Protein AF-A0A928DBF6-F1 (afdb_monomer_lite)

Foldseek 3Di:
DDDDDDDDDDDDDDPDDDDPPDDPVCVPDVLQPDDDFDQDPVQWTKDWPLSFAKFQAFDPQPPDPQFNFHPPQDLLQWPLLVVQSQANFQMKGKWFKQFQKKKKWFAWPDQPQADPLADSQQAAWKWKWWADPLGATDTDDTFGDDGRVRGTMDMDGDHHGIMMMMGGHLNTHTPTIMMIGGNPMDIGHDDAFLLNARFAAEEQAEVLLSPVHERHRCLRLQNVLCRLSVHGYHRNYGYLRRQQQQSVLVRVLSGPHLEYEYYYLVSQQFQDPPRSNRPVLPPFDGDRCSSLVVGVVSSVVSNCVSPPPRAYEDEAHAFLQLDDGDPSRVVVVVVQVVVVVVVDDLYFYQYNNQQYPNPSQQASPRHHGYSNSSVSNSLRVSVRVCVSNVRELELVSLPFDLAQPDASASSQQSSQVSQVVSVAHEHEDEAGEHAAWEHEHAARYADEYEPNYEDEYHLDPVRFDQQVPDLLFDADQLDDQRAGSTERYEYEAHEQYEADYQYEYHQPLCSFQADPVRHGDPDSSPGPYFHEAHHDYELYENYHYDNYEYEARLAEDHAHYNYEQYEAEAYEFEHPQDPSSRRFETEEYWLYAQYEAEDYEFATAEERYEYEQACPRPPDHSEAEHAEHYLYEAAYQYEPYEYDWHQEEHEHYEYEQYEYANEAEDYEYEQDDDAQDQGYEYEQYYYENYEDDHQEYYEYEHVRHPHYAAEAYEYYNYEYEHADAHHDYADPVHHHYNYYYYNHYYHYPDPDDRDDDD

pLDDT: mean 90.3, std 15.33, range [27.25, 98.94]

Radius of gyration: 34.29 Å; chains: 1; bounding box: 78×113×95 Å

Secondary structure (DSSP, 8-state):
-------------------PPP-TTTTT-GGGS---EEEPTTSEEEEEGGGS-EES---SS-SSTT-SS-TT--TTS-HHHHHHTTS-TT-EEEEEE--SEEEEEEEESSS---BTTB-HHHHT-EEEEEE-TTS-EEEEEEE--S-TTT-EEEEEE--TT--EEEEPPSSS-EEEEEEEEETT--EEEPPPPTTS--SPEEEEESHHHHTTT-SSGGGSHHHHHHHHTT--EEEEE-TTT----HHHHHHHHHS--SEEEEE-GGG-SS--TT-GGGGGGTTSPPSTTHHHHHHHHHHHHHHHHHSTT--EEEE----TT-PPP-HHHHHHHHHHHHHHHTT--SEEEE-GGGT--S-S-SBSSSSSB-HHHHHHHHHHHHHHHHHHTT--EEGGGGT---EEEEE-HHHHHHHHHHHHHTT-EEEEE-SEEEEES-EE--TTEEEEE-TTEEEEE-S-GGGSPPTTSSTT----TTSTT---S--SEEEES-EEEEEESSSEEE--GGGTSS-TTSPPPSSGGG-S---S-SEEEES-EEEEEES-EEE--SS-SEEEES-EEEEEES-EEE----TT-TT--SEEEES-EEEEEES-EEEESS-SEEEEE-GGGSSS---EEEEEEES-EEEESSEEEEEEEESSEEEEEEEEEEEEEEEEEEEEEEEEEEEEE---EEEEEEEEEEEEEEEEEEEEEEEEESS--EEEEEEEEEEEEEEE--EEE-BTTB--BS-EEEEEEEEESSSS------

Sequence (758 aa):
MKTKMYSTVFAVLSVGLVYAQENSVAKYDPRMAVQAAIVDTNGIKWIDGKYLPIEGRCFDNTSAYYDRLPSNVTAKVNAGVRSMKSHSAGLQFRFSTDSRKLHFKWKPKNARLAMDHMPSTGVSGIDIYRQSANGKWKFYAQGRITDGVKGGSLTLGWNPGTPCLVNLPLYNGIKEFTLGIDKNAKIEALPPRRSGVDKPVVFYGTSITHGGCASRPGLAFPSIVGRNLDVPIVNLGFSGSGRMEFEMSEHLAAIDASCYVLDCLWNMGSIRKNDKSDLDLKDVKRGPDAVVRARYEPFIRNLRAKRPGVPIVMAEQCDVYCREPNAKDKFIRGLYEKLIAEGWKNLVYLPKTEMYTGDLEGTVDGCHPNDHGMISMSKAFGKAVREALDIKYNVRNFGAKGDGVAKDTVAVQRAIDAASSAGGGEVLLPAGTYLCGSVFLKSGVDFHLAEGAVLKGSPDPADYNAADVAPQNYGRLGVGDNTSGGHLILCIEQENVTLRGPGKIDGNVGAFLKMPDGTHPEHKLKIPWRPSQMVWFVESKGISIRDIEMADAPYWSCFIYGCEDVTVKNAYIHTVRDPHTYNGDGLDIDSSRHVRVSDCRIFTADDSITLRASGARLKRDGDCADVVVSNCTFSSDCNAIRLGVGNGHIRDCSFHNIKIVDTRYAVNAVGAWSRPERGVDISRILFENFDIEAKGFCKFYYRKATGSVFDGLHFKHVRGKVKAESIFDDTPERPFRNLRFEDVKIEGETSRRVLQGN

Structure (mmCIF, N/CA/C/O backbone):
data_AF-A0A928DBF6-F1
#
_entry.id   AF-A0A928DBF6-F1
#
loop_
_atom_site.group_PDB
_atom_site.id
_atom_site.type_symbol
_atom_site.label_atom_id
_atom_site.label_alt_id
_atom_site.label_comp_id
_atom_site.label_asym_id
_atom_site.label_entity_id
_atom_site.label_seq_id
_atom_site.pdbx_PDB_ins_code
_atom_site.Cartn_x
_atom_site.Cartn_y
_atom_site.Cartn_z
_atom_site.occupancy
_atom_site.B_iso_or_equiv
_atom_site.auth_seq_id
_atom_site.auth_comp_id
_atom_site.auth_asym_id
_atom_site.auth_atom_id
_atom_site.pdbx_PDB_model_num
ATOM 1 N N . MET A 1 1 ? 7.786 -84.154 -37.218 1.00 35.53 1 MET A N 1
ATOM 2 C CA . MET A 1 1 ? 8.707 -85.275 -36.939 1.00 35.53 1 MET A CA 1
ATOM 3 C C . MET A 1 1 ? 10.050 -84.686 -36.518 1.00 35.53 1 MET A C 1
ATOM 5 O O . MET A 1 1 ? 10.626 -83.942 -37.289 1.00 35.53 1 MET A O 1
ATOM 9 N N . LYS A 1 2 ? 10.440 -84.949 -35.265 1.00 31.05 2 LYS A N 1
ATOM 10 C CA . LYS A 1 2 ? 11.779 -84.887 -34.640 1.00 31.05 2 LYS A CA 1
ATOM 11 C C . LYS A 1 2 ? 12.734 -83.710 -34.929 1.00 31.05 2 LYS A C 1
ATOM 13 O O . LYS A 1 2 ? 13.474 -83.674 -35.900 1.00 31.05 2 LYS A O 1
ATOM 18 N N . THR A 1 3 ? 12.776 -82.858 -33.911 1.00 31.58 3 THR A N 1
ATOM 19 C CA . THR A 1 3 ? 13.850 -82.012 -33.373 1.00 31.58 3 THR A CA 1
ATOM 20 C C . THR A 1 3 ? 15.111 -82.789 -32.949 1.00 31.58 3 THR A C 1
ATOM 22 O O . THR A 1 3 ? 14.972 -83.908 -32.451 1.00 31.58 3 THR A O 1
ATOM 25 N N . LYS A 1 4 ? 16.282 -82.119 -33.046 1.00 31.53 4 LYS A N 1
ATOM 26 C CA . LYS A 1 4 ? 17.605 -82.254 -32.352 1.00 31.53 4 LYS A CA 1
ATOM 27 C C . LYS A 1 4 ? 18.728 -82.001 -33.396 1.00 31.53 4 LYS A C 1
ATOM 29 O O . LYS A 1 4 ? 18.618 -82.528 -34.488 1.00 31.53 4 LYS A O 1
ATOM 34 N N . MET A 1 5 ? 19.808 -81.236 -33.185 1.00 28.73 5 MET A N 1
ATOM 35 C CA . MET A 1 5 ? 20.496 -80.821 -31.956 1.00 28.73 5 MET A CA 1
ATOM 36 C C . MET A 1 5 ? 21.644 -79.809 -32.259 1.00 28.73 5 MET A C 1
ATOM 38 O O . MET A 1 5 ? 22.270 -79.963 -33.298 1.00 28.73 5 MET A O 1
ATOM 42 N N . TYR A 1 6 ? 21.878 -78.852 -31.334 1.00 30.31 6 TYR A N 1
ATOM 43 C CA . TYR A 1 6 ? 23.118 -78.170 -30.837 1.00 30.31 6 TYR A CA 1
ATOM 44 C C . TYR A 1 6 ? 24.375 -78.003 -31.729 1.00 30.31 6 TYR A C 1
ATOM 46 O O . TYR A 1 6 ? 24.708 -78.876 -32.509 1.00 30.31 6 TYR A O 1
ATOM 54 N N . SER A 1 7 ? 25.242 -76.989 -31.604 1.00 28.06 7 SER A N 1
ATOM 55 C CA . SER A 1 7 ? 25.437 -75.808 -30.732 1.00 28.06 7 SER A CA 1
ATOM 56 C C . SER A 1 7 ? 26.636 -75.029 -31.298 1.00 28.06 7 SER A C 1
ATOM 58 O O . SER A 1 7 ? 27.512 -75.676 -31.862 1.00 28.06 7 SER A O 1
ATOM 60 N N . THR A 1 8 ? 26.760 -73.719 -31.056 1.00 27.30 8 THR A N 1
ATOM 61 C CA . THR A 1 8 ? 27.978 -73.075 -30.499 1.00 27.30 8 THR A CA 1
ATOM 62 C C . THR A 1 8 ? 27.639 -71.629 -30.116 1.00 27.30 8 THR A C 1
ATOM 64 O O . THR A 1 8 ? 26.927 -70.927 -30.828 1.00 27.30 8 THR A O 1
ATOM 67 N N . VAL A 1 9 ? 28.112 -71.238 -28.937 1.00 30.70 9 VAL A N 1
ATOM 68 C CA . VAL A 1 9 ? 27.911 -69.969 -28.228 1.00 30.70 9 VAL A CA 1
ATOM 69 C C . VAL A 1 9 ? 28.597 -68.800 -28.947 1.00 30.70 9 VAL A C 1
ATOM 71 O O . VAL A 1 9 ? 29.769 -68.905 -29.289 1.00 30.70 9 VAL A O 1
ATOM 74 N N . PHE A 1 10 ? 27.908 -67.661 -29.079 1.00 28.91 10 PHE A N 1
ATOM 75 C CA . PHE A 1 10 ? 28.528 -66.344 -29.262 1.00 28.91 10 PHE A CA 1
ATOM 76 C C . PHE A 1 10 ? 27.823 -65.316 -28.372 1.00 28.91 10 PHE A C 1
ATOM 78 O O . PHE A 1 10 ? 26.598 -65.200 -28.377 1.00 28.91 10 PHE A O 1
ATOM 85 N N . ALA A 1 11 ? 28.618 -64.594 -27.584 1.00 27.92 11 ALA A N 1
ATOM 86 C CA . ALA A 1 11 ? 28.181 -63.474 -26.767 1.00 27.92 11 ALA A CA 1
ATOM 87 C C . ALA A 1 11 ? 27.795 -62.286 -27.663 1.00 27.92 11 ALA A C 1
ATOM 89 O O . ALA A 1 11 ? 28.582 -61.866 -28.509 1.00 27.92 11 ALA A O 1
ATOM 90 N N . VAL A 1 12 ? 26.598 -61.733 -27.456 1.00 29.42 12 VAL A N 1
ATOM 91 C CA . VAL A 1 12 ? 26.130 -60.506 -28.113 1.00 29.42 12 VAL A CA 1
ATOM 92 C C . VAL A 1 12 ? 26.093 -59.388 -27.075 1.00 29.42 12 VAL A C 1
ATOM 94 O O . VAL A 1 12 ? 25.325 -59.446 -26.117 1.00 29.42 12 VAL A O 1
ATOM 97 N N . LEU A 1 13 ? 26.924 -58.363 -27.284 1.00 28.36 13 LEU A N 1
ATOM 98 C CA . LEU A 1 13 ? 26.756 -57.045 -26.677 1.00 28.36 13 LEU A CA 1
ATOM 99 C C . LEU A 1 13 ? 25.480 -56.406 -27.245 1.00 28.36 13 LEU A C 1
ATOM 101 O O . LEU A 1 13 ? 25.405 -56.083 -28.429 1.00 28.36 13 LEU A O 1
ATOM 105 N N . SER A 1 14 ? 24.481 -56.202 -26.394 1.00 27.42 14 SER A N 1
ATOM 106 C CA . SER A 1 14 ? 23.290 -55.415 -26.699 1.00 27.42 14 SER A CA 1
ATOM 107 C C . SER A 1 14 ? 23.609 -53.918 -26.619 1.00 27.42 14 SER A C 1
ATOM 109 O O . SER A 1 14 ? 23.711 -53.360 -25.526 1.00 27.42 14 SER A O 1
ATOM 111 N N . VAL A 1 15 ? 23.739 -53.253 -27.770 1.00 30.56 15 VAL A N 1
ATOM 112 C CA . VAL A 1 15 ? 23.633 -51.790 -27.863 1.00 30.56 15 VAL A CA 1
ATOM 113 C C . VAL A 1 15 ? 22.147 -51.451 -27.921 1.00 30.56 15 VAL A C 1
ATOM 115 O O . VAL A 1 15 ? 21.489 -51.647 -28.940 1.00 30.56 15 VAL A O 1
ATOM 118 N N . GLY A 1 16 ? 21.599 -50.990 -26.798 1.00 27.25 16 GLY A N 1
ATOM 119 C CA . GLY A 1 16 ? 20.247 -50.450 -26.744 1.00 27.25 16 GLY A CA 1
ATOM 120 C C . GLY A 1 16 ? 20.179 -49.117 -27.488 1.00 27.25 16 GLY A C 1
ATOM 121 O O . GLY A 1 16 ? 20.745 -48.124 -27.037 1.00 27.25 16 GLY A O 1
ATOM 122 N N . LEU A 1 17 ? 19.462 -49.091 -28.612 1.00 29.91 17 LEU A N 1
ATOM 123 C CA . LEU A 1 17 ? 18.908 -47.863 -29.176 1.00 29.91 17 LEU A CA 1
ATOM 124 C C . LEU A 1 17 ? 17.862 -47.320 -28.196 1.00 29.91 17 LEU A C 1
ATOM 126 O O . LEU A 1 17 ? 16.740 -47.819 -28.125 1.00 29.91 17 LEU A O 1
ATOM 130 N N . VAL A 1 18 ? 18.232 -46.295 -27.433 1.00 27.53 18 VAL A N 1
ATOM 131 C CA . VAL A 1 18 ? 17.265 -45.475 -26.704 1.00 27.53 18 VAL A CA 1
ATOM 132 C C . VAL A 1 18 ? 16.681 -44.484 -27.706 1.00 27.53 18 VAL A C 1
ATOM 134 O O . VAL A 1 18 ? 17.364 -43.558 -28.143 1.00 27.53 18 VAL A O 1
ATOM 137 N N . TYR A 1 19 ? 15.417 -44.681 -28.082 1.00 28.41 19 TYR A N 1
ATOM 138 C CA . TYR A 1 19 ? 14.613 -43.618 -28.679 1.00 28.41 19 TYR A CA 1
ATOM 139 C C . TYR A 1 19 ? 14.543 -42.467 -27.670 1.00 28.41 19 TYR A C 1
ATOM 141 O O . TYR A 1 19 ? 13.996 -42.621 -26.577 1.00 28.41 19 TYR A O 1
ATOM 149 N N . ALA A 1 20 ? 15.137 -41.326 -28.016 1.00 31.48 20 ALA A N 1
ATOM 150 C CA . ALA A 1 20 ? 14.975 -40.103 -27.249 1.00 31.48 20 ALA A CA 1
ATOM 151 C C . ALA A 1 20 ? 13.487 -39.721 -27.248 1.00 31.48 20 ALA A C 1
ATOM 153 O O . ALA A 1 20 ? 12.887 -39.567 -28.311 1.00 31.48 20 ALA A O 1
ATOM 154 N N . GLN A 1 21 ? 12.893 -39.590 -26.059 1.00 30.73 21 GLN A N 1
ATOM 155 C CA . GLN A 1 21 ? 11.569 -38.995 -25.896 1.00 30.73 21 GLN A CA 1
ATOM 156 C C . GLN A 1 21 ? 11.555 -37.603 -26.539 1.00 30.73 21 GLN A C 1
ATOM 158 O O . GLN A 1 21 ? 12.378 -36.749 -26.202 1.00 30.73 21 GLN A O 1
ATOM 163 N N . GLU A 1 22 ? 10.611 -37.375 -27.452 1.00 33.09 22 GLU A N 1
ATOM 164 C CA . GLU A 1 22 ? 10.318 -36.046 -27.981 1.00 33.09 22 GLU A CA 1
ATOM 165 C C . GLU A 1 22 ? 9.976 -35.095 -26.829 1.00 33.09 22 GLU A C 1
ATOM 167 O O . GLU A 1 22 ? 9.054 -35.316 -26.043 1.00 33.09 22 GLU A O 1
ATOM 172 N N . ASN A 1 23 ? 10.756 -34.023 -26.721 1.00 39.53 23 ASN A N 1
ATOM 173 C CA . ASN A 1 23 ? 10.631 -33.037 -25.663 1.00 39.53 23 ASN A CA 1
ATOM 174 C C . ASN A 1 23 ? 9.473 -32.079 -26.009 1.00 39.53 23 ASN A C 1
ATOM 176 O O . ASN A 1 23 ? 9.573 -31.285 -26.947 1.00 39.53 23 ASN A O 1
ATOM 180 N N . SER A 1 24 ? 8.373 -32.132 -25.253 1.00 36.81 24 SER A N 1
ATOM 181 C CA . SER A 1 24 ? 7.097 -31.436 -25.518 1.00 36.81 24 SER A CA 1
ATOM 182 C C . SER A 1 24 ? 7.147 -29.897 -25.454 1.00 36.81 24 SER A C 1
ATOM 184 O O . SER A 1 24 ? 6.114 -29.238 -25.566 1.00 36.81 24 SER A O 1
ATOM 186 N N . VAL A 1 25 ? 8.335 -29.309 -25.286 1.00 43.22 25 VAL A N 1
ATOM 187 C CA . VAL A 1 25 ? 8.582 -27.857 -25.266 1.00 43.22 25 VAL A CA 1
ATOM 188 C C . VAL A 1 25 ? 8.848 -27.301 -26.674 1.00 43.22 25 VAL A C 1
ATOM 190 O O . VAL A 1 25 ? 8.541 -26.143 -26.947 1.00 43.22 25 VAL A O 1
ATOM 193 N N . ALA A 1 26 ? 9.317 -28.132 -27.614 1.00 33.69 26 ALA A N 1
ATOM 194 C CA . ALA A 1 26 ? 9.576 -27.732 -29.005 1.00 33.69 26 ALA A CA 1
ATOM 195 C C . ALA A 1 26 ? 8.308 -27.298 -29.774 1.00 33.69 26 ALA A C 1
ATOM 197 O O . ALA A 1 26 ? 8.399 -26.627 -30.798 1.00 33.69 26 ALA A O 1
ATOM 198 N N . LYS A 1 27 ? 7.120 -27.636 -29.256 1.00 37.16 27 LYS A N 1
ATOM 199 C CA . LYS A 1 27 ? 5.821 -27.247 -29.821 1.00 37.16 27 LYS A CA 1
ATOM 200 C C . LYS A 1 27 ? 5.527 -25.742 -29.688 1.00 37.16 27 LYS A C 1
ATOM 202 O O . LYS A 1 27 ? 4.650 -25.248 -30.389 1.00 37.16 27 LYS A O 1
ATOM 207 N N . TYR A 1 28 ? 6.234 -25.028 -28.805 1.00 39.44 28 TYR A N 1
ATOM 208 C CA . TYR A 1 28 ? 5.911 -23.642 -28.446 1.00 39.44 28 TYR A CA 1
ATOM 209 C C . TYR A 1 28 ? 6.863 -22.581 -29.034 1.00 39.44 28 TYR A C 1
ATOM 211 O O . TYR A 1 28 ? 6.428 -21.445 -29.195 1.00 39.44 28 TYR A O 1
ATOM 219 N N . ASP A 1 29 ? 8.109 -22.915 -29.410 1.00 44.38 29 ASP A N 1
ATOM 220 C CA . ASP A 1 29 ? 9.008 -22.001 -30.148 1.00 44.38 29 ASP A CA 1
ATOM 221 C C . ASP A 1 29 ? 10.189 -22.745 -30.835 1.00 44.38 29 ASP A C 1
ATOM 223 O O . ASP A 1 29 ? 11.056 -23.293 -30.144 1.00 44.38 29 ASP A O 1
ATOM 227 N N . PRO A 1 30 ? 10.303 -22.720 -32.180 1.00 36.28 30 PRO A N 1
ATOM 228 C CA . PRO A 1 30 ? 11.430 -23.301 -32.925 1.00 36.28 30 PRO A CA 1
ATOM 229 C C . PRO A 1 30 ? 12.818 -22.709 -32.594 1.00 36.28 30 PRO A C 1
ATOM 231 O O . PRO A 1 30 ? 13.835 -23.308 -32.940 1.00 36.28 30 PRO A O 1
ATOM 234 N N . ARG A 1 31 ? 12.898 -21.550 -31.923 1.00 47.19 31 ARG A N 1
ATOM 235 C CA . ARG A 1 31 ? 14.151 -20.872 -31.524 1.00 47.19 31 ARG A CA 1
ATOM 236 C C . ARG A 1 31 ? 14.786 -21.439 -30.248 1.00 47.19 31 ARG A C 1
ATOM 238 O O . ARG A 1 31 ? 15.898 -21.046 -29.907 1.00 47.19 31 ARG A O 1
ATOM 245 N N . MET A 1 32 ? 14.107 -22.349 -29.542 1.00 44.75 32 MET A N 1
ATOM 246 C CA . MET A 1 32 ? 14.610 -22.968 -28.304 1.00 44.75 32 MET A CA 1
ATOM 247 C C . MET A 1 32 ? 15.501 -24.202 -28.526 1.00 44.75 32 MET A C 1
ATOM 249 O O . MET A 1 32 ? 16.038 -24.754 -27.563 1.00 44.75 32 MET A O 1
ATOM 253 N N . ALA A 1 33 ? 15.733 -24.612 -29.776 1.00 42.22 33 ALA A N 1
ATOM 254 C CA . ALA A 1 33 ? 16.840 -25.506 -30.092 1.00 42.22 33 ALA A CA 1
ATOM 255 C C . ALA A 1 33 ? 18.156 -24.729 -29.910 1.00 42.22 33 ALA A C 1
ATOM 257 O O . ALA A 1 33 ? 18.485 -23.846 -30.698 1.00 42.22 33 ALA A O 1
ATOM 258 N N . VAL A 1 34 ? 18.898 -25.023 -28.838 1.00 51.44 34 VAL A N 1
ATOM 259 C CA . VAL A 1 34 ? 20.194 -24.400 -28.531 1.00 51.44 34 VAL A CA 1
ATOM 260 C C . VAL A 1 34 ? 21.179 -24.671 -29.675 1.00 51.44 34 VAL A C 1
ATOM 262 O O . VAL A 1 34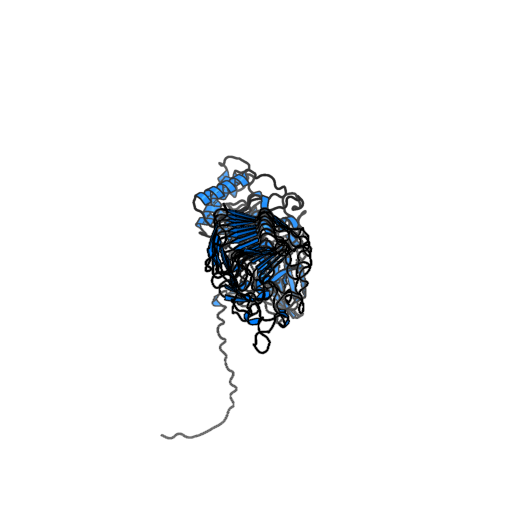 ? 21.872 -25.685 -29.681 1.00 51.44 34 VAL A O 1
ATOM 265 N N . GLN A 1 35 ? 21.274 -23.755 -30.637 1.00 47.22 35 GLN A N 1
ATOM 266 C CA . GLN A 1 35 ? 22.322 -23.749 -31.654 1.00 47.22 35 GLN A CA 1
ATOM 267 C C . GLN A 1 35 ? 22.956 -22.358 -31.761 1.00 47.22 35 GLN A C 1
ATOM 269 O O . GLN A 1 35 ? 22.406 -21.430 -32.356 1.00 47.22 35 GLN A O 1
ATOM 274 N N . ALA A 1 36 ? 24.140 -22.289 -31.135 1.00 48.84 36 ALA A N 1
ATOM 275 C CA . ALA A 1 36 ? 25.250 -21.332 -31.254 1.00 48.84 36 ALA A CA 1
ATOM 276 C C . ALA A 1 36 ? 25.727 -20.820 -29.881 1.00 48.84 36 ALA A C 1
ATOM 278 O O . ALA A 1 36 ? 25.840 -19.618 -29.661 1.00 48.84 36 ALA A O 1
ATOM 279 N N . ALA A 1 37 ? 26.004 -21.727 -28.940 1.00 60.75 37 ALA A N 1
ATOM 280 C CA . ALA A 1 37 ? 26.826 -21.385 -27.784 1.00 60.75 37 ALA A CA 1
ATOM 281 C C . ALA A 1 37 ? 28.269 -21.810 -28.082 1.00 60.75 37 ALA A C 1
ATOM 283 O O . ALA A 1 37 ? 28.532 -23.001 -28.243 1.00 60.75 37 ALA A O 1
ATOM 284 N N . ILE A 1 38 ? 29.189 -20.852 -28.192 1.00 73.25 38 ILE A N 1
ATOM 285 C CA . ILE A 1 38 ? 30.616 -21.144 -28.390 1.00 73.25 38 ILE A CA 1
ATOM 286 C C . ILE A 1 38 ? 31.268 -21.154 -27.013 1.00 73.25 38 ILE A C 1
ATOM 288 O O . ILE A 1 38 ? 31.216 -20.154 -26.296 1.00 73.25 38 ILE A O 1
ATOM 292 N N . VAL A 1 39 ? 31.864 -22.284 -26.637 1.00 79.19 39 VAL A N 1
ATOM 293 C CA . VAL A 1 39 ? 32.722 -22.357 -25.450 1.00 79.19 39 VAL A CA 1
ATOM 294 C C . VAL A 1 39 ? 34.129 -21.962 -25.877 1.00 79.19 39 VAL A C 1
ATOM 296 O O . VAL A 1 39 ? 34.709 -22.618 -26.740 1.00 79.19 39 VAL A O 1
ATOM 299 N N . ASP A 1 40 ? 34.660 -20.883 -25.309 1.00 84.25 40 ASP A N 1
ATOM 300 C CA . ASP A 1 40 ? 36.029 -20.459 -25.590 1.00 84.25 40 ASP A CA 1
ATOM 301 C C . ASP A 1 40 ? 37.067 -21.281 -24.805 1.00 84.25 40 ASP A C 1
ATOM 303 O O . ASP A 1 40 ? 36.744 -22.093 -23.933 1.00 84.25 40 ASP A O 1
ATOM 307 N N . THR A 1 41 ? 38.346 -21.068 -25.115 1.00 76.50 41 THR A N 1
ATOM 308 C CA . THR A 1 41 ? 39.473 -21.771 -24.481 1.00 76.50 41 THR A CA 1
ATOM 309 C C . THR A 1 41 ? 39.600 -21.500 -22.980 1.00 76.50 41 THR A C 1
ATOM 311 O O . THR A 1 41 ? 40.297 -22.240 -22.294 1.00 76.50 41 THR A O 1
ATOM 314 N N . ASN A 1 42 ? 38.917 -20.478 -22.455 1.00 82.69 42 ASN A N 1
ATOM 315 C CA . ASN A 1 42 ? 38.882 -20.142 -21.032 1.00 82.69 42 ASN A CA 1
ATOM 316 C C . ASN A 1 42 ? 37.681 -20.779 -20.311 1.00 82.69 42 ASN A C 1
ATOM 318 O O . ASN A 1 42 ? 37.446 -20.494 -19.137 1.00 82.69 42 ASN A O 1
ATOM 322 N N . GLY A 1 43 ? 36.906 -21.628 -20.996 1.00 88.12 43 GLY A N 1
ATOM 323 C CA . GLY A 1 43 ? 35.732 -22.283 -20.428 1.00 88.12 43 GLY A CA 1
ATOM 324 C C . GLY A 1 43 ? 34.515 -21.365 -20.294 1.00 88.12 43 GLY A C 1
ATOM 325 O O . GLY A 1 43 ? 33.613 -21.686 -19.520 1.00 88.12 43 GLY A O 1
ATOM 326 N N . ILE A 1 44 ? 34.462 -20.250 -21.031 1.00 93.62 44 ILE A N 1
ATOM 327 C CA . ILE A 1 44 ? 33.300 -19.354 -21.057 1.00 93.62 44 ILE A CA 1
ATOM 328 C C . ILE A 1 44 ? 32.380 -19.769 -22.203 1.00 93.62 44 ILE A C 1
ATOM 330 O O . ILE A 1 44 ? 32.785 -19.793 -23.364 1.00 93.62 44 ILE A O 1
ATOM 334 N N . LYS A 1 45 ? 31.120 -20.059 -21.881 1.00 93.94 45 LYS A N 1
ATOM 335 C CA . LYS A 1 45 ? 30.047 -20.315 -22.841 1.00 93.94 45 LYS A CA 1
ATOM 336 C C . LYS A 1 45 ? 29.408 -18.990 -23.253 1.00 93.94 45 LYS A C 1
ATOM 338 O O . LYS A 1 45 ? 28.656 -18.403 -22.478 1.00 93.94 45 LYS A O 1
ATOM 343 N N . TRP A 1 46 ? 29.696 -18.530 -24.468 1.00 94.75 46 TRP A N 1
ATOM 344 C CA . TRP A 1 46 ? 29.136 -17.304 -25.042 1.00 94.75 46 TRP A CA 1
ATOM 345 C C . TRP A 1 46 ? 27.801 -17.571 -25.732 1.00 94.75 46 TRP A C 1
ATOM 347 O O . TRP A 1 46 ? 27.715 -18.427 -26.609 1.00 94.75 46 TRP A O 1
ATOM 357 N N . ILE A 1 47 ? 26.774 -16.816 -25.347 1.00 93.62 47 ILE A N 1
ATOM 358 C CA . ILE A 1 47 ? 25.397 -16.923 -25.833 1.00 93.62 47 ILE A CA 1
ATOM 359 C C . ILE A 1 47 ? 25.017 -15.608 -26.514 1.00 93.62 47 ILE A C 1
ATOM 361 O O . ILE A 1 47 ? 25.164 -14.536 -25.925 1.00 93.62 47 ILE A O 1
ATOM 365 N N . ASP A 1 48 ? 24.528 -15.688 -27.751 1.00 94.38 48 ASP A N 1
ATOM 366 C CA . ASP A 1 48 ? 23.936 -14.550 -28.462 1.00 94.38 48 ASP A CA 1
ATOM 367 C C . ASP A 1 48 ? 22.658 -14.087 -27.746 1.00 94.38 48 ASP A C 1
ATOM 369 O O . ASP A 1 48 ? 21.797 -14.897 -27.392 1.00 94.38 48 ASP A O 1
ATOM 373 N N . GLY A 1 49 ? 22.529 -12.775 -27.542 1.00 93.62 49 GLY A N 1
ATOM 374 C CA . GLY A 1 49 ? 21.392 -12.154 -26.875 1.00 93.62 49 GLY A CA 1
ATOM 375 C C . GLY A 1 49 ? 20.035 -12.499 -27.492 1.00 93.62 49 GLY A C 1
ATOM 376 O O . GLY A 1 49 ? 19.030 -12.435 -26.792 1.00 93.62 49 GLY A O 1
ATOM 377 N N . LYS A 1 50 ? 19.971 -12.906 -28.765 1.00 92.12 50 LYS A N 1
ATOM 378 C CA . LYS A 1 50 ? 18.720 -13.357 -29.398 1.00 92.12 50 LYS A CA 1
ATOM 379 C C . LYS A 1 50 ? 18.143 -14.650 -28.812 1.00 92.12 50 LYS A C 1
ATOM 381 O O . LYS A 1 50 ? 16.976 -14.942 -29.038 1.00 92.12 50 LYS A O 1
ATOM 386 N N . TYR A 1 51 ? 18.946 -15.404 -28.063 1.00 89.56 51 TYR A N 1
ATOM 387 C CA . TYR A 1 51 ? 18.525 -16.625 -27.373 1.00 89.56 51 TYR A CA 1
ATOM 388 C C . TYR A 1 51 ? 18.317 -16.423 -25.866 1.00 89.56 51 TYR A C 1
ATOM 390 O O . TYR A 1 51 ? 18.062 -17.385 -25.145 1.00 89.56 51 TYR A O 1
ATOM 398 N N . LEU A 1 52 ? 18.454 -15.190 -25.367 1.00 93.19 52 LEU A N 1
ATOM 399 C CA . LEU A 1 52 ? 18.182 -14.863 -23.970 1.00 93.19 52 LEU A CA 1
ATOM 400 C C . LEU A 1 52 ? 16.699 -14.507 -23.774 1.00 93.19 52 LEU A C 1
ATOM 402 O O . LEU A 1 52 ? 16.094 -13.941 -24.688 1.00 93.19 52 LEU A O 1
ATOM 406 N N . PRO A 1 53 ? 16.122 -14.753 -22.579 1.00 93.75 53 PRO A N 1
ATOM 407 C CA . PRO A 1 53 ? 14.775 -14.292 -22.250 1.00 93.75 53 PRO A CA 1
ATOM 408 C C . PRO A 1 53 ? 14.693 -12.757 -22.310 1.00 93.75 53 PRO A C 1
ATOM 410 O O . PRO A 1 53 ? 15.195 -12.064 -21.419 1.00 93.75 53 PRO A O 1
ATOM 413 N N . ILE A 1 54 ? 14.103 -12.235 -23.390 1.00 94.25 54 ILE A N 1
ATOM 414 C CA . ILE A 1 54 ? 13.961 -10.802 -23.668 1.00 94.25 54 ILE A CA 1
ATOM 415 C C . ILE A 1 54 ? 12.524 -10.339 -23.422 1.00 94.25 54 ILE A C 1
ATOM 417 O O . ILE A 1 54 ? 11.566 -10.966 -23.862 1.00 94.25 54 ILE A O 1
ATOM 421 N N . GLU A 1 55 ? 12.386 -9.201 -22.756 1.00 93.75 55 GLU A N 1
ATOM 422 C CA . GLU A 1 55 ? 11.135 -8.484 -22.538 1.00 93.75 55 GLU A CA 1
ATOM 423 C C . GLU A 1 55 ? 11.160 -7.126 -23.261 1.00 93.75 55 GLU A C 1
ATOM 425 O O . GLU A 1 55 ? 12.221 -6.590 -23.598 1.00 93.75 55 GLU A O 1
ATOM 430 N N . GLY A 1 56 ? 9.973 -6.577 -23.530 1.00 93.62 56 GLY A N 1
ATOM 431 C CA . GLY A 1 56 ? 9.788 -5.291 -24.216 1.00 93.62 56 GLY A CA 1
ATOM 432 C C . GLY A 1 56 ? 9.829 -5.354 -25.749 1.00 93.62 56 GLY A C 1
ATOM 433 O O . GLY A 1 56 ? 9.526 -4.360 -26.409 1.00 93.62 56 GLY A O 1
ATOM 434 N N . ARG A 1 57 ? 10.160 -6.513 -26.336 1.00 94.62 57 ARG A N 1
ATOM 435 C CA . ARG A 1 57 ? 10.095 -6.760 -27.785 1.00 94.62 57 ARG A CA 1
ATOM 436 C C . ARG A 1 57 ? 8.718 -7.315 -28.160 1.00 94.62 57 ARG A C 1
ATOM 438 O O . ARG A 1 57 ? 8.371 -8.407 -27.730 1.00 94.62 57 ARG A O 1
ATOM 445 N N . CYS A 1 58 ? 7.965 -6.597 -28.995 1.00 93.56 58 CYS A N 1
ATOM 446 C CA . CYS A 1 58 ? 6.572 -6.953 -29.325 1.00 93.56 58 CYS A CA 1
ATOM 447 C C . CYS A 1 58 ? 6.311 -7.322 -30.787 1.00 93.56 58 CYS A C 1
ATOM 449 O O . CYS A 1 58 ? 5.179 -7.647 -31.132 1.00 93.56 58 CYS A O 1
ATOM 451 N N . PHE A 1 59 ? 7.322 -7.251 -31.651 1.00 93.94 59 PHE A N 1
ATOM 452 C CA . PHE A 1 59 ? 7.155 -7.480 -33.084 1.00 93.94 59 PHE A CA 1
ATOM 453 C C . PHE A 1 59 ? 8.199 -8.467 -33.583 1.00 93.94 59 PHE A C 1
ATOM 455 O O . PHE A 1 59 ? 9.386 -8.313 -33.299 1.00 93.94 59 PHE A O 1
ATOM 462 N N . ASP A 1 60 ? 7.761 -9.455 -34.361 1.00 89.75 60 ASP A N 1
ATOM 463 C CA . ASP A 1 60 ? 8.668 -10.406 -35.004 1.00 89.75 60 ASP A CA 1
ATOM 464 C C . ASP A 1 60 ? 9.157 -9.926 -36.372 1.00 89.75 60 ASP A C 1
ATOM 466 O O . ASP A 1 60 ? 10.295 -10.191 -36.750 1.00 89.75 60 ASP A O 1
ATOM 470 N N . ASN A 1 61 ? 8.341 -9.152 -37.087 1.00 93.81 61 ASN A N 1
ATOM 471 C CA . ASN A 1 61 ? 8.630 -8.617 -38.418 1.00 93.81 61 ASN A CA 1
ATOM 472 C C . ASN A 1 61 ? 9.430 -7.299 -38.372 1.00 93.81 61 ASN A C 1
ATOM 474 O O . ASN A 1 61 ? 9.061 -6.311 -39.015 1.00 93.81 61 ASN A O 1
ATOM 478 N N . THR A 1 62 ? 10.517 -7.255 -37.607 1.00 95.12 62 THR A N 1
ATOM 479 C CA . THR A 1 62 ? 11.379 -6.071 -37.453 1.00 95.12 62 THR A CA 1
ATOM 480 C C . THR A 1 62 ? 12.509 -6.021 -38.488 1.00 95.12 62 THR A C 1
ATOM 482 O O . THR A 1 62 ? 12.863 -7.033 -39.086 1.00 95.12 62 THR A O 1
ATOM 485 N N . SER A 1 63 ? 13.088 -4.834 -38.731 1.00 94.12 63 SER A N 1
ATOM 486 C CA . SER A 1 63 ? 14.232 -4.697 -39.655 1.00 94.12 63 SER A CA 1
ATOM 487 C C . SER A 1 63 ? 15.532 -5.247 -39.051 1.00 94.12 63 SER A C 1
ATOM 489 O O . SER A 1 63 ? 16.360 -5.801 -39.767 1.00 94.12 63 SER A O 1
ATOM 491 N N . ALA A 1 64 ? 15.704 -5.113 -37.736 1.00 94.00 64 ALA A N 1
ATOM 492 C CA . ALA A 1 64 ? 16.715 -5.807 -36.947 1.00 94.00 64 ALA A CA 1
ATOM 493 C C . ALA A 1 64 ? 16.093 -6.389 -35.668 1.00 94.00 64 ALA A C 1
ATOM 495 O O . ALA A 1 64 ? 15.041 -5.935 -35.215 1.00 94.00 64 ALA A O 1
ATOM 496 N N . TYR A 1 65 ? 16.749 -7.385 -35.064 1.00 94.94 65 TYR A N 1
ATOM 497 C CA . TYR A 1 65 ? 16.202 -8.137 -33.926 1.00 94.94 65 TYR A CA 1
ATOM 498 C C . TYR A 1 65 ? 15.787 -7.251 -32.736 1.00 94.94 65 TYR A C 1
ATOM 500 O O . TYR A 1 65 ? 14.739 -7.488 -32.138 1.00 94.94 65 TYR A O 1
ATOM 508 N N . TYR A 1 66 ? 16.575 -6.210 -32.442 1.00 96.25 66 TYR A N 1
ATOM 509 C CA . TYR A 1 66 ? 16.372 -5.285 -31.319 1.00 96.25 66 TYR A CA 1
ATOM 510 C C . TYR A 1 66 ? 15.580 -4.013 -31.673 1.00 96.25 66 TYR A C 1
ATOM 512 O O . TYR A 1 66 ? 15.545 -3.080 -30.871 1.00 96.25 66 TYR A O 1
ATOM 520 N N . ASP A 1 67 ? 14.973 -3.925 -32.859 1.00 96.38 67 ASP A N 1
ATOM 521 C CA . ASP A 1 67 ? 14.114 -2.782 -33.182 1.00 96.38 67 ASP A CA 1
ATOM 522 C C . ASP A 1 67 ? 12.771 -2.879 -32.422 1.00 96.38 67 ASP A C 1
ATOM 524 O O . ASP A 1 67 ? 12.221 -3.962 -32.224 1.00 96.38 67 ASP A O 1
ATOM 528 N N . ARG A 1 68 ? 12.219 -1.728 -32.020 1.00 96.69 68 ARG A N 1
ATOM 529 C CA . ARG A 1 68 ? 10.996 -1.609 -31.200 1.00 96.69 68 ARG A CA 1
ATOM 530 C C . ARG A 1 68 ? 9.692 -1.545 -31.995 1.00 96.69 68 ARG A C 1
ATOM 532 O O . ARG A 1 68 ? 8.625 -1.695 -31.411 1.00 96.69 68 ARG A O 1
ATOM 539 N N . LEU A 1 69 ? 9.758 -1.295 -33.303 1.00 96.69 69 LEU A N 1
ATOM 540 C CA . LEU A 1 69 ? 8.597 -1.244 -34.201 1.00 96.69 69 LEU A CA 1
ATOM 541 C C . LEU A 1 69 ? 8.828 -2.131 -35.427 1.00 96.69 69 LEU A C 1
ATOM 543 O O . LEU A 1 69 ? 9.983 -2.357 -35.808 1.00 96.69 69 LEU A O 1
ATOM 547 N N . PRO A 1 70 ? 7.751 -2.587 -36.089 1.00 95.50 70 PRO A N 1
ATOM 548 C CA . PRO A 1 70 ? 7.876 -3.451 -37.248 1.00 95.50 70 PRO A CA 1
ATOM 549 C C . PRO A 1 70 ? 8.554 -2.751 -38.441 1.00 95.50 70 PRO A C 1
ATOM 551 O O . PRO A 1 70 ? 8.752 -1.531 -38.513 1.00 95.50 70 PRO A O 1
ATOM 554 N N . SER A 1 71 ? 8.953 -3.550 -39.420 1.00 93.81 71 SER A N 1
ATOM 555 C CA . SER A 1 71 ? 9.583 -3.079 -40.656 1.00 93.81 71 SER A CA 1
ATOM 556 C C . SER A 1 71 ? 8.634 -2.230 -41.513 1.00 93.81 71 SER A C 1
ATOM 558 O O . SER A 1 71 ? 9.096 -1.294 -42.162 1.00 93.81 71 SER A O 1
ATOM 560 N N . ASN A 1 72 ? 7.324 -2.478 -41.438 1.00 91.81 72 ASN A N 1
ATOM 561 C CA . ASN A 1 72 ? 6.280 -1.876 -42.275 1.00 91.81 72 ASN A CA 1
ATOM 562 C C . ASN A 1 72 ? 5.707 -0.532 -41.769 1.00 91.81 72 ASN A C 1
ATOM 564 O O . ASN A 1 72 ? 4.635 -0.127 -42.218 1.00 91.81 72 ASN A O 1
ATOM 568 N N . VAL A 1 73 ? 6.388 0.174 -40.858 1.00 92.94 73 VAL A N 1
ATOM 569 C CA . VAL A 1 73 ? 5.968 1.521 -40.421 1.00 92.94 73 VAL A CA 1
ATOM 570 C C . VAL A 1 73 ? 5.949 2.475 -41.622 1.00 92.94 73 VAL A C 1
ATOM 572 O O . VAL A 1 73 ? 6.988 2.750 -42.228 1.00 92.94 73 VAL A O 1
ATOM 575 N N . THR A 1 74 ? 4.763 2.979 -41.970 1.00 90.00 74 THR A N 1
ATOM 576 C CA . THR A 1 74 ? 4.538 3.743 -43.208 1.00 90.00 74 THR A CA 1
ATOM 577 C C . THR A 1 74 ? 5.030 5.191 -43.117 1.00 90.00 74 THR A C 1
ATOM 579 O O . THR A 1 74 ? 5.345 5.710 -42.045 1.00 90.00 74 THR A O 1
ATOM 582 N N . ALA A 1 75 ? 5.050 5.893 -44.255 1.00 88.31 75 ALA A N 1
ATOM 583 C CA . ALA A 1 75 ? 5.439 7.303 -44.320 1.00 88.31 75 ALA A CA 1
ATOM 584 C C . ALA A 1 75 ? 4.488 8.267 -43.576 1.00 88.31 75 ALA A C 1
ATOM 586 O O . ALA A 1 75 ? 4.869 9.421 -43.363 1.00 88.31 75 ALA A O 1
ATOM 587 N N . LYS A 1 76 ? 3.291 7.805 -43.182 1.00 88.00 76 LYS A N 1
ATOM 588 C CA . LYS A 1 76 ? 2.301 8.587 -42.425 1.00 88.00 76 LYS A CA 1
ATOM 589 C C . LYS A 1 76 ? 2.652 8.735 -40.940 1.00 88.00 76 LYS A C 1
ATOM 591 O O . LYS A 1 76 ? 2.254 9.703 -40.306 1.00 88.00 76 LYS A O 1
ATOM 596 N N . VAL A 1 77 ? 3.478 7.837 -40.407 1.00 92.56 77 VAL A N 1
ATOM 597 C CA . VAL A 1 77 ? 4.133 8.000 -39.101 1.00 92.56 77 VAL A CA 1
ATOM 598 C C . VAL A 1 77 ? 5.386 8.844 -39.295 1.00 92.56 77 VAL A C 1
ATOM 600 O O . VAL A 1 77 ? 6.191 8.474 -40.137 1.00 92.56 77 VAL A O 1
ATOM 603 N N . ASN A 1 78 ? 5.601 9.932 -38.548 1.00 91.56 78 ASN A N 1
ATOM 604 C CA . ASN A 1 78 ? 6.683 10.893 -38.824 1.00 91.56 78 ASN A CA 1
ATOM 605 C C . ASN A 1 78 ? 8.109 10.285 -38.877 1.00 91.56 78 ASN A C 1
ATOM 607 O O . ASN A 1 78 ? 8.409 9.228 -38.314 1.00 91.56 78 ASN A O 1
ATOM 611 N N . ALA A 1 79 ? 9.025 10.985 -39.557 1.00 93.25 79 ALA A N 1
ATOM 612 C CA . ALA A 1 79 ? 10.385 10.500 -39.820 1.00 93.25 79 ALA A CA 1
ATOM 613 C C . ALA A 1 79 ? 11.216 10.226 -38.556 1.00 93.25 79 ALA A C 1
ATOM 615 O O . ALA A 1 79 ? 12.051 9.322 -38.573 1.00 93.25 79 ALA A O 1
ATOM 616 N N . GLY A 1 80 ? 10.978 10.970 -37.471 1.00 94.62 80 GLY A N 1
ATOM 617 C CA . GLY A 1 80 ? 11.691 10.787 -36.210 1.00 94.62 80 GLY A CA 1
ATOM 618 C C . GLY A 1 80 ? 11.336 9.468 -35.526 1.00 94.62 80 GLY A C 1
ATOM 619 O O . GLY A 1 80 ? 12.225 8.747 -35.081 1.00 94.62 80 GLY A O 1
ATOM 620 N N . VAL A 1 81 ? 10.057 9.078 -35.518 1.00 96.44 81 VAL A N 1
ATOM 621 C CA . VAL A 1 81 ? 9.652 7.739 -35.050 1.00 96.44 81 VAL A CA 1
ATOM 622 C C . VAL A 1 81 ? 10.308 6.653 -35.908 1.00 96.44 81 VAL A C 1
ATOM 624 O O . VAL A 1 81 ? 10.895 5.710 -35.375 1.00 96.44 81 VAL A O 1
ATOM 627 N N . ARG A 1 82 ? 10.276 6.802 -37.240 1.00 95.19 82 ARG A N 1
ATOM 628 C CA . ARG A 1 82 ? 10.856 5.811 -38.165 1.00 95.19 82 ARG A CA 1
ATOM 629 C C . ARG A 1 82 ? 12.368 5.644 -38.007 1.00 95.19 82 ARG A C 1
ATOM 631 O O . ARG A 1 82 ? 12.852 4.535 -38.212 1.00 95.19 82 ARG A O 1
ATOM 638 N N . SER A 1 83 ? 13.105 6.697 -37.650 1.00 94.75 83 SER A N 1
ATOM 639 C CA . SER A 1 83 ? 14.551 6.609 -37.402 1.00 94.75 83 SER A CA 1
ATOM 640 C C . SER A 1 83 ? 14.869 6.019 -36.024 1.00 94.75 83 SER A C 1
ATOM 642 O O . SER A 1 83 ? 15.726 5.146 -35.908 1.00 94.75 83 SER A O 1
ATOM 644 N N . MET A 1 84 ? 14.139 6.424 -34.981 1.00 96.75 84 MET A N 1
ATOM 645 C CA . MET A 1 84 ? 14.365 5.968 -33.602 1.00 96.75 84 MET A CA 1
ATOM 646 C C . MET A 1 84 ? 13.762 4.596 -33.287 1.00 96.75 84 MET A C 1
ATOM 648 O O . MET A 1 84 ? 13.997 4.062 -32.196 1.00 96.75 84 MET A O 1
ATOM 652 N N . LYS A 1 85 ? 13.019 3.985 -34.220 1.00 95.12 85 LYS A N 1
ATOM 653 C CA . LYS A 1 85 ? 12.504 2.619 -34.050 1.00 95.12 85 LYS A CA 1
ATOM 654 C C . LYS A 1 85 ? 13.600 1.597 -33.763 1.00 95.12 85 LYS A C 1
ATOM 656 O O . LYS A 1 85 ? 13.316 0.587 -33.137 1.00 95.12 85 LYS A O 1
ATOM 661 N N . SER A 1 86 ? 14.836 1.866 -34.192 1.00 95.06 86 SER A N 1
ATOM 662 C CA . SER A 1 86 ? 15.974 0.984 -33.942 1.00 95.06 86 SER A CA 1
ATOM 663 C C . SER A 1 86 ? 16.730 1.239 -32.641 1.00 95.06 86 SER A C 1
ATOM 665 O O . SER A 1 86 ? 17.750 0.599 -32.412 1.00 95.06 86 SER A O 1
ATOM 667 N N . HIS A 1 87 ? 16.302 2.192 -31.810 1.00 98.12 87 HIS A N 1
ATOM 668 C CA . HIS A 1 87 ? 16.823 2.288 -30.444 1.00 98.12 87 HIS A CA 1
ATOM 669 C C . HIS A 1 87 ? 16.231 1.176 -29.579 1.00 98.12 87 HIS A C 1
ATOM 671 O O . HIS A 1 87 ? 15.118 0.734 -29.850 1.00 98.12 87 HIS A O 1
ATOM 677 N N . SER A 1 88 ? 16.934 0.777 -28.522 1.00 98.31 88 SER A N 1
ATOM 678 C CA . SER A 1 88 ? 16.555 -0.340 -27.647 1.00 98.31 88 SER A CA 1
ATOM 679 C C . SER A 1 88 ? 15.903 0.073 -26.320 1.00 98.31 88 SER A C 1
ATOM 681 O O . SER A 1 88 ? 15.842 -0.738 -25.397 1.00 98.31 88 SER A O 1
ATOM 683 N N . ALA A 1 89 ? 15.418 1.313 -26.196 1.00 98.56 89 ALA A N 1
ATOM 684 C CA . ALA A 1 89 ? 14.803 1.798 -24.962 1.00 98.56 89 ALA A CA 1
ATOM 685 C C . ALA A 1 89 ? 13.688 0.870 -24.455 1.00 98.56 89 ALA A C 1
ATOM 687 O O . ALA A 1 89 ? 12.757 0.533 -25.184 1.00 98.56 89 ALA A O 1
ATOM 688 N N . GLY A 1 90 ? 13.780 0.485 -23.181 1.00 97.88 90 GLY A N 1
ATOM 689 C CA . GLY A 1 90 ? 12.824 -0.406 -22.520 1.00 97.88 90 GLY A CA 1
ATOM 690 C C . GLY A 1 90 ? 12.951 -1.888 -22.875 1.00 97.88 90 GLY A C 1
ATOM 691 O O . GLY A 1 90 ? 12.229 -2.684 -22.285 1.00 97.88 90 GLY A O 1
ATOM 692 N N . LEU A 1 91 ? 13.863 -2.284 -23.771 1.00 98.50 91 LEU A N 1
ATOM 693 C CA . LEU A 1 91 ? 14.202 -3.696 -23.944 1.00 98.50 91 LEU A CA 1
ATOM 694 C C . LEU A 1 91 ? 15.028 -4.185 -22.752 1.00 98.50 91 LEU A C 1
ATOM 696 O O . LEU A 1 91 ? 15.944 -3.497 -22.285 1.00 98.50 91 LEU A O 1
ATOM 700 N N . GLN A 1 92 ? 14.703 -5.380 -22.265 1.00 97.56 92 GLN A N 1
ATOM 701 C CA . GLN A 1 92 ? 15.292 -5.939 -21.052 1.00 97.56 92 GLN A CA 1
ATOM 702 C C . GLN A 1 92 ? 15.579 -7.432 -21.215 1.00 97.56 92 GLN A C 1
ATOM 704 O O . GLN A 1 92 ? 14.757 -8.154 -21.764 1.00 97.56 92 GLN A O 1
ATOM 709 N N . PHE A 1 93 ? 16.704 -7.920 -20.691 1.00 97.88 93 PHE A N 1
ATOM 710 C CA . PHE A 1 93 ? 16.888 -9.357 -20.457 1.00 97.88 93 PHE A CA 1
ATOM 711 C C . PHE A 1 93 ? 16.566 -9.686 -19.004 1.00 97.88 93 PHE A C 1
ATOM 713 O O . PHE A 1 93 ? 17.105 -9.034 -18.109 1.00 97.88 93 PHE A O 1
ATOM 720 N N . ARG A 1 94 ? 15.728 -10.698 -18.760 1.00 94.25 94 ARG A N 1
ATOM 721 C CA . ARG A 1 94 ? 15.272 -11.085 -17.414 1.00 94.25 94 ARG A CA 1
ATOM 722 C C . ARG A 1 94 ? 15.396 -12.597 -17.214 1.00 94.25 94 ARG A C 1
ATOM 724 O O . ARG A 1 94 ? 14.600 -13.361 -17.748 1.00 94.25 94 ARG A O 1
ATOM 731 N N . PHE A 1 95 ? 16.386 -13.034 -16.437 1.00 96.44 95 PHE A N 1
ATOM 732 C CA . PHE A 1 95 ? 16.736 -14.456 -16.313 1.00 96.44 95 PHE A CA 1
ATOM 733 C C . PHE A 1 95 ? 17.402 -14.799 -14.973 1.00 96.44 95 PHE A C 1
ATOM 735 O O . PHE A 1 95 ? 17.845 -13.916 -14.239 1.00 96.44 95 PHE A O 1
ATOM 742 N N . SER A 1 96 ? 17.517 -16.087 -14.664 1.00 96.88 96 SER A N 1
ATOM 743 C CA . SER A 1 96 ? 18.422 -16.637 -13.647 1.00 96.88 96 SER A CA 1
ATOM 744 C C . SER A 1 96 ? 19.474 -17.531 -14.307 1.00 96.88 96 SER A C 1
ATOM 746 O O . SER A 1 96 ? 19.312 -18.000 -15.433 1.00 96.88 96 SER A O 1
ATOM 748 N N . THR A 1 97 ? 20.594 -17.738 -13.619 1.00 96.75 97 THR A N 1
ATOM 749 C CA . THR A 1 97 ? 21.643 -18.671 -14.044 1.00 96.75 97 THR A CA 1
ATOM 750 C C . THR A 1 97 ? 22.366 -19.230 -12.831 1.00 96.75 97 THR A C 1
ATOM 752 O O . THR A 1 97 ? 22.501 -18.542 -11.820 1.00 96.75 97 THR A O 1
ATOM 755 N N . ASP A 1 98 ? 22.846 -20.463 -12.924 1.00 96.81 98 ASP A N 1
ATOM 756 C CA . ASP A 1 98 ? 23.728 -21.110 -11.949 1.00 96.81 98 ASP A CA 1
ATOM 757 C C . ASP A 1 98 ? 25.218 -20.744 -12.137 1.00 96.81 98 ASP A C 1
ATOM 759 O O . ASP A 1 98 ? 26.071 -21.211 -11.382 1.00 96.81 98 ASP A O 1
ATOM 763 N N . SER A 1 99 ? 25.537 -19.865 -13.094 1.00 97.56 99 SER A N 1
ATOM 764 C CA . SER A 1 99 ? 26.884 -19.323 -13.300 1.00 97.56 99 SER A CA 1
ATOM 765 C C . SER A 1 99 ? 27.364 -18.476 -12.118 1.00 97.56 99 SER A C 1
ATOM 767 O O . SER A 1 99 ? 26.608 -17.690 -11.539 1.00 97.56 99 SER A O 1
ATOM 769 N N . ARG A 1 100 ? 28.660 -18.568 -11.803 1.00 97.25 100 ARG A N 1
ATOM 770 C CA . ARG A 1 100 ? 29.338 -17.732 -10.796 1.00 97.25 100 ARG A CA 1
ATOM 771 C C . ARG A 1 100 ? 29.919 -16.451 -11.378 1.00 97.25 100 ARG A C 1
ATOM 773 O O . ARG A 1 100 ? 30.310 -15.557 -10.627 1.00 97.25 100 ARG A O 1
ATOM 780 N N . LYS A 1 101 ? 30.015 -16.355 -12.704 1.00 97.06 101 LYS A N 1
ATOM 781 C CA . LYS A 1 101 ? 30.457 -15.153 -13.415 1.00 97.06 101 LYS A CA 1
ATOM 782 C C . LYS A 1 101 ? 29.520 -14.829 -14.568 1.00 97.06 101 LYS A C 1
ATOM 784 O O . LYS A 1 101 ? 28.982 -15.723 -15.216 1.00 97.06 101 LYS A O 1
ATOM 789 N N . LEU A 1 102 ? 29.342 -13.540 -14.827 1.00 98.31 102 LEU A N 1
ATOM 790 C CA . LEU A 1 102 ? 28.617 -13.042 -15.990 1.00 98.31 102 LEU A CA 1
ATOM 791 C C . LEU A 1 102 ? 29.529 -12.122 -16.792 1.00 98.31 102 LEU A C 1
ATOM 793 O O . LEU A 1 102 ? 30.097 -11.181 -16.237 1.00 98.31 102 LEU A O 1
ATOM 797 N N . HIS A 1 103 ? 29.645 -12.382 -18.091 1.00 98.06 103 HIS A N 1
ATOM 798 C CA . HIS A 1 103 ? 30.426 -11.575 -19.022 1.00 98.06 103 HIS A CA 1
ATOM 799 C C . HIS A 1 103 ? 29.507 -10.969 -20.079 1.00 98.06 103 HIS A C 1
ATOM 801 O O . HIS A 1 103 ? 29.018 -11.666 -20.957 1.00 98.06 103 HIS A O 1
ATOM 807 N N . PHE A 1 104 ? 29.279 -9.667 -20.033 1.00 98.06 104 PHE A N 1
ATOM 808 C CA . PHE A 1 104 ? 28.475 -8.962 -21.023 1.00 98.06 104 PHE A CA 1
ATOM 809 C C . PHE A 1 104 ? 29.378 -8.333 -22.071 1.00 98.06 104 PHE A C 1
ATOM 811 O O . PHE A 1 104 ? 30.362 -7.683 -21.716 1.00 98.06 104 PHE A O 1
ATOM 818 N N . LYS A 1 105 ? 29.017 -8.469 -23.346 1.00 97.31 105 LYS A N 1
ATOM 819 C CA . LYS A 1 105 ? 29.590 -7.696 -24.453 1.00 97.31 105 LYS A CA 1
ATOM 820 C C . LYS A 1 105 ? 28.464 -7.161 -25.322 1.00 97.31 105 LYS A C 1
ATOM 822 O O . LYS A 1 105 ? 27.526 -7.892 -25.626 1.00 97.31 105 LYS A O 1
ATOM 827 N N . TRP A 1 106 ? 28.548 -5.902 -25.738 1.00 97.75 106 TRP A N 1
ATOM 828 C CA . TRP A 1 106 ? 27.560 -5.320 -26.645 1.00 97.75 106 TRP A CA 1
ATOM 829 C C . TRP A 1 106 ? 28.178 -4.276 -27.566 1.00 97.75 106 TRP A C 1
ATOM 831 O O . TRP A 1 106 ? 29.111 -3.575 -27.181 1.00 97.75 106 TRP A O 1
ATOM 841 N N . LYS A 1 107 ? 27.636 -4.138 -28.776 1.00 97.31 107 LYS A N 1
ATOM 842 C CA . LYS A 1 107 ? 28.010 -3.080 -29.719 1.00 97.31 107 LYS A CA 1
ATOM 843 C C . LYS A 1 107 ? 26.806 -2.209 -30.060 1.00 97.31 107 LYS A C 1
ATOM 845 O O . LYS A 1 107 ? 25.752 -2.753 -30.407 1.00 97.31 107 LYS A O 1
ATOM 850 N N . PRO A 1 108 ? 26.949 -0.877 -30.000 1.00 96.62 108 PRO A N 1
ATOM 851 C CA . PRO A 1 108 ? 25.894 0.034 -30.401 1.00 96.62 108 PRO A CA 1
ATOM 852 C C . PRO A 1 108 ? 25.721 0.039 -31.925 1.00 96.62 108 PRO A C 1
ATOM 854 O O . PRO A 1 108 ? 26.642 -0.276 -32.679 1.00 96.62 108 PRO A O 1
ATOM 857 N N . LYS A 1 109 ? 24.534 0.431 -32.388 1.00 94.75 109 LYS A N 1
ATOM 858 C CA . LYS A 1 109 ? 24.238 0.613 -33.815 1.00 94.75 109 LYS A CA 1
ATOM 859 C C . LYS A 1 109 ? 24.809 1.930 -34.348 1.00 94.75 109 LYS A C 1
ATOM 861 O O . LYS A 1 109 ? 25.306 1.963 -35.469 1.00 94.75 109 LYS A O 1
ATOM 866 N N . ASN A 1 110 ? 24.752 2.994 -33.546 1.00 92.12 110 ASN A N 1
ATOM 867 C CA . ASN A 1 110 ? 25.233 4.327 -33.906 1.00 92.12 110 ASN A CA 1
ATOM 868 C C . ASN A 1 110 ? 26.548 4.667 -33.193 1.00 92.12 110 ASN A C 1
ATOM 870 O O . ASN A 1 110 ? 26.722 4.348 -32.017 1.00 92.12 110 ASN A O 1
ATOM 874 N N . ALA A 1 111 ? 27.428 5.399 -33.883 1.00 91.38 111 ALA A N 1
ATOM 875 C CA . ALA A 1 111 ? 28.711 5.854 -33.341 1.00 91.38 111 ALA A CA 1
ATOM 876 C C . ALA A 1 111 ? 28.578 6.961 -32.278 1.00 91.38 111 ALA A C 1
ATOM 878 O O . ALA A 1 111 ? 29.474 7.132 -31.455 1.00 91.38 111 ALA A O 1
ATOM 879 N N . ARG A 1 112 ? 27.465 7.712 -32.267 1.00 94.06 112 ARG A N 1
ATOM 880 C CA . ARG A 1 112 ? 27.200 8.727 -31.239 1.00 94.06 112 ARG A CA 1
ATOM 881 C C . ARG A 1 112 ? 26.858 8.038 -29.919 1.00 94.06 112 ARG A C 1
ATOM 883 O O . ARG A 1 112 ? 25.757 7.520 -29.756 1.00 94.06 112 ARG A O 1
ATOM 890 N N . LEU A 1 113 ? 27.806 8.050 -28.984 1.00 96.81 113 LEU A N 1
ATOM 891 C CA . LEU A 1 113 ? 27.670 7.321 -27.725 1.00 96.81 113 LEU A CA 1
ATOM 892 C C . LEU A 1 113 ? 26.967 8.093 -26.611 1.00 96.81 113 LEU A C 1
ATOM 894 O O . LEU A 1 113 ? 26.461 7.442 -25.705 1.00 96.81 113 LEU A O 1
ATOM 898 N N . ALA A 1 114 ? 26.942 9.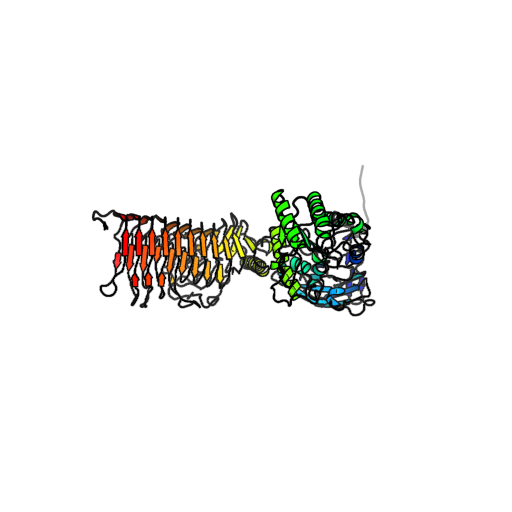427 -26.670 1.00 96.88 114 ALA A N 1
ATOM 899 C CA . ALA A 1 114 ? 26.385 10.327 -25.657 1.00 96.88 114 ALA A CA 1
ATOM 900 C C . ALA A 1 114 ? 25.677 11.540 -26.297 1.00 96.88 114 ALA A C 1
ATOM 902 O O . ALA A 1 114 ? 25.791 11.790 -27.505 1.00 96.88 114 ALA A O 1
ATOM 903 N N . MET A 1 115 ? 24.967 12.312 -25.476 1.00 95.56 115 MET A N 1
ATOM 904 C CA . MET A 1 115 ? 24.428 13.634 -25.807 1.00 95.56 115 MET A CA 1
ATOM 905 C C . MET A 1 115 ? 24.961 14.658 -24.801 1.00 95.56 115 MET A C 1
ATOM 907 O O . MET A 1 115 ? 25.339 14.286 -23.696 1.00 95.56 115 MET A O 1
ATOM 911 N N . ASP A 1 116 ? 24.948 15.942 -25.152 1.00 92.94 116 ASP A N 1
ATOM 912 C CA . ASP A 1 116 ? 25.565 17.002 -24.334 1.00 92.94 116 ASP A CA 1
ATOM 913 C C . ASP A 1 116 ? 24.997 17.071 -22.904 1.00 92.94 116 ASP A C 1
ATOM 915 O O . ASP A 1 116 ? 25.693 17.435 -21.965 1.00 92.94 116 ASP A O 1
ATOM 919 N N . HIS A 1 117 ? 23.741 16.654 -22.740 1.00 92.56 117 HIS A N 1
ATOM 920 C CA . HIS A 1 117 ? 22.985 16.631 -21.487 1.00 92.56 117 HIS A CA 1
ATOM 921 C C . HIS A 1 117 ? 22.582 15.200 -21.061 1.00 92.56 117 HIS A C 1
ATOM 923 O O . HIS A 1 117 ? 21.773 15.030 -20.154 1.00 92.56 117 HIS A O 1
ATOM 929 N N . MET A 1 118 ? 23.122 14.148 -21.704 1.00 97.19 118 MET A N 1
ATOM 930 C CA . MET A 1 118 ? 22.838 12.747 -21.350 1.00 97.19 118 MET A CA 1
ATOM 931 C C . MET A 1 118 ? 24.089 11.858 -21.490 1.00 97.19 118 MET A C 1
ATOM 933 O O . MET A 1 118 ? 24.628 11.715 -22.595 1.00 97.19 118 MET A O 1
ATOM 937 N N . PRO A 1 119 ? 24.544 11.203 -20.406 1.00 96.75 119 PRO A N 1
ATOM 938 C CA . PRO A 1 119 ? 25.811 10.477 -20.403 1.00 96.75 119 PRO A CA 1
ATOM 939 C C . PRO A 1 119 ? 25.772 9.220 -21.282 1.00 96.75 119 PRO A C 1
ATOM 941 O O . PRO A 1 119 ? 24.713 8.628 -21.522 1.00 96.75 119 PRO A O 1
ATOM 944 N N . SER A 1 120 ? 26.952 8.747 -21.709 1.00 97.56 120 SER A N 1
ATOM 945 C CA . SER A 1 120 ? 27.054 7.549 -22.559 1.00 97.56 120 SER A CA 1
ATOM 946 C C . SER A 1 120 ? 26.493 6.288 -21.905 1.00 97.56 120 SER A C 1
ATOM 948 O O . SER A 1 120 ? 26.036 5.381 -22.598 1.00 97.56 120 SER A O 1
ATOM 950 N N . THR A 1 121 ? 26.467 6.246 -20.573 1.00 97.50 121 THR A N 1
ATOM 951 C CA . THR A 1 121 ? 25.863 5.175 -19.778 1.00 97.50 121 THR A CA 1
ATOM 952 C C . THR A 1 121 ? 24.361 5.040 -20.003 1.00 97.50 121 THR A C 1
ATOM 954 O O . THR A 1 121 ? 23.880 3.913 -20.045 1.00 97.50 121 THR A O 1
ATOM 957 N N . GLY A 1 122 ? 23.630 6.141 -20.199 1.00 97.69 122 GLY A N 1
ATOM 958 C CA . GLY A 1 122 ? 22.198 6.123 -20.510 1.00 97.69 122 GLY A CA 1
ATOM 959 C C . GLY A 1 1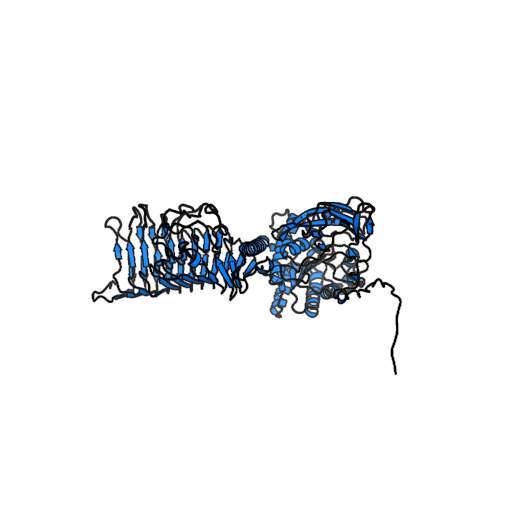22 ? 21.914 5.996 -22.005 1.00 97.69 122 GLY A C 1
ATOM 960 O O . GLY A 1 122 ? 21.026 5.245 -22.409 1.00 97.69 122 GLY A O 1
ATOM 961 N N . VAL A 1 123 ? 22.701 6.682 -22.840 1.00 98.38 123 VAL A N 1
ATOM 962 C CA . VAL A 1 123 ? 22.504 6.679 -24.297 1.00 98.38 123 VAL A CA 1
ATOM 963 C C . VAL A 1 123 ? 22.859 5.325 -24.914 1.00 98.38 123 VAL A C 1
ATOM 965 O O . VAL A 1 123 ? 22.067 4.801 -25.694 1.00 98.38 123 VAL A O 1
ATOM 968 N N . SER A 1 124 ? 24.020 4.758 -24.565 1.00 98.44 124 SER A N 1
ATOM 969 C CA . SER A 1 124 ? 24.615 3.579 -25.226 1.00 98.44 124 SER A CA 1
ATOM 970 C C . SER A 1 124 ? 25.064 2.464 -24.267 1.00 98.44 124 SER A C 1
ATOM 972 O O . SER A 1 124 ? 25.517 1.409 -24.720 1.00 98.44 124 SER A O 1
ATOM 974 N N . GLY A 1 125 ? 24.991 2.687 -22.954 1.00 98.12 125 GLY A N 1
ATOM 975 C CA . GLY A 1 125 ? 25.346 1.705 -21.931 1.00 98.12 125 GLY A CA 1
ATOM 976 C C . GLY A 1 125 ? 24.208 0.743 -21.592 1.00 98.12 125 GLY A C 1
ATOM 977 O O . GLY A 1 125 ? 23.072 0.914 -22.027 1.00 98.12 125 GLY A O 1
ATOM 978 N N . ILE A 1 126 ? 24.531 -0.261 -20.780 1.00 98.62 126 ILE A N 1
ATOM 979 C CA . ILE A 1 126 ? 23.568 -1.180 -20.153 1.00 98.62 126 ILE A CA 1
ATOM 980 C C . ILE A 1 126 ? 23.654 -1.028 -18.639 1.00 98.62 126 ILE A C 1
ATOM 982 O O . ILE A 1 126 ? 24.702 -0.641 -18.123 1.00 98.62 126 ILE A O 1
ATOM 986 N N . ASP A 1 127 ? 22.615 -1.382 -17.898 1.00 98.56 127 ASP A N 1
ATOM 987 C CA . ASP A 1 127 ? 22.728 -1.531 -16.446 1.00 98.56 127 ASP A CA 1
ATOM 988 C C . ASP A 1 127 ? 22.124 -2.846 -15.955 1.00 98.56 127 ASP A C 1
ATOM 990 O O . ASP A 1 127 ? 21.240 -3.436 -16.577 1.00 98.56 127 ASP A O 1
ATOM 994 N N . ILE A 1 128 ? 22.695 -3.343 -14.861 1.00 98.69 128 ILE A N 1
ATOM 995 C CA . ILE A 1 128 ? 22.433 -4.668 -14.322 1.00 98.69 128 ILE A CA 1
ATOM 996 C C . ILE A 1 128 ? 21.811 -4.491 -12.948 1.00 98.69 128 ILE A C 1
ATOM 998 O O . ILE A 1 128 ? 22.349 -3.802 -12.076 1.00 98.69 128 ILE A O 1
ATOM 1002 N N . TYR A 1 129 ? 20.686 -5.160 -12.758 1.00 98.50 129 TYR A N 1
ATOM 1003 C CA . TYR A 1 129 ? 19.982 -5.276 -11.502 1.00 98.50 129 TYR A CA 1
ATOM 1004 C C . TYR A 1 129 ? 20.018 -6.720 -11.019 1.00 98.50 129 TYR A C 1
ATOM 1006 O O . TYR A 1 129 ? 19.930 -7.672 -11.796 1.00 98.50 129 TYR A O 1
ATOM 1014 N N . ARG A 1 130 ? 20.104 -6.865 -9.702 1.00 96.12 130 ARG A N 1
ATOM 1015 C CA . ARG A 1 130 ? 20.070 -8.141 -8.998 1.00 96.12 130 ARG A CA 1
ATOM 1016 C C . ARG A 1 130 ? 18.921 -8.127 -8.007 1.00 96.12 130 ARG A C 1
ATOM 1018 O O . ARG A 1 130 ? 18.760 -7.153 -7.266 1.00 96.12 130 ARG A O 1
ATOM 1025 N N . GLN A 1 131 ? 18.123 -9.185 -7.978 1.00 92.38 131 GLN A N 1
ATOM 1026 C CA . GLN A 1 131 ? 17.029 -9.273 -7.016 1.00 92.38 131 GLN A CA 1
ATOM 1027 C C . GLN A 1 131 ? 17.568 -9.660 -5.628 1.00 92.38 131 GLN A C 1
ATOM 1029 O O . GLN A 1 131 ? 18.354 -10.596 -5.500 1.00 92.38 131 GLN A O 1
ATOM 1034 N N . SER A 1 132 ? 17.185 -8.928 -4.579 1.00 84.94 132 SER A N 1
ATOM 1035 C CA . SER A 1 132 ? 17.489 -9.309 -3.194 1.00 84.94 132 SER A CA 1
ATOM 1036 C C . SER A 1 132 ? 16.569 -10.425 -2.695 1.00 84.94 132 SER A C 1
ATOM 1038 O O . SER A 1 132 ? 15.534 -10.698 -3.294 1.00 84.94 132 SER A O 1
ATOM 1040 N N . ALA A 1 133 ? 16.907 -11.035 -1.554 1.00 75.56 133 ALA A N 1
ATOM 1041 C CA . ALA A 1 133 ? 16.130 -12.127 -0.954 1.00 75.56 133 ALA A CA 1
ATOM 1042 C C . ALA A 1 133 ? 14.654 -11.771 -0.673 1.00 75.56 133 ALA A C 1
ATOM 1044 O O . ALA A 1 133 ? 13.783 -12.633 -0.720 1.00 75.56 133 ALA A O 1
ATOM 1045 N N . ASN A 1 134 ? 14.351 -10.493 -0.423 1.00 67.62 134 ASN A N 1
ATOM 1046 C CA . ASN A 1 134 ? 12.979 -9.991 -0.274 1.00 67.62 134 ASN A CA 1
ATOM 1047 C C . ASN A 1 134 ? 12.269 -9.704 -1.614 1.00 67.62 134 ASN A C 1
ATOM 1049 O O . ASN A 1 134 ? 11.151 -9.200 -1.624 1.00 67.62 134 ASN A O 1
ATOM 1053 N N . GLY A 1 135 ? 12.904 -9.994 -2.750 1.00 76.75 135 GLY A N 1
ATOM 1054 C CA . GLY A 1 135 ? 12.339 -9.799 -4.079 1.00 76.75 135 GLY A CA 1
ATOM 1055 C C . GLY A 1 135 ? 12.498 -8.412 -4.693 1.00 76.75 135 GLY A C 1
ATOM 1056 O O . GLY A 1 135 ? 12.055 -8.209 -5.820 1.00 76.75 135 GLY A O 1
ATOM 1057 N N . LYS A 1 136 ? 13.132 -7.456 -4.008 1.00 82.06 136 LYS A N 1
ATOM 1058 C CA . LYS A 1 136 ? 13.364 -6.121 -4.576 1.00 82.06 136 LYS A CA 1
ATOM 1059 C C . LYS A 1 136 ? 14.512 -6.145 -5.584 1.00 82.06 136 LYS A C 1
ATOM 1061 O O . LYS A 1 136 ? 15.571 -6.708 -5.320 1.00 82.06 136 LYS A O 1
ATOM 1066 N N . TRP A 1 137 ? 14.326 -5.496 -6.728 1.00 92.12 137 TRP A N 1
ATOM 1067 C CA . TRP A 1 137 ? 15.404 -5.275 -7.689 1.00 92.12 137 TRP A CA 1
ATOM 1068 C C . TRP A 1 137 ? 16.344 -4.184 -7.183 1.00 92.12 137 TRP A C 1
ATOM 1070 O O . TRP A 1 137 ? 15.925 -3.047 -6.970 1.00 92.12 137 TRP A O 1
ATOM 1080 N N . LYS A 1 138 ? 17.626 -4.509 -7.019 1.00 94.31 138 LYS A N 1
ATOM 1081 C CA . LYS A 1 138 ? 18.665 -3.556 -6.621 1.00 94.31 138 LYS A CA 1
ATOM 1082 C C . LYS A 1 138 ? 19.637 -3.343 -7.767 1.00 94.31 138 LYS A C 1
ATOM 1084 O O . LYS A 1 138 ? 20.032 -4.307 -8.421 1.00 94.31 138 LYS A O 1
ATOM 1089 N N . PHE A 1 139 ? 20.021 -2.091 -7.998 1.00 97.69 139 PHE A N 1
ATOM 1090 C CA . PHE A 1 139 ? 21.115 -1.787 -8.914 1.00 97.69 139 PHE A CA 1
ATOM 1091 C C . PHE A 1 139 ? 22.366 -2.546 -8.463 1.00 97.69 139 PHE A C 1
ATOM 1093 O O . PHE A 1 139 ? 22.660 -2.607 -7.268 1.00 97.69 139 PHE A O 1
ATOM 1100 N N . TYR A 1 140 ? 23.066 -3.153 -9.415 1.00 97.94 140 TYR A N 1
ATOM 1101 C CA . TYR A 1 140 ? 24.245 -3.960 -9.141 1.00 97.94 140 TYR A CA 1
ATOM 1102 C C . TYR A 1 140 ? 25.472 -3.447 -9.886 1.00 97.94 140 TYR A C 1
ATOM 1104 O O . TYR A 1 140 ? 26.520 -3.268 -9.272 1.00 97.94 140 TYR A O 1
ATOM 1112 N N . ALA A 1 141 ? 25.351 -3.181 -11.187 1.00 98.00 141 ALA A N 1
ATOM 1113 C CA . ALA A 1 141 ? 26.474 -2.697 -11.975 1.00 98.00 141 ALA A CA 1
ATOM 1114 C C . ALA A 1 141 ? 26.035 -1.857 -13.176 1.00 98.00 141 ALA A C 1
ATOM 1116 O O . ALA A 1 141 ? 24.950 -2.037 -13.726 1.00 98.00 141 ALA A O 1
ATOM 1117 N N . GLN A 1 142 ? 26.933 -0.973 -13.608 1.00 97.44 142 GLN A N 1
ATOM 1118 C CA . GLN A 1 142 ? 26.799 -0.193 -14.832 1.00 97.44 142 GLN A CA 1
ATOM 1119 C C . GLN A 1 142 ? 27.750 -0.742 -15.898 1.00 97.44 142 GLN A C 1
ATOM 1121 O O . GLN A 1 142 ? 28.965 -0.762 -15.698 1.00 97.44 142 GLN A O 1
ATOM 1126 N N . GLY A 1 143 ? 27.215 -1.104 -17.060 1.00 96.62 143 GLY A N 1
ATOM 1127 C CA . GLY A 1 143 ? 27.994 -1.332 -18.271 1.00 96.62 143 GLY A CA 1
ATOM 1128 C C . GLY A 1 143 ? 28.322 -0.001 -18.943 1.00 96.62 143 GLY A C 1
ATOM 1129 O O . GLY A 1 143 ? 27.428 0.720 -19.392 1.00 96.62 143 GLY A O 1
ATOM 1130 N N . ARG A 1 144 ? 29.610 0.347 -18.991 1.00 94.38 144 ARG A N 1
ATOM 1131 C CA . ARG A 1 144 ? 30.107 1.581 -19.616 1.00 94.38 144 ARG A CA 1
ATOM 1132 C C . ARG A 1 144 ? 30.552 1.323 -21.051 1.00 94.38 144 ARG A C 1
ATOM 1134 O O . ARG A 1 144 ? 30.990 0.224 -21.381 1.00 94.38 144 ARG A O 1
ATOM 1141 N N . ILE A 1 145 ? 30.478 2.362 -21.876 1.00 92.69 145 ILE A N 1
ATOM 1142 C CA . ILE A 1 145 ? 30.978 2.349 -23.248 1.00 92.69 145 ILE A CA 1
ATOM 1143 C C . ILE A 1 145 ? 31.695 3.665 -23.555 1.00 92.69 145 ILE A C 1
ATOM 1145 O O . ILE A 1 145 ? 31.175 4.748 -23.277 1.00 92.69 145 ILE A O 1
ATOM 1149 N N . THR A 1 146 ? 32.903 3.552 -24.101 1.00 87.25 146 THR A N 1
ATOM 1150 C CA . THR A 1 146 ? 33.768 4.682 -24.483 1.00 87.25 146 THR A CA 1
ATOM 1151 C C . THR A 1 146 ? 34.197 4.627 -25.949 1.00 87.25 146 THR A C 1
ATOM 1153 O O . THR A 1 146 ? 34.640 5.635 -26.485 1.00 87.25 146 THR A O 1
ATOM 1156 N N . ASP A 1 147 ? 34.030 3.478 -26.609 1.00 88.69 147 ASP A N 1
ATOM 1157 C CA . ASP A 1 147 ? 34.411 3.242 -28.001 1.00 88.69 147 ASP A CA 1
ATOM 1158 C C . ASP A 1 147 ? 33.284 2.472 -28.708 1.00 88.69 147 ASP A C 1
ATOM 1160 O O . ASP A 1 147 ? 32.938 1.351 -28.328 1.00 88.69 147 ASP A O 1
ATOM 1164 N N . GLY A 1 148 ? 32.680 3.088 -29.727 1.00 85.06 148 GLY A N 1
ATOM 1165 C CA . GLY A 1 148 ? 31.541 2.516 -30.448 1.00 85.06 148 GLY A CA 1
ATOM 1166 C C . GLY A 1 148 ? 31.918 1.366 -31.381 1.00 85.06 148 GLY A C 1
ATOM 1167 O O . GLY A 1 148 ? 31.051 0.567 -31.730 1.00 85.06 148 GLY A O 1
ATOM 1168 N N . VAL A 1 149 ? 33.194 1.252 -31.760 1.00 88.19 149 VAL A N 1
ATOM 1169 C CA . VAL A 1 149 ? 33.715 0.175 -32.613 1.00 88.19 149 VAL A CA 1
ATOM 1170 C C . VAL A 1 149 ? 34.017 -1.059 -31.768 1.00 88.19 149 VAL A C 1
ATOM 1172 O O . VAL A 1 149 ? 33.590 -2.164 -32.111 1.00 88.19 149 VAL A O 1
ATOM 1175 N N . LYS A 1 150 ? 34.714 -0.877 -30.639 1.00 88.88 150 LYS A N 1
ATOM 1176 C CA . LYS A 1 150 ? 35.004 -1.975 -29.698 1.00 88.88 150 LYS A CA 1
ATOM 1177 C C . LYS A 1 150 ? 33.760 -2.433 -28.940 1.00 88.88 150 LYS A C 1
ATOM 1179 O O . LYS A 1 150 ? 33.663 -3.610 -28.596 1.00 88.88 150 LYS A O 1
ATOM 1184 N N . GLY A 1 151 ? 32.804 -1.531 -28.730 1.00 93.44 151 GLY A N 1
ATOM 1185 C CA . GLY A 1 151 ? 31.622 -1.791 -27.923 1.00 93.44 151 GLY A CA 1
ATOM 1186 C C . GLY A 1 151 ? 31.912 -1.731 -26.424 1.00 93.44 151 GLY A C 1
ATOM 1187 O O . GLY A 1 151 ? 33.000 -1.359 -25.981 1.00 93.44 151 GLY A O 1
ATOM 1188 N N . GLY A 1 152 ? 30.908 -2.082 -25.629 1.00 96.00 152 GLY A N 1
ATOM 1189 C CA . GLY A 1 152 ? 31.031 -2.225 -24.186 1.00 96.00 152 GLY A CA 1
ATOM 1190 C C . GLY A 1 152 ? 31.331 -3.664 -23.774 1.00 96.00 152 GLY A C 1
ATOM 1191 O O . GLY A 1 152 ? 30.924 -4.620 -24.439 1.00 96.00 152 GLY A O 1
ATOM 1192 N N . SER A 1 153 ? 32.032 -3.816 -22.651 1.00 96.44 153 SER A N 1
ATOM 1193 C CA . SER A 1 153 ? 32.292 -5.105 -22.009 1.00 96.44 153 SER A CA 1
ATOM 1194 C C . SER A 1 153 ? 32.223 -4.955 -20.491 1.00 96.44 153 SER A C 1
ATOM 1196 O O . SER A 1 153 ? 32.712 -3.969 -19.941 1.00 96.44 153 SER A O 1
ATOM 1198 N N . LEU A 1 154 ? 31.642 -5.935 -19.799 1.00 97.12 154 LEU A N 1
ATOM 1199 C CA . LEU A 1 154 ? 31.524 -5.948 -18.340 1.00 97.12 154 LEU A CA 1
ATOM 1200 C C . LEU A 1 154 ? 31.608 -7.381 -17.811 1.00 97.12 154 LEU A C 1
ATOM 1202 O O . LEU A 1 154 ? 30.856 -8.240 -18.255 1.00 97.12 154 LEU A O 1
ATOM 1206 N N . THR A 1 155 ? 32.478 -7.626 -16.832 1.00 97.62 155 THR A N 1
ATOM 1207 C CA . THR A 1 155 ? 32.575 -8.917 -16.134 1.00 97.62 155 THR A CA 1
ATOM 1208 C C . THR A 1 155 ? 32.175 -8.738 -14.680 1.00 97.62 155 THR A C 1
ATOM 1210 O O . THR A 1 155 ? 32.686 -7.841 -14.013 1.00 97.62 155 THR A O 1
ATOM 1213 N N . LEU A 1 156 ? 31.292 -9.600 -14.186 1.00 97.94 156 LEU A N 1
ATOM 1214 C CA . LEU A 1 156 ? 30.758 -9.552 -12.830 1.00 97.94 156 LEU A CA 1
ATOM 1215 C C . LEU A 1 156 ? 30.900 -10.909 -12.143 1.00 97.94 156 LEU A C 1
ATOM 1217 O O . LEU A 1 156 ? 30.682 -11.946 -12.768 1.00 97.94 156 LEU A O 1
ATOM 1221 N N . GLY A 1 157 ? 31.198 -10.894 -10.843 1.00 97.81 157 GLY A N 1
ATOM 1222 C CA . GLY A 1 157 ? 30.896 -12.037 -9.982 1.00 97.81 157 GLY A CA 1
ATOM 1223 C C . GLY A 1 157 ? 29.384 -12.145 -9.790 1.00 97.81 157 GLY A C 1
ATOM 1224 O O . GLY A 1 157 ? 28.694 -11.131 -9.693 1.00 97.81 157 GLY A O 1
ATOM 1225 N N . TRP A 1 158 ? 28.855 -13.361 -9.754 1.00 97.38 158 TRP A N 1
ATOM 1226 C CA . TRP A 1 158 ? 27.426 -13.603 -9.626 1.00 97.38 158 TRP A CA 1
ATOM 1227 C C . TRP A 1 158 ? 27.136 -14.710 -8.624 1.00 97.38 158 TRP A C 1
ATOM 1229 O O . TRP A 1 158 ? 27.903 -15.660 -8.483 1.00 97.38 158 TRP A O 1
ATOM 1239 N N . ASN A 1 159 ? 26.012 -14.570 -7.928 1.00 95.94 159 ASN A N 1
ATOM 1240 C CA . ASN A 1 159 ? 25.530 -15.589 -7.011 1.00 95.94 159 ASN A CA 1
ATOM 1241 C C . ASN A 1 159 ? 24.611 -16.529 -7.803 1.00 95.94 159 ASN A C 1
ATOM 1243 O O . ASN A 1 159 ? 23.558 -16.061 -8.257 1.00 95.94 159 ASN A O 1
ATOM 1247 N N . PRO A 1 160 ? 24.968 -17.819 -7.957 1.00 96.69 160 PRO A N 1
ATOM 1248 C CA . PRO A 1 160 ? 24.143 -18.795 -8.662 1.00 96.69 160 PRO A CA 1
ATOM 1249 C C . PRO A 1 160 ? 22.676 -18.761 -8.216 1.00 96.69 160 PRO A C 1
ATOM 1251 O O . PRO A 1 160 ? 22.376 -18.585 -7.035 1.00 96.69 160 PRO A O 1
ATOM 1254 N N . GLY A 1 161 ? 21.760 -18.877 -9.174 1.00 94.38 161 GLY A N 1
ATOM 1255 C CA . GLY A 1 161 ? 20.310 -18.840 -8.976 1.00 94.38 161 GLY A CA 1
ATOM 1256 C C . GLY A 1 161 ? 19.720 -17.446 -8.739 1.00 94.38 161 GLY A C 1
ATOM 1257 O O . GLY A 1 161 ? 18.503 -17.291 -8.794 1.00 94.38 161 GLY A O 1
ATOM 1258 N N . THR A 1 162 ? 20.537 -16.409 -8.516 1.00 96.00 162 THR A N 1
ATOM 1259 C CA . THR A 1 162 ? 20.004 -15.066 -8.245 1.00 96.00 162 THR A CA 1
ATOM 1260 C C . THR A 1 162 ? 19.462 -14.427 -9.528 1.00 96.00 162 THR A C 1
ATOM 1262 O O . THR A 1 162 ? 20.208 -14.334 -10.510 1.00 96.00 162 THR A O 1
ATOM 1265 N N . PRO A 1 163 ? 18.211 -13.928 -9.529 1.00 96.81 163 PRO A N 1
ATOM 1266 C CA . PRO A 1 163 ? 17.632 -13.244 -10.678 1.00 96.81 163 PRO A CA 1
ATOM 1267 C C . PRO A 1 163 ? 18.435 -12.022 -11.136 1.00 96.81 163 PRO A C 1
ATOM 1269 O O . PRO A 1 163 ? 18.820 -11.167 -10.328 1.00 96.81 163 PRO A O 1
ATOM 1272 N N . CYS A 1 164 ? 18.636 -11.939 -12.448 1.00 98.00 164 CYS A N 1
ATOM 1273 C CA . CYS A 1 164 ? 19.341 -10.891 -13.171 1.00 98.00 164 CYS A CA 1
ATOM 1274 C C . CYS A 1 164 ? 18.371 -10.158 -14.104 1.00 98.00 164 CYS A C 1
ATOM 1276 O O . CYS A 1 164 ? 17.588 -10.780 -14.826 1.00 98.00 164 CYS A O 1
ATOM 1278 N N . LEU A 1 165 ? 18.444 -8.830 -14.094 1.00 98.19 165 LEU A N 1
ATOM 1279 C CA . LEU A 1 165 ? 17.752 -7.960 -15.036 1.00 98.19 165 LEU A CA 1
ATOM 1280 C C . LEU A 1 165 ? 18.785 -7.046 -15.693 1.00 98.19 165 LEU A C 1
ATOM 1282 O O . LEU A 1 165 ? 19.520 -6.350 -14.994 1.00 98.19 165 LEU A O 1
ATOM 1286 N N . VAL A 1 166 ? 18.822 -7.024 -17.021 1.00 98.62 166 VAL A N 1
ATOM 1287 C CA . VAL A 1 166 ? 19.717 -6.169 -17.810 1.00 98.62 166 VAL A CA 1
ATOM 1288 C C . VAL A 1 166 ? 18.868 -5.217 -18.637 1.00 98.62 166 VAL A C 1
ATOM 1290 O O . VAL A 1 166 ? 18.120 -5.682 -19.494 1.00 98.62 166 VAL A O 1
ATOM 1293 N N . ASN A 1 167 ? 18.972 -3.906 -18.414 1.00 98.69 167 ASN A N 1
ATOM 1294 C CA . ASN A 1 167 ? 18.304 -2.926 -19.275 1.00 98.69 167 ASN A CA 1
ATOM 1295 C C . ASN A 1 167 ? 19.232 -2.525 -20.428 1.00 98.69 167 ASN A C 1
ATOM 1297 O O . ASN A 1 167 ? 20.425 -2.282 -20.222 1.00 98.69 167 ASN A O 1
ATOM 1301 N N . LEU A 1 168 ? 18.671 -2.447 -21.634 1.00 98.62 168 LEU A N 1
ATOM 1302 C CA . LEU A 1 168 ? 19.393 -2.086 -22.853 1.00 98.62 168 LEU A CA 1
ATOM 1303 C C . LEU A 1 168 ? 19.404 -0.564 -23.091 1.00 98.62 168 LEU A C 1
ATOM 1305 O O . LEU A 1 168 ? 18.596 0.147 -22.491 1.00 98.62 168 LEU A O 1
ATOM 1309 N N . PRO A 1 169 ? 20.308 -0.045 -23.947 1.00 98.62 169 PRO A N 1
ATOM 1310 C CA . PRO A 1 169 ? 20.493 1.392 -24.144 1.00 98.62 169 PRO A CA 1
ATOM 1311 C C . PRO A 1 169 ? 19.216 2.148 -24.517 1.00 98.62 169 PRO A C 1
ATOM 1313 O O . PRO A 1 169 ? 18.389 1.636 -25.277 1.00 98.62 169 PRO A O 1
ATOM 1316 N N . LEU A 1 170 ? 19.082 3.390 -24.038 1.00 98.56 170 LEU A N 1
ATOM 1317 C CA . LEU A 1 170 ? 17.883 4.201 -24.270 1.00 98.56 170 LEU A CA 1
ATOM 1318 C C . LEU A 1 170 ? 17.893 4.888 -25.639 1.00 98.56 170 LEU A C 1
ATOM 1320 O O . LEU A 1 170 ? 16.918 4.816 -26.378 1.00 98.56 170 LEU A O 1
ATOM 1324 N N . TYR A 1 171 ? 19.004 5.542 -25.988 1.00 98.19 171 TYR A N 1
ATOM 1325 C CA . TYR A 1 171 ? 19.117 6.424 -27.160 1.00 98.19 171 TYR A CA 1
ATOM 1326 C C . TYR A 1 171 ? 20.047 5.870 -28.251 1.00 98.19 171 TYR A C 1
ATOM 1328 O O . TYR A 1 171 ? 20.520 6.603 -29.119 1.00 98.19 171 TYR A O 1
ATOM 1336 N N . ASN A 1 172 ? 20.296 4.562 -28.229 1.00 97.81 172 ASN A N 1
ATOM 1337 C CA . ASN A 1 172 ? 21.051 3.856 -29.254 1.00 97.81 172 ASN A CA 1
ATOM 1338 C C . ASN A 1 172 ? 20.441 2.469 -29.489 1.00 97.81 172 ASN A C 1
ATOM 1340 O O . ASN A 1 172 ? 19.696 1.956 -28.656 1.00 97.81 172 ASN A O 1
ATOM 1344 N N . GLY A 1 173 ? 20.717 1.882 -30.649 1.00 96.81 173 GLY A N 1
ATOM 1345 C CA . GLY A 1 173 ? 20.342 0.503 -30.954 1.00 96.81 173 GLY A CA 1
ATOM 1346 C C . GLY A 1 173 ? 21.432 -0.481 -30.559 1.00 96.81 173 GLY A C 1
ATOM 1347 O O . GLY A 1 173 ? 22.592 -0.097 -30.416 1.00 96.81 173 GLY A O 1
ATOM 1348 N N . ILE A 1 174 ? 21.081 -1.761 -30.467 1.00 96.81 174 ILE A N 1
ATOM 1349 C CA . ILE A 1 174 ? 22.045 -2.853 -30.316 1.00 96.81 174 ILE A CA 1
ATOM 1350 C C . ILE A 1 174 ? 22.311 -3.482 -31.684 1.00 96.81 174 ILE A C 1
ATOM 1352 O O . ILE A 1 174 ? 21.386 -3.917 -32.369 1.00 96.81 174 ILE A O 1
ATOM 1356 N N . LYS A 1 175 ? 23.588 -3.535 -32.072 1.00 95.50 175 LYS A N 1
ATOM 1357 C CA . LYS A 1 175 ? 24.061 -4.284 -33.241 1.00 95.50 175 LYS A CA 1
ATOM 1358 C C . LYS A 1 175 ? 24.394 -5.730 -32.870 1.00 95.50 175 LYS A C 1
ATOM 1360 O O . LYS A 1 175 ? 23.994 -6.646 -33.575 1.00 95.50 175 LYS A O 1
ATOM 1365 N N . GLU A 1 176 ? 25.107 -5.917 -31.763 1.00 95.62 176 GLU A N 1
ATOM 1366 C CA . GLU A 1 176 ? 25.523 -7.220 -31.231 1.00 95.62 176 GLU A CA 1
ATOM 1367 C C . GLU A 1 176 ? 25.373 -7.201 -29.706 1.00 95.62 176 GLU A C 1
ATOM 1369 O O . GLU A 1 176 ? 25.712 -6.197 -29.077 1.00 95.62 176 GLU A O 1
ATOM 1374 N N . PHE A 1 177 ? 24.910 -8.299 -29.109 1.00 97.25 177 PHE A N 1
ATOM 1375 C CA . PHE A 1 177 ? 24.924 -8.514 -27.661 1.00 97.25 177 PHE A CA 1
ATOM 1376 C C . PHE A 1 177 ? 25.240 -9.978 -27.373 1.00 97.25 177 PHE A C 1
ATOM 1378 O O . PHE A 1 177 ? 24.618 -10.867 -27.954 1.00 97.25 177 PHE A O 1
ATOM 1385 N N . THR A 1 178 ? 26.174 -10.241 -26.463 1.00 96.50 178 THR A N 1
ATOM 1386 C CA . THR A 1 178 ? 26.477 -11.594 -25.996 1.00 96.50 178 THR A CA 1
ATOM 1387 C C . THR A 1 178 ? 26.647 -11.646 -24.483 1.00 96.50 178 THR A C 1
ATOM 1389 O O . THR A 1 178 ? 27.140 -10.708 -23.848 1.00 96.50 178 THR A O 1
ATOM 1392 N N . LEU A 1 179 ? 26.238 -12.778 -23.914 1.00 97.62 179 LEU A N 1
ATOM 1393 C CA . LEU A 1 179 ? 26.409 -13.130 -22.512 1.00 97.62 179 LEU A CA 1
ATOM 1394 C C . LEU A 1 179 ? 27.308 -14.364 -22.402 1.00 97.62 179 LEU A C 1
ATOM 1396 O O . LEU A 1 179 ? 26.978 -15.424 -22.923 1.00 97.62 179 LEU A O 1
ATOM 1400 N N . GLY A 1 180 ? 28.435 -14.226 -21.719 1.00 97.38 180 GLY A N 1
ATOM 1401 C CA . GLY A 1 180 ? 29.301 -15.319 -21.309 1.00 97.38 180 GLY A CA 1
ATOM 1402 C C . GLY A 1 180 ? 28.938 -15.807 -19.909 1.00 97.38 180 GLY A C 1
ATOM 1403 O O . GLY A 1 180 ? 28.840 -15.003 -18.979 1.00 97.38 180 GLY A O 1
ATOM 1404 N N . ILE A 1 181 ? 28.771 -17.119 -19.770 1.00 97.00 181 ILE A N 1
ATOM 1405 C CA . ILE A 1 181 ? 28.553 -17.830 -18.502 1.00 97.00 181 ILE A CA 1
ATOM 1406 C C . ILE A 1 181 ? 29.561 -18.976 -18.355 1.00 97.00 181 ILE A C 1
ATOM 1408 O O . ILE A 1 181 ? 30.247 -19.326 -19.317 1.00 97.00 181 ILE A O 1
ATOM 1412 N N . ASP A 1 182 ? 29.646 -19.582 -17.173 1.00 95.81 182 ASP A N 1
ATOM 1413 C CA . ASP A 1 182 ? 30.470 -20.773 -16.954 1.00 95.81 182 ASP A CA 1
ATOM 1414 C C . ASP A 1 182 ? 30.057 -21.910 -17.916 1.00 95.81 182 ASP A C 1
ATOM 1416 O O . ASP A 1 182 ? 28.875 -22.088 -18.212 1.00 95.81 182 ASP A O 1
ATOM 1420 N N . LYS A 1 183 ? 31.021 -22.706 -18.405 1.00 92.38 183 LYS A N 1
ATOM 1421 C CA . LYS A 1 183 ? 30.833 -23.746 -19.444 1.00 92.38 183 LYS A CA 1
ATOM 1422 C C . LYS A 1 183 ? 29.562 -24.595 -19.302 1.00 92.38 183 LYS A C 1
ATOM 1424 O O . LYS A 1 183 ? 28.874 -24.840 -20.292 1.00 92.38 183 LYS A O 1
ATOM 1429 N N . ASN A 1 184 ? 29.280 -25.056 -18.084 1.00 90.88 184 ASN A N 1
ATOM 1430 C CA . ASN A 1 184 ? 28.173 -25.969 -17.789 1.00 90.88 184 ASN A CA 1
ATOM 1431 C C . ASN A 1 184 ? 26.928 -25.259 -17.240 1.00 90.88 184 ASN A C 1
ATOM 1433 O O . ASN A 1 184 ? 25.917 -25.919 -17.007 1.00 90.88 184 ASN A O 1
ATOM 1437 N N . ALA A 1 185 ? 26.996 -23.940 -17.049 1.00 95.06 185 ALA A N 1
ATOM 1438 C CA . ALA A 1 185 ? 25.884 -23.166 -16.536 1.00 95.06 185 ALA A CA 1
ATOM 1439 C C . ALA A 1 185 ? 24.734 -23.077 -17.554 1.00 95.06 185 ALA A C 1
ATOM 1441 O O . ALA A 1 185 ? 24.904 -23.156 -18.785 1.00 95.06 185 ALA A O 1
ATOM 1442 N N . LYS A 1 186 ? 23.534 -22.895 -17.016 1.00 93.06 186 LYS A N 1
ATOM 1443 C CA . LYS A 1 186 ? 22.270 -22.758 -17.731 1.00 93.06 186 LYS A CA 1
ATOM 1444 C C . LYS A 1 186 ? 21.660 -21.389 -17.477 1.00 93.06 186 LYS A C 1
ATOM 1446 O O . LYS A 1 186 ? 21.979 -20.710 -16.504 1.00 93.06 186 LYS A O 1
ATOM 1451 N N . ILE A 1 187 ? 20.790 -20.988 -18.393 1.00 94.12 187 ILE A N 1
ATOM 1452 C CA . ILE A 1 187 ? 19.972 -19.785 -18.278 1.00 94.12 187 ILE A CA 1
ATOM 1453 C C . ILE A 1 187 ? 18.526 -20.238 -18.221 1.00 94.12 187 ILE A C 1
ATOM 1455 O O . ILE A 1 187 ? 18.100 -21.041 -19.050 1.00 94.12 187 ILE A O 1
ATOM 1459 N N . GLU A 1 188 ? 17.790 -19.704 -17.260 1.00 92.88 188 GLU A N 1
ATOM 1460 C CA . GLU A 1 188 ? 16.375 -19.985 -17.068 1.00 92.88 188 GLU A CA 1
ATOM 1461 C C . GLU A 1 188 ? 15.586 -18.679 -17.111 1.00 92.88 188 GLU A C 1
ATOM 1463 O O . GLU A 1 188 ? 16.027 -17.637 -16.613 1.00 92.88 188 GLU A O 1
ATOM 1468 N N . ALA A 1 189 ? 14.410 -18.727 -17.735 1.00 90.00 189 ALA A N 1
ATOM 1469 C CA . ALA A 1 189 ? 13.460 -17.633 -17.643 1.00 90.00 189 ALA A CA 1
ATOM 1470 C C . ALA A 1 189 ? 12.955 -17.526 -16.200 1.00 90.00 189 ALA A C 1
ATOM 1472 O O . ALA A 1 189 ? 12.748 -18.528 -15.516 1.00 90.00 189 ALA A O 1
ATOM 1473 N N . LEU A 1 190 ? 12.751 -16.297 -15.736 1.00 90.06 190 LEU A N 1
ATOM 1474 C CA . LEU A 1 190 ? 12.154 -16.076 -14.426 1.00 90.06 190 LEU A CA 1
ATOM 1475 C C . LEU A 1 190 ? 10.657 -16.423 -14.438 1.00 90.06 190 LEU A C 1
ATOM 1477 O O . LEU A 1 190 ? 10.020 -16.324 -15.490 1.00 90.06 190 LEU A O 1
ATOM 1481 N N . PRO A 1 191 ? 10.070 -16.756 -13.273 1.00 86.00 191 PRO A N 1
ATOM 1482 C CA . PRO A 1 191 ? 8.643 -17.034 -13.175 1.00 86.00 191 PRO A CA 1
ATOM 1483 C C . PRO A 1 191 ? 7.781 -15.823 -13.588 1.00 86.00 191 PRO A C 1
ATOM 1485 O O . PRO A 1 191 ? 8.299 -14.688 -13.665 1.00 86.00 191 PRO A O 1
ATOM 1488 N N . PRO A 1 192 ? 6.468 -16.060 -13.804 1.00 85.88 192 PRO A N 1
ATOM 1489 C CA . PRO A 1 192 ? 5.471 -15.014 -14.003 1.00 85.88 192 PRO A CA 1
ATOM 1490 C C . PRO A 1 192 ? 5.552 -13.899 -12.958 1.00 85.88 192 PRO A C 1
ATOM 1492 O O . PRO A 1 192 ? 6.127 -14.050 -11.872 1.00 85.88 192 PRO A O 1
ATOM 1495 N N . ARG A 1 193 ? 4.997 -12.743 -13.310 1.00 86.00 193 ARG A N 1
ATOM 1496 C CA . ARG A 1 193 ? 5.071 -11.539 -12.485 1.00 86.00 193 ARG A CA 1
ATOM 1497 C C . ARG A 1 193 ? 4.245 -11.685 -11.210 1.00 86.00 193 ARG A C 1
ATOM 1499 O O . ARG A 1 193 ? 3.124 -12.182 -11.227 1.00 86.00 193 ARG A O 1
ATOM 1506 N N . ARG A 1 194 ? 4.763 -11.176 -10.091 1.00 81.75 194 ARG A N 1
ATOM 1507 C CA . ARG A 1 194 ? 4.080 -11.192 -8.783 1.00 81.75 194 ARG A CA 1
ATOM 1508 C C . ARG A 1 194 ? 2.902 -10.228 -8.723 1.00 81.75 194 ARG A C 1
ATOM 1510 O O . ARG A 1 194 ? 2.084 -10.315 -7.817 1.00 81.75 194 ARG A O 1
ATOM 1517 N N . SER A 1 195 ? 2.801 -9.307 -9.667 1.00 83.06 195 SER A N 1
ATOM 1518 C CA . SER A 1 195 ? 1.590 -8.512 -9.861 1.00 83.06 195 SER A CA 1
ATOM 1519 C C . SER A 1 195 ? 0.422 -9.332 -10.414 1.00 83.06 195 SER A C 1
ATOM 1521 O O . SER A 1 195 ? -0.713 -8.878 -10.334 1.00 83.06 195 SER A O 1
ATOM 1523 N N . GLY A 1 196 ? 0.680 -10.517 -10.984 1.00 84.00 196 GLY A N 1
ATOM 1524 C CA . GLY A 1 196 ? -0.294 -11.262 -11.785 1.00 84.00 196 GLY A CA 1
ATOM 1525 C C . GLY A 1 196 ? -0.508 -10.684 -13.190 1.00 84.00 196 GLY A C 1
ATOM 1526 O O . GLY A 1 196 ? -1.385 -11.148 -13.912 1.00 84.00 196 GLY A O 1
ATOM 1527 N N . VAL A 1 197 ? 0.269 -9.669 -13.588 1.00 89.06 197 VAL A N 1
ATOM 1528 C CA . VAL A 1 197 ? 0.181 -9.036 -14.908 1.00 89.06 197 VAL A CA 1
ATOM 1529 C C . VAL A 1 197 ? 1.260 -9.617 -15.819 1.00 89.06 197 VAL A C 1
ATOM 1531 O O . VAL A 1 197 ? 2.437 -9.287 -15.690 1.00 89.06 197 VAL A O 1
ATOM 1534 N N . ASP A 1 198 ? 0.849 -10.436 -16.785 1.00 88.94 198 ASP A N 1
ATOM 1535 C CA . ASP A 1 198 ? 1.780 -11.091 -17.718 1.00 88.94 198 ASP A CA 1
ATOM 1536 C C . ASP A 1 198 ? 1.945 -10.345 -19.052 1.00 88.94 198 ASP A C 1
ATOM 1538 O O . ASP A 1 198 ? 2.935 -10.528 -19.760 1.00 88.94 198 ASP A O 1
ATOM 1542 N N . LYS A 1 199 ? 0.993 -9.472 -19.398 1.00 95.12 199 LYS A N 1
ATOM 1543 C CA . LYS A 1 199 ? 1.034 -8.640 -20.610 1.00 95.12 199 LYS A CA 1
ATOM 1544 C C . LYS A 1 199 ? 1.681 -7.281 -20.331 1.00 95.12 199 LYS A C 1
ATOM 1546 O O . LYS A 1 199 ? 1.511 -6.741 -19.234 1.00 95.12 199 LYS A O 1
ATOM 1551 N N . PRO A 1 200 ? 2.384 -6.679 -21.305 1.00 97.25 200 PRO A N 1
ATOM 1552 C CA . PRO A 1 200 ? 3.115 -5.449 -21.063 1.00 97.25 200 PRO A CA 1
ATOM 1553 C C . PRO A 1 200 ? 2.217 -4.229 -20.875 1.00 97.25 200 PRO A C 1
ATOM 1555 O O . PRO A 1 200 ? 1.200 -4.064 -21.553 1.00 97.25 200 PRO A O 1
ATOM 1558 N N . VAL A 1 201 ? 2.686 -3.315 -20.029 1.00 98.75 201 VAL A N 1
ATOM 1559 C CA . VAL A 1 201 ? 2.251 -1.918 -20.030 1.00 98.75 201 VAL A CA 1
ATOM 1560 C C . VAL A 1 201 ? 2.993 -1.190 -21.147 1.00 98.75 201 VAL A C 1
ATOM 1562 O O . VAL A 1 201 ? 4.226 -1.131 -21.155 1.00 98.75 201 VAL A O 1
ATOM 1565 N N . VAL A 1 202 ? 2.248 -0.646 -22.106 1.00 98.81 202 VAL A N 1
ATOM 1566 C CA . VAL A 1 202 ? 2.800 0.040 -23.278 1.00 98.81 202 VAL A CA 1
ATOM 1567 C C . VAL A 1 202 ? 2.820 1.540 -23.023 1.00 98.81 202 VAL A C 1
ATOM 1569 O O . VAL A 1 202 ? 1.782 2.199 -23.031 1.00 98.81 202 VAL A O 1
ATOM 1572 N N . PHE A 1 203 ? 4.017 2.088 -22.840 1.00 98.88 203 PHE A N 1
ATOM 1573 C CA . PHE A 1 203 ? 4.247 3.523 -22.734 1.00 98.88 203 PHE A CA 1
ATOM 1574 C C . PHE A 1 203 ? 4.502 4.098 -24.123 1.00 98.88 203 PHE A C 1
ATOM 1576 O O . PHE A 1 203 ? 5.464 3.708 -24.783 1.00 98.88 203 PHE A O 1
ATOM 1583 N N . TYR A 1 204 ? 3.675 5.042 -24.563 1.00 98.69 204 TYR A N 1
ATOM 1584 C CA . TYR A 1 204 ? 3.873 5.774 -25.811 1.00 98.69 204 TYR A CA 1
ATOM 1585 C C . TYR A 1 204 ? 3.980 7.265 -25.534 1.00 98.69 204 TYR A C 1
ATOM 1587 O O . TYR A 1 204 ? 3.094 7.859 -24.914 1.00 98.69 204 TYR A O 1
ATOM 1595 N N . GLY A 1 205 ? 5.068 7.875 -26.002 1.00 97.50 205 GLY A N 1
ATOM 1596 C CA . GLY A 1 205 ? 5.319 9.255 -25.635 1.00 97.50 205 GLY A CA 1
ATOM 1597 C C . GLY A 1 205 ? 6.571 9.901 -26.196 1.00 97.50 205 GLY A C 1
ATOM 1598 O O . GLY A 1 205 ? 7.037 9.595 -27.298 1.00 97.50 205 GLY A O 1
ATOM 1599 N N . THR A 1 206 ? 7.067 10.876 -25.446 1.00 97.12 206 THR A N 1
ATOM 1600 C CA . THR A 1 206 ? 8.046 11.867 -25.903 1.00 97.12 206 THR A CA 1
ATOM 1601 C C . THR A 1 206 ? 9.503 11.434 -25.682 1.00 97.12 206 THR A C 1
ATOM 1603 O O . THR A 1 206 ? 9.800 10.249 -25.521 1.00 97.12 206 THR A O 1
ATOM 1606 N N . SER A 1 207 ? 10.440 12.393 -25.709 1.00 97.44 207 SER A N 1
ATOM 1607 C CA . SER A 1 207 ? 11.825 12.201 -25.252 1.00 97.44 207 SER A CA 1
ATOM 1608 C C . SER A 1 207 ? 11.892 11.754 -23.796 1.00 97.44 207 SER A C 1
ATOM 1610 O O . SER A 1 207 ? 12.744 10.948 -23.438 1.00 97.44 207 SER A O 1
ATOM 1612 N N . ILE A 1 208 ? 10.958 12.216 -22.972 1.00 97.44 208 ILE A N 1
ATOM 1613 C CA . ILE A 1 208 ? 10.917 11.906 -21.546 1.00 97.44 208 ILE A CA 1
ATOM 1614 C C . ILE A 1 208 ? 10.569 10.433 -21.341 1.00 97.44 208 ILE A C 1
ATOM 1616 O O . ILE A 1 208 ? 11.319 9.703 -20.696 1.00 97.44 208 ILE A O 1
ATOM 1620 N N . THR A 1 209 ? 9.518 9.950 -22.011 1.00 98.38 209 THR A N 1
ATOM 1621 C CA . THR A 1 209 ? 9.175 8.521 -22.059 1.00 98.38 209 THR A CA 1
ATOM 1622 C C . THR A 1 209 ? 10.330 7.681 -22.601 1.00 98.38 209 THR A C 1
ATOM 1624 O O . THR A 1 209 ? 10.632 6.627 -22.052 1.00 98.38 209 THR A O 1
ATOM 1627 N N . HIS A 1 210 ? 11.039 8.168 -23.628 1.00 98.62 210 HIS A N 1
ATOM 1628 C CA . HIS A 1 210 ? 12.218 7.500 -24.202 1.00 98.62 210 HIS A CA 1
ATOM 1629 C C . HIS A 1 210 ? 13.350 7.329 -23.173 1.00 98.62 210 HIS A C 1
ATOM 1631 O O . HIS A 1 210 ? 14.158 6.411 -23.296 1.00 98.62 210 HIS A O 1
ATOM 1637 N N . GLY A 1 211 ? 13.389 8.191 -22.153 1.00 98.06 211 GLY A N 1
ATOM 1638 C CA . GLY A 1 211 ? 14.361 8.180 -21.066 1.00 98.06 211 GLY A CA 1
ATOM 1639 C C . GLY A 1 211 ? 15.340 9.355 -21.084 1.00 98.06 211 GLY A C 1
ATOM 1640 O O . GLY A 1 211 ? 16.367 9.277 -20.420 1.00 98.06 211 GLY A O 1
ATOM 1641 N N . GLY A 1 212 ? 15.068 10.431 -21.826 1.00 96.75 212 GLY A N 1
ATOM 1642 C CA . GLY A 1 212 ? 15.834 11.676 -21.736 1.00 96.75 212 GLY A CA 1
ATOM 1643 C C . GLY A 1 212 ? 15.502 12.406 -20.425 1.00 96.75 212 GLY A C 1
ATOM 1644 O O . GLY A 1 212 ? 14.347 12.782 -20.265 1.00 96.75 212 GLY A O 1
ATOM 1645 N N . CYS A 1 213 ? 16.408 12.606 -19.460 1.00 96.25 213 CYS A N 1
ATOM 1646 C CA . CYS A 1 213 ? 17.844 12.290 -19.443 1.00 96.25 213 CYS A CA 1
ATOM 1647 C C . CYS A 1 213 ? 18.238 11.476 -18.207 1.00 96.25 213 CYS A C 1
ATOM 1649 O O . CYS A 1 213 ? 19.017 11.909 -17.361 1.00 96.25 213 CYS A O 1
ATOM 1651 N N . ALA A 1 214 ? 17.730 10.246 -18.150 1.00 98.19 214 ALA A N 1
ATOM 1652 C CA . ALA A 1 214 ? 18.156 9.248 -17.184 1.00 98.19 214 ALA A CA 1
ATOM 1653 C C . ALA A 1 214 ? 19.654 8.939 -17.355 1.00 98.19 214 ALA A C 1
ATOM 1655 O O . ALA A 1 214 ? 20.138 8.696 -18.468 1.00 98.19 214 ALA A O 1
ATOM 1656 N N . SER A 1 215 ? 20.392 8.884 -16.246 1.00 98.06 215 SER A N 1
ATOM 1657 C CA . SER A 1 215 ? 21.842 8.648 -16.270 1.00 98.06 215 SER A CA 1
ATOM 1658 C C . SER A 1 215 ? 22.221 7.235 -16.732 1.00 98.06 215 SER A C 1
ATOM 1660 O O . SER A 1 215 ? 23.347 6.997 -17.181 1.00 98.06 215 SER A O 1
ATOM 1662 N N . ARG A 1 216 ? 21.278 6.290 -16.652 1.00 98.25 216 ARG A N 1
ATOM 1663 C CA . ARG A 1 216 ? 21.404 4.892 -17.089 1.00 98.25 216 ARG A CA 1
ATOM 1664 C C . ARG A 1 216 ? 20.035 4.282 -17.422 1.00 98.25 216 ARG A C 1
ATOM 1666 O O . ARG A 1 216 ? 19.022 4.780 -16.925 1.00 98.25 216 ARG A O 1
ATOM 1673 N N . PRO A 1 217 ? 19.959 3.200 -18.220 1.00 98.62 217 PRO A N 1
ATOM 1674 C CA . PRO A 1 217 ? 18.693 2.784 -18.820 1.00 98.62 217 PRO A CA 1
ATOM 1675 C C . PRO A 1 217 ? 17.619 2.321 -17.834 1.00 98.62 217 PRO A C 1
ATOM 1677 O O . PRO A 1 217 ? 16.430 2.587 -18.025 1.00 98.62 217 PRO A O 1
ATOM 1680 N N . GLY A 1 218 ? 18.016 1.690 -16.730 1.00 98.25 218 GLY A N 1
ATOM 1681 C CA . GLY A 1 218 ? 17.100 1.297 -15.669 1.00 98.25 218 GLY A CA 1
ATOM 1682 C C . GLY A 1 218 ? 16.485 2.472 -14.903 1.00 98.25 218 GLY A C 1
ATOM 1683 O O . GLY A 1 218 ? 15.554 2.240 -14.130 1.00 98.25 218 GLY A O 1
ATOM 1684 N N . LEU A 1 219 ? 16.953 3.709 -15.090 1.00 98.50 219 LEU A N 1
ATOM 1685 C CA . LEU A 1 219 ? 16.379 4.903 -14.461 1.00 98.50 219 LEU A CA 1
ATOM 1686 C C . LEU A 1 219 ? 15.365 5.646 -15.333 1.00 98.50 219 LEU A C 1
ATOM 1688 O O . LEU A 1 219 ? 14.735 6.571 -14.838 1.00 98.50 219 LEU A O 1
ATOM 1692 N N . ALA A 1 220 ? 15.128 5.230 -16.580 1.00 98.62 220 ALA A N 1
ATOM 1693 C CA . ALA A 1 220 ? 13.970 5.737 -17.313 1.00 98.62 220 ALA A CA 1
ATOM 1694 C C . ALA A 1 220 ? 12.686 5.403 -16.533 1.00 98.62 220 ALA A C 1
ATOM 1696 O O . ALA A 1 220 ? 12.519 4.261 -16.085 1.00 98.62 220 ALA A O 1
ATOM 1697 N N . PHE A 1 221 ? 11.773 6.369 -16.371 1.00 98.25 221 PHE A N 1
ATOM 1698 C CA . PHE A 1 221 ? 10.590 6.170 -15.530 1.00 98.25 221 PHE A CA 1
ATOM 1699 C C . PHE A 1 221 ? 9.748 4.934 -15.919 1.00 98.25 221 PHE A C 1
ATOM 1701 O O . PHE A 1 221 ? 9.316 4.247 -14.992 1.00 98.25 221 PHE A O 1
ATOM 1708 N N . PRO A 1 222 ? 9.585 4.537 -17.208 1.00 98.56 222 PRO A N 1
ATOM 1709 C CA . PRO A 1 222 ? 8.875 3.300 -17.547 1.00 98.56 222 PRO A CA 1
ATOM 1710 C C . PRO A 1 222 ? 9.562 2.053 -16.973 1.00 98.56 222 PRO A C 1
ATOM 1712 O O . PRO A 1 222 ? 8.902 1.157 -16.452 1.00 98.56 222 PRO A O 1
ATOM 1715 N N . SER A 1 223 ? 10.899 2.017 -16.990 1.00 98.38 223 SER A N 1
ATOM 1716 C CA . SER A 1 223 ? 11.694 0.931 -16.404 1.00 98.38 223 SER A CA 1
ATOM 1717 C C . SER A 1 223 ? 11.562 0.891 -14.879 1.00 98.38 223 SER A C 1
ATOM 1719 O O . SER A 1 223 ? 11.538 -0.191 -14.290 1.00 98.38 223 SER A O 1
ATOM 1721 N N . ILE A 1 224 ? 11.482 2.055 -14.220 1.00 97.88 224 ILE A N 1
ATOM 1722 C CA . ILE A 1 224 ? 11.243 2.140 -12.772 1.00 97.88 224 ILE A CA 1
ATOM 1723 C C . ILE A 1 224 ? 9.835 1.629 -12.438 1.00 97.88 224 ILE A C 1
ATOM 1725 O O . ILE A 1 224 ? 9.709 0.779 -11.557 1.00 97.88 224 ILE A O 1
ATOM 1729 N N . VAL A 1 225 ? 8.805 2.069 -13.172 1.00 96.38 225 VAL A N 1
ATOM 1730 C CA . VAL A 1 225 ? 7.420 1.595 -13.005 1.00 96.38 225 VAL A CA 1
ATOM 1731 C C . VAL A 1 225 ? 7.345 0.075 -13.168 1.00 96.38 225 VAL A C 1
ATOM 1733 O O . VAL A 1 225 ? 6.829 -0.602 -12.281 1.00 96.38 225 VAL A O 1
ATOM 1736 N N . GLY A 1 226 ? 7.946 -0.474 -14.229 1.00 95.12 226 GLY A N 1
ATOM 1737 C CA . GLY A 1 226 ? 7.984 -1.918 -14.481 1.00 95.12 226 GLY A CA 1
ATOM 1738 C C . GLY A 1 226 ? 8.598 -2.730 -13.340 1.00 95.12 226 GLY A C 1
ATOM 1739 O O . GLY A 1 226 ? 8.096 -3.794 -12.986 1.00 95.12 226 GLY A O 1
ATOM 1740 N N . ARG A 1 227 ? 9.664 -2.226 -12.705 1.00 94.00 227 ARG A N 1
ATOM 1741 C CA . ARG A 1 227 ? 10.271 -2.900 -11.545 1.00 94.00 227 ARG A CA 1
ATOM 1742 C C . ARG A 1 227 ? 9.463 -2.735 -10.264 1.00 94.00 227 ARG A C 1
ATOM 1744 O O . ARG A 1 227 ? 9.405 -3.685 -9.489 1.00 94.00 227 ARG A O 1
ATOM 1751 N N . ASN A 1 228 ? 8.894 -1.556 -10.023 1.00 88.88 228 ASN A N 1
ATOM 1752 C CA . ASN A 1 228 ? 8.186 -1.249 -8.779 1.00 88.88 228 ASN A CA 1
ATOM 1753 C C . ASN A 1 228 ? 6.831 -1.955 -8.702 1.00 88.88 228 ASN A C 1
ATOM 1755 O O . ASN A 1 228 ? 6.465 -2.449 -7.639 1.00 88.88 228 ASN A O 1
ATOM 1759 N N . LEU A 1 229 ? 6.115 -2.023 -9.824 1.00 89.00 229 LEU A N 1
ATOM 1760 C CA . LEU A 1 229 ? 4.850 -2.748 -9.923 1.00 89.00 229 LEU A CA 1
ATOM 1761 C C . LEU A 1 229 ? 5.041 -4.220 -10.294 1.00 89.00 229 LEU A C 1
ATOM 1763 O O . LEU A 1 229 ? 4.064 -4.949 -10.341 1.00 89.00 229 LEU A O 1
ATOM 1767 N N . ASP A 1 230 ? 6.276 -4.650 -10.569 1.00 90.12 230 ASP A N 1
ATOM 1768 C CA . ASP A 1 230 ? 6.595 -5.966 -11.125 1.00 90.12 230 ASP A CA 1
ATOM 1769 C C . ASP A 1 230 ? 5.710 -6.303 -12.336 1.00 90.12 230 ASP A C 1
ATOM 1771 O O . ASP A 1 230 ? 5.000 -7.299 -12.334 1.00 90.12 230 ASP A O 1
ATOM 1775 N N . VAL A 1 231 ? 5.730 -5.458 -13.367 1.00 93.38 231 VAL A N 1
ATOM 1776 C CA . VAL A 1 231 ? 4.993 -5.655 -14.628 1.00 93.38 231 VAL A CA 1
ATOM 1777 C C . VAL A 1 231 ? 5.960 -5.637 -15.816 1.00 93.38 231 VAL A C 1
ATOM 1779 O O . VAL A 1 231 ? 6.993 -4.959 -15.746 1.00 93.38 231 VAL A O 1
ATOM 1782 N N . PRO A 1 232 ? 5.668 -6.344 -16.921 1.00 96.44 232 PRO A N 1
ATOM 1783 C CA . PRO A 1 232 ? 6.429 -6.198 -18.153 1.00 96.44 232 PRO A CA 1
ATOM 1784 C C . PRO A 1 232 ? 6.140 -4.817 -18.749 1.00 96.44 232 PRO A C 1
ATOM 1786 O O . PRO A 1 232 ? 5.024 -4.303 -18.640 1.00 96.44 232 PRO A O 1
ATOM 1789 N N . ILE A 1 233 ? 7.132 -4.206 -19.390 1.00 97.94 233 ILE A N 1
ATOM 1790 C CA . ILE A 1 233 ? 6.982 -2.875 -19.988 1.00 97.94 233 ILE A CA 1
ATOM 1791 C C . ILE A 1 233 ? 7.420 -2.874 -21.439 1.00 97.94 233 ILE A C 1
ATOM 1793 O O . ILE A 1 233 ? 8.306 -3.622 -21.844 1.00 97.94 233 ILE A O 1
ATOM 1797 N N . VAL A 1 234 ? 6.803 -1.989 -22.212 1.00 98.69 234 VAL A N 1
ATOM 1798 C CA . VAL A 1 234 ? 7.223 -1.637 -23.565 1.00 98.69 234 VAL A CA 1
ATOM 1799 C C . VAL A 1 234 ? 7.365 -0.128 -23.607 1.00 98.69 234 VAL A C 1
ATOM 1801 O O . VAL A 1 234 ? 6.421 0.599 -23.301 1.00 98.69 234 VAL A O 1
ATOM 1804 N N . ASN A 1 235 ? 8.547 0.348 -23.986 1.00 98.75 235 ASN A N 1
ATOM 1805 C CA . ASN A 1 235 ? 8.826 1.773 -24.085 1.00 98.75 235 ASN A CA 1
ATOM 1806 C C . ASN A 1 235 ? 8.866 2.210 -25.555 1.00 98.75 235 ASN A C 1
ATOM 1808 O O . ASN A 1 235 ? 9.882 2.073 -26.238 1.00 98.75 235 ASN A O 1
ATOM 1812 N N . LEU A 1 236 ? 7.760 2.781 -26.026 1.00 98.56 236 LEU A N 1
ATOM 1813 C CA . LEU A 1 236 ? 7.619 3.447 -27.321 1.00 98.56 236 LEU A CA 1
ATOM 1814 C C . LEU A 1 236 ? 7.727 4.974 -27.170 1.00 98.56 236 LEU A C 1
ATOM 1816 O O . LEU A 1 236 ? 6.952 5.736 -27.747 1.00 98.56 236 LEU A O 1
ATOM 1820 N N . GLY A 1 237 ? 8.691 5.440 -26.377 1.00 98.25 237 GLY A N 1
ATOM 1821 C CA . GLY A 1 237 ? 9.096 6.838 -26.347 1.00 98.25 237 GLY A CA 1
ATOM 1822 C C . GLY A 1 237 ? 9.915 7.215 -27.581 1.00 98.25 237 GLY A C 1
ATOM 1823 O O . GLY A 1 237 ? 10.847 6.497 -27.967 1.00 98.25 237 GLY A O 1
ATOM 1824 N N . PHE A 1 238 ? 9.579 8.356 -28.186 1.00 98.12 238 PHE A N 1
ATOM 1825 C CA . PHE A 1 238 ? 10.248 8.889 -29.370 1.00 98.12 238 PHE A CA 1
ATOM 1826 C C . PHE A 1 238 ? 10.553 10.382 -29.196 1.00 98.12 238 PHE A C 1
ATOM 1828 O O . PHE A 1 238 ? 9.659 11.237 -29.173 1.00 98.12 238 PHE A O 1
ATOM 1835 N N . SER A 1 239 ? 11.848 10.700 -29.124 1.00 96.69 239 SER A N 1
ATOM 1836 C CA . SER A 1 239 ? 12.368 12.048 -28.863 1.00 96.69 239 SER A CA 1
ATOM 1837 C C . SER A 1 239 ? 11.871 13.068 -29.890 1.00 96.69 239 SER A C 1
ATOM 1839 O O . SER A 1 239 ? 12.062 12.894 -31.095 1.00 96.69 239 SER A O 1
ATOM 1841 N N . GLY A 1 240 ? 11.162 14.106 -29.436 1.00 93.56 240 GLY A N 1
ATOM 1842 C CA . GLY A 1 240 ? 10.578 15.135 -30.309 1.00 93.56 240 GLY A CA 1
ATOM 1843 C C . GLY A 1 240 ? 9.522 14.638 -31.313 1.00 93.56 240 GLY A C 1
ATOM 1844 O O . GLY A 1 240 ? 9.140 15.390 -32.216 1.00 93.56 240 GLY A O 1
ATOM 1845 N N . SER A 1 241 ? 9.087 13.375 -31.209 1.00 95.19 241 SER A N 1
ATOM 1846 C CA . SER A 1 241 ? 8.404 12.665 -32.300 1.00 95.19 241 SER A CA 1
ATOM 1847 C C . SER A 1 241 ? 7.178 11.847 -31.882 1.00 95.19 241 SER A C 1
ATOM 1849 O O . SER A 1 241 ? 6.371 11.529 -32.745 1.00 95.19 241 SER A O 1
ATOM 1851 N N . GLY A 1 242 ? 6.974 11.524 -30.602 1.00 95.69 242 GLY A N 1
ATOM 1852 C CA . GLY A 1 242 ? 5.696 10.957 -30.148 1.00 95.69 242 GLY A CA 1
ATOM 1853 C C . GLY A 1 242 ? 4.584 12.002 -30.235 1.00 95.69 242 GLY A C 1
ATOM 1854 O O . GLY A 1 242 ? 4.542 12.890 -29.389 1.00 95.69 242 GLY A O 1
ATOM 1855 N N . ARG A 1 243 ? 3.750 11.958 -31.284 1.00 94.50 243 ARG A N 1
ATOM 1856 C CA . ARG A 1 243 ? 2.740 12.989 -31.604 1.00 94.50 243 ARG A CA 1
ATOM 1857 C C . ARG A 1 243 ? 1.372 12.399 -31.972 1.00 94.50 243 ARG A C 1
ATOM 1859 O O . ARG A 1 243 ? 0.578 13.099 -32.598 1.00 94.50 243 ARG A O 1
ATOM 1866 N N . MET A 1 244 ? 1.105 11.144 -31.609 1.00 95.75 244 MET A N 1
ATOM 1867 C CA . MET A 1 244 ? -0.189 10.466 -31.784 1.00 95.75 244 MET A CA 1
ATOM 1868 C C . MET A 1 244 ? -0.713 10.458 -33.228 1.00 95.75 244 MET A C 1
ATOM 1870 O O . MET A 1 244 ? -1.900 10.665 -33.462 1.00 95.75 244 MET A O 1
ATOM 1874 N N . GLU A 1 245 ? 0.152 10.239 -34.221 1.00 94.88 245 GLU A N 1
ATOM 1875 C CA . GLU A 1 245 ? -0.302 9.924 -35.582 1.00 94.88 245 GLU A CA 1
ATOM 1876 C C . GLU A 1 245 ? -1.280 8.740 -35.559 1.00 94.88 245 GLU A C 1
ATOM 1878 O O . GLU A 1 245 ? -1.043 7.764 -34.844 1.00 94.88 245 GLU A O 1
ATOM 1883 N N . PHE A 1 246 ? -2.359 8.795 -36.346 1.00 95.56 246 PHE A N 1
ATOM 1884 C CA . PHE A 1 246 ? -3.382 7.745 -36.346 1.00 95.56 246 PHE A CA 1
ATOM 1885 C C . PHE A 1 246 ? -2.771 6.363 -36.613 1.00 95.56 246 PHE A C 1
ATOM 1887 O O . PHE A 1 246 ? -3.042 5.416 -35.884 1.00 95.56 246 PHE A O 1
ATOM 1894 N N . GLU A 1 247 ? -1.854 6.247 -37.571 1.00 95.75 247 GLU A N 1
ATOM 1895 C CA . GLU A 1 247 ? -1.174 4.992 -37.907 1.00 95.75 247 GLU A CA 1
ATOM 1896 C C . GLU A 1 247 ? -0.328 4.431 -36.754 1.00 95.75 247 GLU A C 1
ATOM 1898 O O . GLU A 1 247 ? -0.127 3.221 -36.674 1.00 95.75 247 GLU A O 1
ATOM 1903 N N . MET A 1 248 ? 0.136 5.269 -35.819 1.00 97.00 248 MET A N 1
ATOM 1904 C CA . MET A 1 248 ? 0.793 4.767 -34.611 1.00 97.00 248 MET A CA 1
ATOM 1905 C C . MET A 1 248 ? -0.187 4.034 -33.691 1.00 97.00 248 MET A C 1
ATOM 1907 O O . MET A 1 248 ? 0.225 3.082 -33.032 1.00 97.00 248 MET A O 1
ATOM 1911 N N . SER A 1 249 ? -1.474 4.401 -33.677 1.00 97.69 249 SER A N 1
ATOM 1912 C CA . SER A 1 249 ? -2.475 3.663 -32.895 1.00 97.69 249 SER A CA 1
ATOM 1913 C C . SER A 1 249 ? -2.659 2.228 -33.400 1.00 97.69 249 SER A C 1
ATOM 1915 O O . SER A 1 249 ? -2.814 1.329 -32.584 1.00 97.69 249 SER A O 1
ATOM 1917 N N . GLU A 1 250 ? -2.534 1.973 -34.709 1.00 97.19 250 GLU A N 1
ATOM 1918 C CA . GLU A 1 250 ? -2.567 0.609 -35.265 1.00 97.19 250 GLU A CA 1
ATOM 1919 C C . GLU A 1 250 ? -1.383 -0.230 -34.765 1.00 97.19 250 GLU A C 1
ATOM 1921 O O . GLU A 1 250 ? -1.547 -1.385 -34.374 1.00 97.19 250 GLU A O 1
ATOM 1926 N N . HIS A 1 251 ? -0.185 0.359 -34.713 1.00 96.94 251 HIS A N 1
ATOM 1927 C CA . HIS A 1 251 ? 0.993 -0.329 -34.186 1.00 96.94 251 HIS A CA 1
ATOM 1928 C C . HIS A 1 251 ? 0.884 -0.601 -32.681 1.00 96.94 251 HIS A C 1
ATOM 1930 O O . HIS A 1 251 ? 1.254 -1.684 -32.239 1.00 96.94 251 HIS A O 1
ATOM 1936 N N . LEU A 1 252 ? 0.348 0.336 -31.893 1.00 98.00 252 LEU A N 1
ATOM 1937 C CA . LEU A 1 252 ? 0.088 0.111 -30.468 1.00 98.00 252 LEU A CA 1
ATOM 1938 C C . LEU A 1 252 ? -0.986 -0.966 -30.254 1.00 98.00 252 LEU A C 1
ATOM 1940 O O . LEU A 1 252 ? -0.805 -1.850 -29.419 1.00 98.00 252 LEU A O 1
ATOM 1944 N N . ALA A 1 253 ? -2.077 -0.928 -31.022 1.00 97.88 253 ALA A N 1
ATOM 1945 C CA . ALA A 1 253 ? -3.143 -1.922 -30.959 1.00 97.88 253 ALA A CA 1
ATOM 1946 C C . ALA A 1 253 ? -2.689 -3.313 -31.423 1.00 97.88 253 ALA A C 1
ATOM 1948 O O . ALA A 1 253 ? -3.269 -4.309 -31.002 1.00 97.88 253 ALA A O 1
ATOM 1949 N N . ALA A 1 254 ? -1.642 -3.429 -32.241 1.00 97.06 254 ALA A N 1
ATOM 1950 C CA . ALA A 1 254 ? -1.057 -4.726 -32.579 1.00 97.06 254 ALA A CA 1
ATOM 1951 C C . ALA A 1 254 ? -0.367 -5.397 -31.374 1.00 97.06 254 ALA A C 1
ATOM 1953 O O . ALA A 1 254 ? -0.258 -6.621 -31.340 1.00 97.06 254 ALA A O 1
ATOM 1954 N N . ILE A 1 255 ? 0.034 -4.627 -30.358 1.00 97.38 255 ILE A N 1
ATOM 1955 C CA . ILE A 1 255 ? 0.615 -5.153 -29.119 1.00 97.38 255 ILE A CA 1
ATOM 1956 C C . ILE A 1 255 ? -0.509 -5.657 -28.213 1.00 97.38 255 ILE A C 1
ATOM 1958 O O . ILE A 1 255 ? -1.468 -4.936 -27.941 1.00 97.38 255 ILE A O 1
ATOM 1962 N N . ASP A 1 256 ? -0.384 -6.887 -27.718 1.00 95.62 256 ASP A N 1
ATOM 1963 C CA . ASP A 1 256 ? -1.292 -7.441 -26.712 1.00 95.62 256 ASP A CA 1
ATOM 1964 C C . ASP A 1 256 ? -0.979 -6.860 -25.323 1.00 95.62 256 ASP A C 1
ATOM 1966 O O . ASP A 1 256 ? -0.278 -7.469 -24.520 1.00 95.62 256 ASP A O 1
ATOM 1970 N N . ALA A 1 257 ? -1.428 -5.627 -25.083 1.00 97.81 257 ALA A N 1
ATOM 1971 C CA . ALA A 1 257 ? -1.116 -4.853 -23.885 1.00 97.81 257 ALA A CA 1
ATOM 1972 C C . ALA A 1 257 ? -2.066 -5.148 -22.712 1.00 97.81 257 ALA A C 1
ATOM 1974 O O . ALA A 1 257 ? -3.251 -5.419 -22.908 1.00 97.81 257 ALA A O 1
ATOM 1975 N N . SER A 1 258 ? -1.556 -5.015 -21.484 1.00 97.94 258 SER A N 1
ATOM 1976 C CA . SER A 1 258 ? -2.384 -4.935 -20.271 1.00 97.94 258 SER A CA 1
ATOM 1977 C C . SER A 1 258 ? -2.896 -3.519 -20.020 1.00 97.94 258 SER A C 1
ATOM 1979 O O . SER A 1 258 ? -3.976 -3.354 -19.473 1.00 97.94 258 SER A O 1
ATOM 1981 N N . CYS A 1 259 ? -2.144 -2.496 -20.428 1.00 98.50 259 CYS A N 1
ATOM 1982 C CA . CYS A 1 259 ? -2.507 -1.088 -20.289 1.00 98.50 259 CYS A CA 1
ATOM 1983 C C . CYS A 1 259 ? -1.743 -0.245 -21.318 1.00 98.50 259 CYS A C 1
ATOM 1985 O O . CYS A 1 259 ? -0.575 -0.523 -21.606 1.00 98.50 259 CYS A O 1
ATOM 1987 N N . TYR A 1 260 ? -2.370 0.818 -21.821 1.00 98.81 260 TYR A N 1
ATOM 1988 C CA . TYR A 1 260 ? -1.712 1.855 -22.619 1.00 98.81 260 TYR A CA 1
ATOM 1989 C C . TYR A 1 260 ? -1.508 3.121 -21.789 1.00 98.81 260 TYR A C 1
ATOM 1991 O O . TYR A 1 260 ? -2.442 3.604 -21.160 1.00 98.81 260 TYR A O 1
ATOM 1999 N N . VAL A 1 261 ? -0.304 3.687 -21.813 1.00 98.81 261 VAL A N 1
ATOM 2000 C CA . VAL A 1 261 ? 0.031 4.952 -21.145 1.00 98.81 261 VAL A CA 1
ATOM 2001 C C . VAL A 1 261 ? 0.417 5.978 -22.204 1.00 98.81 261 VAL A C 1
ATOM 2003 O O . VAL A 1 261 ? 1.372 5.762 -22.953 1.00 98.81 261 VAL A O 1
ATOM 2006 N N . LEU A 1 262 ? -0.331 7.082 -22.277 1.00 98.50 262 LEU A N 1
ATOM 2007 C CA . LEU A 1 262 ? -0.199 8.097 -23.324 1.00 98.50 262 LEU A CA 1
ATOM 2008 C C . LEU A 1 262 ? 0.426 9.387 -22.768 1.00 98.50 262 LEU A C 1
ATOM 2010 O O . LEU A 1 262 ? -0.261 10.192 -22.144 1.00 98.50 262 LEU A O 1
ATOM 2014 N N . ASP A 1 263 ? 1.716 9.594 -23.048 1.00 97.00 263 ASP A N 1
ATOM 2015 C CA . ASP A 1 263 ? 2.549 10.721 -22.584 1.00 97.00 263 ASP A CA 1
ATOM 2016 C C . ASP A 1 263 ? 3.141 11.500 -23.780 1.00 97.00 263 ASP A C 1
ATOM 2018 O O . ASP A 1 263 ? 4.346 11.526 -24.035 1.00 97.00 263 ASP A O 1
ATOM 2022 N N . CYS A 1 264 ? 2.266 12.071 -24.614 1.00 96.06 264 CYS A N 1
ATOM 2023 C CA . CYS A 1 264 ? 2.653 12.676 -25.901 1.00 96.06 264 CYS A CA 1
ATOM 2024 C C . CYS A 1 264 ? 2.584 14.210 -25.940 1.00 96.06 264 CYS A C 1
ATOM 2026 O O . CYS A 1 264 ? 3.074 14.822 -26.894 1.00 96.06 264 CYS A O 1
ATOM 2028 N N . LEU A 1 265 ? 1.971 14.854 -24.941 1.00 93.31 265 LEU A N 1
ATOM 2029 C CA . LEU A 1 265 ? 1.536 16.249 -25.068 1.00 93.31 265 LEU A CA 1
ATOM 2030 C C . LEU A 1 265 ? 2.675 17.243 -25.296 1.00 93.31 265 LEU A C 1
ATOM 2032 O O . LEU A 1 265 ? 2.488 18.208 -26.046 1.00 93.31 265 LEU A O 1
ATOM 2036 N N . TRP A 1 266 ? 3.857 17.007 -24.719 1.00 90.69 266 TRP A N 1
ATOM 2037 C CA . TRP A 1 266 ? 5.004 17.911 -24.861 1.00 90.69 266 TRP A CA 1
ATOM 2038 C C . TRP A 1 266 ? 5.382 18.144 -26.337 1.00 90.69 266 TRP A C 1
ATOM 2040 O O . TRP A 1 266 ? 5.618 19.277 -26.753 1.00 90.69 266 TRP A O 1
ATOM 2050 N N . ASN A 1 267 ? 5.301 17.108 -27.178 1.00 91.94 267 ASN A N 1
ATOM 2051 C CA . ASN A 1 267 ? 5.649 17.186 -28.603 1.00 91.94 267 ASN A CA 1
ATOM 2052 C C . ASN A 1 267 ? 4.526 17.748 -29.503 1.00 91.94 267 ASN A C 1
ATOM 2054 O O . ASN A 1 267 ? 4.745 17.986 -30.695 1.00 91.94 267 ASN A O 1
ATOM 2058 N N . MET A 1 268 ? 3.311 17.941 -28.981 1.00 89.56 268 MET A N 1
ATOM 2059 C CA . MET A 1 268 ? 2.115 18.295 -29.763 1.00 89.56 268 MET A CA 1
ATOM 2060 C C . MET A 1 268 ? 1.827 19.808 -29.771 1.00 89.56 268 MET A C 1
ATOM 2062 O O . MET A 1 268 ? 0.685 20.221 -29.603 1.00 89.56 268 MET A O 1
ATOM 2066 N N . GLY A 1 269 ? 2.862 20.642 -29.936 1.00 75.81 269 GLY A N 1
ATOM 2067 C CA . GLY A 1 269 ? 2.746 22.109 -29.847 1.00 75.81 269 GLY A CA 1
ATOM 2068 C C . GLY A 1 269 ? 2.345 22.853 -31.132 1.00 75.81 269 GLY A C 1
ATOM 2069 O O . GLY A 1 269 ? 1.688 23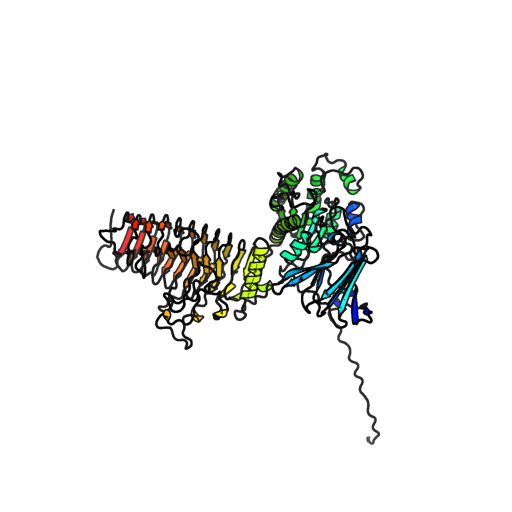.886 -31.053 1.00 75.81 269 GLY A O 1
ATOM 2070 N N . SER A 1 270 ? 2.728 22.382 -32.326 1.00 71.69 270 SER A N 1
ATOM 2071 C CA . SER A 1 270 ? 2.380 23.053 -33.595 1.00 71.69 270 SER A CA 1
ATOM 2072 C C . SER A 1 270 ? 2.424 22.115 -34.807 1.00 71.69 270 SER A C 1
ATOM 2074 O O . SER A 1 270 ? 3.041 21.046 -34.759 1.00 71.69 270 SER A O 1
ATOM 2076 N N . ILE A 1 271 ? 1.737 22.512 -35.887 1.00 75.75 271 ILE A N 1
ATOM 2077 C CA . ILE A 1 271 ? 1.703 21.816 -37.185 1.00 75.75 271 ILE A CA 1
ATOM 2078 C C . ILE A 1 271 ? 3.011 22.092 -37.943 1.00 75.75 271 ILE A C 1
ATOM 2080 O O . ILE A 1 271 ? 3.400 23.250 -38.119 1.00 75.75 271 ILE A O 1
ATOM 2084 N N . ARG A 1 272 ? 3.681 21.043 -38.431 1.00 76.38 272 ARG A N 1
ATOM 2085 C CA . ARG A 1 272 ? 4.945 21.136 -39.177 1.00 76.38 272 ARG A CA 1
ATOM 2086 C C . ARG A 1 272 ? 4.661 21.182 -40.682 1.00 76.38 272 ARG A C 1
ATOM 2088 O O . ARG A 1 272 ? 4.313 20.167 -41.272 1.00 76.38 272 ARG A O 1
ATOM 2095 N N . LYS A 1 273 ? 4.850 22.351 -41.316 1.00 62.81 273 LYS A N 1
ATOM 2096 C CA . LYS A 1 273 ? 4.453 22.631 -42.721 1.00 62.81 273 LYS A CA 1
ATOM 2097 C C . LYS A 1 273 ? 4.963 21.630 -43.778 1.00 62.81 273 LYS A C 1
ATOM 2099 O O . LYS A 1 273 ? 4.321 21.503 -44.810 1.00 62.81 273 LYS A O 1
ATOM 2104 N N . ASN A 1 274 ? 6.070 20.927 -43.520 1.00 68.88 274 ASN A N 1
ATOM 2105 C CA . ASN A 1 274 ? 6.701 19.991 -44.464 1.00 68.88 274 ASN A CA 1
ATOM 2106 C C . ASN A 1 274 ? 6.742 18.535 -43.955 1.00 68.88 274 ASN A C 1
ATOM 2108 O O . ASN A 1 274 ? 7.450 17.706 -44.528 1.00 68.88 274 ASN A O 1
ATOM 2112 N N . ASP A 1 275 ? 6.034 18.209 -42.868 1.00 70.88 275 ASP A N 1
ATOM 2113 C CA . ASP A 1 275 ? 5.973 16.838 -42.352 1.00 70.88 275 ASP A CA 1
ATOM 2114 C C . ASP A 1 275 ? 4.808 16.082 -42.999 1.00 70.88 275 ASP A C 1
ATOM 2116 O O . ASP A 1 275 ? 3.661 16.525 -42.941 1.00 70.88 275 ASP A O 1
ATOM 2120 N N . LYS A 1 276 ? 5.085 14.924 -43.614 1.00 73.50 276 LYS A N 1
ATOM 2121 C CA . LYS A 1 276 ? 4.058 14.128 -44.307 1.00 73.50 276 LYS A CA 1
ATOM 2122 C C . LYS A 1 276 ? 2.956 13.640 -43.363 1.00 73.50 276 LYS A C 1
ATOM 2124 O O . LYS A 1 276 ? 1.833 13.464 -43.818 1.00 73.50 276 LYS A O 1
ATOM 2129 N N . SER A 1 277 ? 3.251 13.479 -42.069 1.00 72.81 277 SER A N 1
ATOM 2130 C CA . SER A 1 277 ? 2.246 13.145 -41.046 1.00 72.81 277 SER A CA 1
ATOM 2131 C C . SER A 1 277 ? 1.268 14.285 -40.744 1.00 72.81 277 SER A C 1
ATOM 2133 O O . SER A 1 277 ? 0.245 14.077 -40.094 1.00 72.81 277 SER A O 1
ATOM 2135 N N . ASP A 1 278 ? 1.605 15.513 -41.141 1.00 77.19 278 ASP A N 1
ATOM 2136 C CA . ASP A 1 278 ? 0.853 16.728 -40.826 1.00 77.19 278 ASP A CA 1
ATOM 2137 C C . ASP A 1 278 ? 0.113 17.277 -42.062 1.00 77.19 2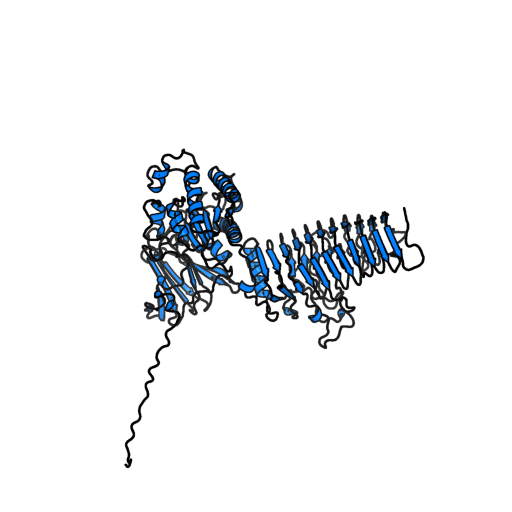78 ASP A C 1
ATOM 2139 O O . ASP A 1 278 ? -0.613 18.262 -41.943 1.00 77.19 278 ASP A O 1
ATOM 2143 N N . LEU A 1 279 ? 0.261 16.647 -43.237 1.00 66.25 279 LEU A N 1
ATOM 2144 C CA . LEU A 1 279 ? -0.379 17.092 -44.484 1.00 66.25 279 LEU A CA 1
ATOM 2145 C C . LEU A 1 279 ? -1.908 17.113 -44.380 1.00 66.25 279 LEU A C 1
ATOM 2147 O O . LEU A 1 279 ? -2.537 18.050 -44.872 1.00 66.25 279 LEU A O 1
ATOM 2151 N N . ASP A 1 280 ? -2.487 16.143 -43.672 1.00 67.62 280 ASP A N 1
ATOM 2152 C CA . ASP A 1 280 ? -3.935 16.050 -43.440 1.00 67.62 280 ASP A CA 1
ATOM 2153 C C . ASP A 1 280 ? -4.433 17.070 -42.395 1.00 67.62 280 ASP A C 1
ATOM 2155 O O . ASP A 1 280 ? -5.632 17.224 -42.187 1.00 67.62 280 ASP A O 1
ATOM 2159 N N . LEU A 1 281 ? -3.521 17.809 -41.747 1.00 73.44 281 LEU A N 1
ATOM 2160 C CA . LEU A 1 281 ? -3.836 18.852 -40.764 1.00 73.44 281 LEU A CA 1
ATOM 2161 C C . LEU A 1 281 ? -3.795 20.269 -41.354 1.00 73.44 281 LEU A C 1
ATOM 2163 O O . LEU A 1 281 ? -3.973 21.240 -40.618 1.00 73.44 281 LEU A O 1
ATOM 2167 N N . LYS A 1 282 ? -3.547 20.414 -42.662 1.00 64.50 282 LYS A N 1
ATOM 2168 C CA . LYS A 1 282 ? -3.380 21.715 -43.339 1.00 64.50 282 LYS A CA 1
ATOM 2169 C C . LYS A 1 282 ? -4.579 22.662 -43.173 1.00 64.50 282 LYS A C 1
ATOM 2171 O O . LYS A 1 282 ? -4.372 23.875 -43.135 1.00 64.50 282 LYS A O 1
ATOM 2176 N N . ASP A 1 283 ? -5.778 22.100 -43.007 1.00 63.31 283 ASP A N 1
ATOM 2177 C CA . ASP A 1 283 ? -7.054 22.819 -42.892 1.00 63.31 283 ASP A CA 1
ATOM 2178 C C . ASP A 1 283 ? -7.515 23.006 -41.428 1.00 63.31 283 ASP A C 1
ATOM 2180 O O . ASP A 1 283 ? -8.549 23.619 -41.162 1.00 63.31 283 ASP A O 1
ATOM 2184 N N . VAL A 1 284 ? -6.748 22.513 -40.444 1.00 69.88 284 VAL A N 1
ATOM 2185 C CA . VAL A 1 284 ? -7.060 22.684 -39.016 1.00 69.88 284 VAL A CA 1
ATOM 2186 C C . VAL A 1 284 ? -6.748 24.118 -38.580 1.00 69.88 284 VAL A C 1
ATOM 2188 O O . VAL A 1 284 ? -5.664 24.648 -38.844 1.00 69.88 284 VAL A O 1
ATOM 2191 N N . LYS A 1 285 ? -7.683 24.747 -37.851 1.00 67.81 285 LYS A N 1
ATOM 2192 C CA . LYS A 1 285 ? -7.495 26.089 -37.278 1.00 67.81 285 LYS A CA 1
ATOM 2193 C C . LYS A 1 285 ? -6.214 26.123 -36.439 1.00 67.81 285 LYS A C 1
ATOM 2195 O O . LYS A 1 285 ? -6.065 25.370 -35.479 1.00 67.81 285 LYS A O 1
ATOM 2200 N N . ARG A 1 286 ? -5.282 27.005 -36.811 1.00 69.69 286 ARG A N 1
ATOM 2201 C CA . ARG A 1 286 ? -3.977 27.112 -36.148 1.00 69.69 286 ARG A CA 1
ATOM 2202 C C . ARG A 1 286 ? -4.132 27.626 -34.715 1.00 69.69 286 ARG A C 1
ATOM 2204 O O . ARG A 1 286 ? -4.847 28.592 -34.469 1.00 69.69 286 ARG A O 1
ATOM 2211 N N . GLY A 1 287 ? -3.414 26.985 -33.800 1.00 67.31 287 GLY A N 1
ATOM 2212 C CA . GLY A 1 287 ? -3.362 27.285 -32.372 1.00 67.31 287 GLY A CA 1
ATOM 2213 C C . GLY A 1 287 ? -2.354 26.361 -31.675 1.00 67.31 287 GLY A C 1
ATOM 2214 O O . GLY A 1 287 ? -1.967 25.347 -32.267 1.00 67.31 287 GLY A O 1
ATOM 2215 N N . PRO A 1 288 ? -1.910 26.687 -30.447 1.00 68.81 288 PRO A N 1
ATOM 2216 C CA . PRO A 1 288 ? -0.907 25.906 -29.706 1.00 68.81 288 PRO A CA 1
ATOM 2217 C C . PRO A 1 288 ? -1.370 24.481 -29.339 1.00 68.81 288 PRO A C 1
ATOM 2219 O O . PRO A 1 288 ? -0.569 23.655 -28.907 1.00 68.81 288 PRO A O 1
ATOM 2222 N N . ASP A 1 289 ? -2.659 24.185 -29.512 1.00 79.19 289 ASP A N 1
ATOM 2223 C CA . ASP A 1 289 ? -3.322 22.910 -29.246 1.00 79.19 289 ASP A CA 1
ATOM 2224 C C . ASP A 1 289 ? -3.946 22.272 -30.510 1.00 79.19 289 ASP A C 1
ATOM 2226 O O . ASP A 1 289 ? -4.603 21.234 -30.429 1.00 79.19 289 ASP A O 1
ATOM 2230 N N . ALA A 1 290 ? -3.716 22.837 -31.702 1.00 82.81 290 ALA A N 1
ATOM 2231 C CA . ALA A 1 290 ? -4.314 22.347 -32.949 1.00 82.81 290 ALA A CA 1
ATOM 2232 C C . ALA A 1 290 ? -3.990 20.865 -33.221 1.00 82.81 290 ALA A C 1
ATOM 2234 O O . ALA A 1 290 ? -4.857 20.091 -33.624 1.00 82.81 290 ALA A O 1
ATOM 2235 N N . VAL A 1 291 ? -2.748 20.452 -32.947 1.00 85.88 291 VAL A N 1
ATOM 2236 C CA . VAL A 1 291 ? -2.301 19.065 -33.149 1.00 85.88 291 VAL A CA 1
ATOM 2237 C C . VAL A 1 291 ? -2.957 18.118 -32.145 1.00 85.88 291 VAL A C 1
ATOM 2239 O O . VAL A 1 291 ? -3.369 17.028 -32.534 1.00 85.88 291 VAL A O 1
ATOM 2242 N N . VAL A 1 292 ? -3.085 18.515 -30.870 1.00 91.62 292 VAL A N 1
ATOM 2243 C CA . VAL A 1 292 ? -3.727 17.663 -29.854 1.00 91.62 292 VAL A CA 1
ATOM 2244 C C . VAL A 1 292 ? -5.208 17.463 -30.157 1.00 91.62 292 VAL A C 1
ATOM 2246 O O . VAL A 1 292 ? -5.672 16.324 -30.145 1.00 91.62 292 VAL A O 1
ATOM 2249 N N . ARG A 1 293 ? -5.914 18.525 -30.563 1.00 89.44 293 ARG A N 1
ATOM 2250 C CA . ARG A 1 293 ? -7.330 18.451 -30.948 1.00 89.44 293 ARG A CA 1
ATOM 2251 C C . ARG A 1 293 ? -7.569 17.526 -32.131 1.00 89.44 293 ARG A C 1
ATOM 2253 O O . ARG A 1 293 ? -8.526 16.763 -32.119 1.00 89.44 293 ARG A O 1
ATOM 2260 N N . ALA A 1 294 ? -6.697 17.582 -33.134 1.00 89.94 294 ALA A N 1
ATOM 2261 C CA . ALA A 1 294 ? -6.867 16.790 -34.344 1.00 89.94 294 ALA A CA 1
ATOM 2262 C C . ALA A 1 294 ? -6.496 15.309 -34.169 1.00 89.94 294 ALA A C 1
ATOM 2264 O O . ALA A 1 294 ? -7.002 14.469 -34.907 1.00 89.94 294 ALA A O 1
ATOM 2265 N N . ARG A 1 295 ? -5.598 14.976 -33.232 1.00 92.88 295 ARG A N 1
ATOM 2266 C CA . ARG A 1 295 ? -5.006 13.630 -33.150 1.00 92.88 295 ARG A CA 1
ATOM 2267 C C . ARG A 1 295 ? -5.448 12.800 -31.955 1.00 92.88 295 ARG A C 1
ATOM 2269 O O . ARG A 1 295 ? -5.612 11.594 -32.107 1.00 92.88 295 ARG A O 1
ATOM 2276 N N . TYR A 1 296 ? -5.636 13.404 -30.782 1.00 95.94 296 TYR A N 1
ATOM 2277 C CA . TYR A 1 296 ? -5.785 12.633 -29.543 1.00 95.94 296 TYR A CA 1
ATOM 2278 C C . TYR A 1 296 ? -7.060 11.778 -29.544 1.00 95.94 296 TYR A C 1
ATOM 2280 O O . TYR A 1 296 ? -7.003 10.581 -29.266 1.00 95.94 296 TYR A O 1
ATOM 2288 N N . GLU A 1 297 ? -8.206 12.374 -29.894 1.00 97.19 297 GLU A N 1
ATOM 2289 C CA . GLU A 1 297 ? -9.494 11.672 -29.891 1.00 97.19 297 GLU A CA 1
ATOM 2290 C C . GLU A 1 297 ? -9.571 10.561 -30.962 1.00 97.19 297 GLU A C 1
ATOM 2292 O O . GLU A 1 297 ? -9.897 9.429 -30.597 1.00 97.19 297 GLU A O 1
ATOM 2297 N N . PRO A 1 298 ? -9.213 10.787 -32.246 1.00 97.69 298 PRO A N 1
ATOM 2298 C CA . PRO A 1 298 ? -9.178 9.702 -33.231 1.00 97.69 298 PRO A CA 1
ATOM 2299 C C . PRO A 1 298 ? -8.247 8.551 -32.833 1.00 97.69 298 PRO A C 1
ATOM 2301 O O . PRO A 1 298 ? -8.603 7.384 -32.989 1.00 97.69 298 PRO A O 1
ATOM 2304 N N . PHE A 1 299 ? -7.078 8.871 -32.271 1.00 98.12 299 PHE A N 1
ATOM 2305 C CA . PHE A 1 299 ? -6.099 7.882 -31.829 1.00 98.12 299 PHE A CA 1
ATOM 2306 C C . PHE A 1 299 ? -6.646 6.993 -30.706 1.00 98.12 299 PHE A C 1
ATOM 2308 O O . PHE A 1 299 ? -6.589 5.766 -30.807 1.00 98.12 299 PHE A O 1
ATOM 2315 N N . ILE A 1 300 ? -7.198 7.588 -29.640 1.00 97.44 300 ILE A N 1
ATOM 2316 C CA . ILE A 1 300 ? -7.697 6.817 -28.492 1.00 97.44 300 ILE A CA 1
ATOM 2317 C C . ILE A 1 300 ? -8.956 6.018 -28.849 1.00 97.44 300 ILE A C 1
ATOM 2319 O O . ILE A 1 300 ? -9.111 4.885 -28.393 1.00 97.44 300 ILE A O 1
ATOM 2323 N N . ARG A 1 301 ? -9.828 6.557 -29.715 1.00 98.12 301 ARG A N 1
ATOM 2324 C CA . ARG A 1 301 ? -10.998 5.831 -30.235 1.00 98.12 301 ARG A CA 1
ATOM 2325 C C . ARG A 1 301 ? -10.590 4.623 -31.061 1.00 98.12 301 ARG A C 1
ATOM 2327 O O . ARG A 1 301 ? -11.163 3.555 -30.863 1.00 98.12 301 ARG A O 1
ATOM 2334 N N . ASN A 1 302 ? -9.574 4.754 -31.911 1.00 98.31 302 ASN A N 1
ATOM 2335 C CA . ASN A 1 302 ? -9.074 3.613 -32.666 1.00 98.31 302 ASN A CA 1
ATOM 2336 C C . ASN A 1 302 ? -8.447 2.547 -31.756 1.00 98.31 302 ASN A C 1
ATOM 2338 O O . ASN A 1 302 ? -8.779 1.368 -31.881 1.00 98.31 302 ASN A O 1
ATOM 2342 N N . LEU A 1 303 ? -7.629 2.953 -30.774 1.00 97.19 303 LEU A N 1
ATOM 2343 C CA . LEU A 1 303 ? -7.105 2.022 -29.768 1.00 97.19 303 LEU A CA 1
ATOM 2344 C C . LEU A 1 303 ? -8.224 1.276 -29.042 1.00 97.19 303 LEU A C 1
ATOM 2346 O O . LEU A 1 303 ? -8.182 0.052 -28.964 1.00 97.19 303 LEU A O 1
ATOM 2350 N N . ARG A 1 304 ? -9.247 1.986 -28.556 1.00 97.56 304 ARG A N 1
ATOM 2351 C CA . ARG A 1 304 ? -10.385 1.373 -27.860 1.00 97.56 304 ARG A CA 1
ATOM 2352 C C . ARG A 1 304 ? -11.175 0.425 -28.759 1.00 97.56 304 ARG A C 1
ATOM 2354 O O . ARG A 1 304 ? -11.580 -0.631 -28.287 1.00 97.56 304 ARG A O 1
ATOM 2361 N N . ALA A 1 305 ? -11.378 0.779 -30.027 1.00 98.19 305 ALA A N 1
ATOM 2362 C CA . ALA A 1 305 ? -12.087 -0.063 -30.988 1.00 98.19 305 ALA A CA 1
ATOM 2363 C C . ALA A 1 305 ? -11.337 -1.376 -31.264 1.00 98.19 305 ALA A C 1
ATOM 2365 O O . ALA A 1 305 ? -11.951 -2.438 -31.334 1.00 98.19 305 ALA A O 1
ATOM 2366 N N . LYS A 1 306 ? -10.007 -1.321 -31.387 1.00 98.19 306 LYS A N 1
ATOM 2367 C CA . LYS A 1 306 ? -9.158 -2.496 -31.640 1.00 98.19 306 LYS A CA 1
ATOM 2368 C C . LYS A 1 306 ? -8.864 -3.311 -30.380 1.00 98.19 306 LYS A C 1
ATOM 2370 O O . LYS A 1 306 ? -8.629 -4.513 -30.470 1.00 98.19 306 LYS A O 1
ATOM 2375 N N . ARG A 1 307 ? -8.856 -2.664 -29.212 1.00 97.25 307 ARG A N 1
ATOM 2376 C CA . ARG A 1 307 ? -8.595 -3.264 -27.896 1.00 97.25 307 ARG A CA 1
ATOM 2377 C C . ARG A 1 307 ? -9.686 -2.871 -26.889 1.00 97.25 307 ARG A C 1
ATOM 2379 O O . ARG A 1 307 ? -9.437 -2.079 -25.971 1.00 97.25 307 ARG A O 1
ATOM 2386 N N . PRO A 1 308 ? -10.906 -3.422 -27.036 1.00 96.44 308 PRO A N 1
ATOM 2387 C CA . PRO A 1 308 ? -11.983 -3.189 -26.083 1.00 96.44 308 PRO A CA 1
ATOM 2388 C C . PRO A 1 308 ? -11.562 -3.600 -24.669 1.00 96.44 308 PRO A C 1
ATOM 2390 O O . PRO A 1 308 ? -10.878 -4.603 -24.482 1.00 96.44 308 PRO A O 1
ATOM 2393 N N . GLY A 1 309 ? -11.943 -2.811 -23.666 1.00 93.94 309 GLY A N 1
ATOM 2394 C CA . GLY A 1 309 ? -11.684 -3.120 -22.256 1.00 93.94 309 GLY A CA 1
ATOM 2395 C C . GLY A 1 309 ? -10.251 -2.900 -21.755 1.00 93.94 309 GLY A C 1
ATOM 2396 O O . GLY A 1 309 ? -10.092 -2.726 -20.552 1.00 93.94 309 GLY A O 1
ATOM 2397 N N . VAL A 1 310 ? -9.227 -2.821 -22.618 1.00 97.94 310 VAL A N 1
ATOM 2398 C CA . VAL A 1 310 ? -7.838 -2.581 -22.172 1.00 97.94 310 VAL A CA 1
ATOM 2399 C C . VAL A 1 310 ? -7.710 -1.182 -21.545 1.00 97.94 310 VAL A C 1
ATOM 2401 O O . VAL A 1 310 ? -8.065 -0.201 -22.203 1.00 97.94 310 VAL A O 1
ATOM 2404 N N . PRO A 1 311 ? -7.243 -1.053 -20.295 1.00 98.31 311 PRO A N 1
ATOM 2405 C CA . PRO A 1 311 ? -7.071 0.234 -19.635 1.00 98.31 311 PRO A CA 1
ATOM 2406 C C . PRO A 1 311 ? -6.201 1.235 -20.406 1.00 98.31 311 PRO A C 1
ATOM 2408 O O . PRO A 1 311 ? -5.216 0.862 -21.050 1.00 98.31 311 PRO A O 1
ATOM 2411 N N . ILE A 1 312 ? -6.562 2.519 -20.327 1.00 98.69 312 ILE A N 1
ATOM 2412 C CA . ILE A 1 312 ? -5.798 3.621 -20.926 1.00 98.69 312 ILE A CA 1
ATOM 2413 C C . ILE A 1 312 ? -5.554 4.705 -19.872 1.00 98.69 312 ILE A C 1
ATOM 2415 O O . ILE A 1 312 ? -6.501 5.236 -19.296 1.00 98.69 312 ILE A O 1
ATOM 2419 N N . VAL A 1 313 ? -4.289 5.059 -19.653 1.00 98.69 313 VAL A N 1
ATOM 2420 C CA . VAL A 1 313 ? -3.868 6.212 -18.849 1.00 98.69 313 VAL A CA 1
ATOM 2421 C C . VAL A 1 313 ? -3.644 7.404 -19.781 1.00 98.69 313 VAL A C 1
ATOM 2423 O O . VAL A 1 313 ? -2.785 7.359 -20.667 1.00 98.69 313 VAL A O 1
ATOM 2426 N N . MET A 1 314 ? -4.406 8.476 -19.568 1.00 98.12 314 MET A N 1
ATOM 2427 C CA . MET A 1 314 ? -4.282 9.759 -20.261 1.00 98.12 314 MET A CA 1
ATOM 2428 C C . MET A 1 314 ? -3.505 10.736 -19.376 1.00 98.12 314 MET A C 1
ATOM 2430 O O . MET A 1 314 ? -4.037 11.213 -18.375 1.00 98.12 314 MET A O 1
ATOM 2434 N N . ALA A 1 315 ? -2.253 11.026 -19.734 1.00 96.94 315 ALA A N 1
ATOM 2435 C CA . ALA A 1 315 ? -1.396 11.912 -18.953 1.00 96.94 315 ALA A CA 1
ATOM 2436 C C . ALA A 1 315 ? -1.364 13.338 -19.519 1.00 96.94 315 ALA A C 1
ATOM 2438 O O . ALA A 1 315 ? -1.241 13.545 -20.732 1.00 96.94 315 ALA A O 1
ATOM 2439 N N . GLU A 1 316 ? -1.446 14.321 -18.623 1.00 95.00 316 GLU A N 1
ATOM 2440 C CA . GLU A 1 316 ? -1.155 15.720 -18.935 1.00 95.00 316 GLU A CA 1
ATOM 2441 C C . GLU A 1 316 ? 0.316 15.933 -19.313 1.00 95.00 316 GLU A C 1
ATOM 2443 O O . GLU A 1 316 ? 1.176 15.065 -19.164 1.00 95.00 316 GLU A O 1
ATOM 2448 N N . GLN A 1 317 ? 0.626 17.129 -19.809 1.00 91.75 317 GLN A N 1
ATOM 2449 C CA . GLN A 1 317 ? 1.994 17.511 -20.082 1.00 91.75 317 GLN A CA 1
ATOM 2450 C C . GLN A 1 317 ? 2.751 17.676 -18.761 1.00 91.75 317 GLN A C 1
ATOM 2452 O O . GLN A 1 317 ? 2.470 18.614 -18.007 1.00 91.75 317 GLN A O 1
ATOM 2457 N N . CYS A 1 318 ? 3.756 16.827 -18.541 1.00 89.81 318 CYS A N 1
ATOM 2458 C CA . CYS A 1 318 ? 4.683 16.951 -17.422 1.00 89.81 318 CYS A CA 1
ATOM 2459 C C . CYS A 1 318 ? 5.300 18.356 -17.357 1.00 89.81 318 CYS A C 1
ATOM 2461 O O . CYS A 1 318 ? 5.635 18.942 -18.388 1.00 89.81 318 CYS A O 1
ATOM 2463 N N . ASP A 1 319 ? 5.447 18.903 -16.153 1.00 89.06 319 ASP A N 1
ATOM 2464 C CA . ASP A 1 319 ? 5.951 20.259 -15.953 1.00 89.06 319 ASP A CA 1
ATOM 2465 C C . ASP A 1 319 ? 6.636 20.390 -14.592 1.00 89.06 319 ASP A C 1
ATOM 2467 O O . ASP A 1 319 ? 5.965 20.380 -13.563 1.00 89.06 319 ASP A O 1
ATOM 2471 N N . VAL A 1 320 ? 7.965 20.526 -14.584 1.00 88.88 320 VAL A N 1
ATOM 2472 C CA . VAL A 1 320 ? 8.746 20.659 -13.339 1.00 88.88 320 VAL A CA 1
ATOM 2473 C C . VAL A 1 320 ? 8.403 21.935 -12.569 1.00 88.88 320 VAL A C 1
ATOM 2475 O O . VAL A 1 320 ? 8.536 21.980 -11.352 1.00 88.88 320 VAL A O 1
ATOM 2478 N N . TYR A 1 321 ? 7.912 22.955 -13.277 1.00 88.50 321 TYR A N 1
ATOM 2479 C CA . TYR A 1 321 ? 7.518 24.237 -12.700 1.00 88.50 321 TYR A CA 1
ATOM 2480 C C . TYR A 1 321 ? 6.127 24.208 -12.057 1.00 88.50 321 TYR A C 1
ATOM 2482 O O . TYR A 1 321 ? 5.686 25.241 -11.560 1.00 88.50 321 TYR A O 1
ATOM 2490 N N . CYS A 1 322 ? 5.418 23.071 -12.113 1.00 85.19 322 CYS A N 1
ATOM 2491 C CA . CYS A 1 322 ? 4.066 22.899 -11.575 1.00 85.19 322 CYS A CA 1
ATOM 2492 C C . CYS A 1 322 ? 3.108 24.041 -11.965 1.00 85.19 322 CYS A C 1
ATOM 2494 O O . CYS A 1 322 ? 2.306 24.492 -11.149 1.00 85.19 322 CYS A O 1
ATOM 2496 N N . ARG A 1 323 ? 3.203 24.543 -13.206 1.00 88.56 323 ARG A N 1
ATOM 2497 C CA . ARG A 1 323 ? 2.342 25.639 -13.667 1.00 88.56 323 ARG A CA 1
ATOM 2498 C C . ARG A 1 323 ? 0.920 25.143 -13.873 1.00 88.56 323 ARG A C 1
ATOM 2500 O O . ARG A 1 323 ? 0.680 23.960 -14.118 1.00 88.56 323 ARG A O 1
ATOM 2507 N N . GLU A 1 324 ? -0.005 26.095 -13.872 1.00 89.69 324 GLU A N 1
ATOM 2508 C CA . GLU A 1 324 ? -1.407 25.852 -14.193 1.00 89.69 324 GLU A CA 1
ATOM 2509 C C . GLU A 1 324 ? -1.591 25.101 -15.528 1.00 89.69 324 GLU A C 1
ATOM 2511 O O . GLU A 1 324 ? -0.823 25.320 -16.480 1.00 89.69 324 GLU A O 1
ATOM 2516 N N . PRO A 1 325 ? -2.631 24.249 -15.647 1.00 90.75 325 PRO A N 1
ATOM 2517 C CA . PRO A 1 325 ? -2.931 23.525 -16.876 1.00 90.75 325 PRO A CA 1
ATOM 2518 C C . PRO A 1 325 ? -3.012 24.451 -18.098 1.00 90.75 325 PRO A C 1
ATOM 2520 O O . PRO A 1 325 ? -3.756 25.438 -18.121 1.00 90.75 325 PRO A O 1
ATOM 2523 N N . ASN A 1 326 ? -2.270 24.117 -19.154 1.00 89.94 326 ASN A N 1
ATOM 2524 C CA . ASN A 1 326 ? -2.287 24.853 -20.414 1.00 89.94 326 ASN A CA 1
ATOM 2525 C C . ASN A 1 326 ? -3.438 24.376 -21.325 1.00 89.94 326 ASN A C 1
ATOM 2527 O O . ASN A 1 326 ? -4.225 23.500 -20.969 1.00 89.94 326 ASN A O 1
ATOM 2531 N N . ALA A 1 327 ? -3.560 24.954 -22.524 1.00 90.12 327 ALA A N 1
ATOM 2532 C CA . ALA A 1 327 ? -4.643 24.621 -23.456 1.00 90.12 327 ALA A CA 1
ATOM 2533 C C . ALA A 1 327 ? -4.706 23.125 -23.834 1.00 90.12 327 ALA A C 1
ATOM 2535 O O . ALA A 1 327 ? -5.800 22.586 -24.002 1.00 90.12 327 ALA A O 1
ATOM 2536 N N . LYS A 1 328 ? -3.556 22.443 -23.933 1.00 91.81 328 LYS A N 1
ATOM 2537 C CA . LYS A 1 328 ? -3.485 21.010 -24.258 1.00 91.81 328 LYS A CA 1
ATOM 2538 C C . LYS A 1 328 ? -3.943 20.149 -23.084 1.00 91.81 328 LYS A C 1
ATOM 2540 O O . LYS A 1 328 ? -4.682 19.195 -23.299 1.00 91.81 328 LYS A O 1
ATOM 2545 N N . ASP A 1 329 ? -3.557 20.526 -21.868 1.00 93.06 329 ASP A N 1
ATOM 2546 C CA . ASP A 1 329 ? -3.971 19.843 -20.638 1.00 93.06 329 ASP A CA 1
ATOM 2547 C C . ASP A 1 329 ? -5.489 19.960 -20.444 1.00 93.06 329 ASP A C 1
ATOM 2549 O O . ASP A 1 329 ? -6.196 18.962 -20.326 1.00 93.06 329 ASP A O 1
ATOM 2553 N N . LYS A 1 330 ? -6.023 21.185 -20.558 1.00 93.44 330 LYS A N 1
ATOM 2554 C CA . LYS A 1 330 ? -7.471 21.443 -20.493 1.00 93.44 330 LYS A CA 1
ATOM 2555 C C . LYS A 1 330 ? -8.243 20.666 -21.559 1.00 93.44 330 LYS A C 1
ATOM 2557 O O . LYS A 1 330 ? -9.332 20.170 -21.284 1.00 93.44 330 LYS A O 1
ATOM 2562 N N . PHE A 1 331 ? -7.688 20.547 -22.768 1.00 93.50 331 PHE A N 1
ATOM 2563 C CA . PHE A 1 331 ? -8.305 19.753 -23.827 1.00 93.50 331 PHE A CA 1
ATOM 2564 C C . PHE A 1 331 ? -8.390 18.268 -23.459 1.00 93.50 331 PHE A C 1
ATOM 2566 O O . PHE A 1 331 ? -9.471 17.694 -23.582 1.00 93.50 331 PHE A O 1
ATOM 2573 N N . ILE A 1 332 ? -7.298 17.642 -23.002 1.00 95.00 332 ILE A N 1
ATOM 2574 C CA . ILE A 1 332 ? -7.347 16.211 -22.668 1.00 95.00 332 ILE A CA 1
ATOM 2575 C C . ILE A 1 332 ? -8.231 15.930 -21.456 1.00 95.00 332 ILE A C 1
ATOM 2577 O O . ILE A 1 332 ? -8.882 14.889 -21.431 1.00 95.00 332 ILE A O 1
ATOM 2581 N N . ARG A 1 333 ? -8.317 16.865 -20.501 1.00 95.62 333 ARG A N 1
ATOM 2582 C CA . ARG A 1 333 ? -9.241 16.774 -19.370 1.00 95.62 333 ARG A CA 1
ATOM 2583 C C . ARG A 1 333 ? -10.689 16.758 -19.839 1.00 95.62 333 ARG A C 1
ATOM 2585 O O . ARG A 1 333 ? -11.434 15.846 -19.503 1.00 95.62 333 ARG A O 1
ATOM 2592 N N . GLY A 1 334 ? -11.059 17.724 -20.680 1.00 97.56 334 GLY A N 1
ATOM 2593 C CA . GLY A 1 334 ? -12.402 17.782 -21.255 1.00 97.56 334 GLY A CA 1
ATOM 2594 C C . GLY A 1 334 ? -12.714 16.564 -22.128 1.00 97.56 334 GLY A C 1
ATOM 2595 O O . GLY A 1 334 ? -13.838 16.069 -22.119 1.00 97.56 334 GLY A O 1
ATOM 2596 N N . LEU A 1 335 ? -11.722 16.031 -22.851 1.00 97.25 335 LEU A N 1
ATOM 2597 C CA . LEU A 1 335 ? -11.881 14.787 -23.606 1.00 97.25 335 LEU A CA 1
ATOM 2598 C C . LEU A 1 335 ? -12.086 13.582 -22.679 1.00 97.25 335 LEU A C 1
ATOM 2600 O O . LEU A 1 335 ? -12.955 12.763 -22.954 1.00 97.25 335 LEU A O 1
ATOM 2604 N N . TYR A 1 336 ? -11.328 13.471 -21.588 1.00 98.12 336 TYR A N 1
ATOM 2605 C CA . TYR A 1 336 ? -11.519 12.429 -20.581 1.00 98.12 336 TYR A CA 1
ATOM 2606 C C . TYR A 1 336 ? -12.946 12.470 -20.017 1.00 98.12 336 TYR A C 1
ATOM 2608 O O . TYR A 1 336 ? -13.659 11.471 -20.082 1.00 98.12 336 TYR A O 1
ATOM 2616 N N . GLU A 1 337 ? -13.400 13.641 -19.562 1.00 98.12 337 GLU A N 1
ATOM 2617 C CA . GLU A 1 337 ? -14.752 13.851 -19.028 1.00 98.12 337 GLU A CA 1
ATOM 2618 C C . GLU A 1 337 ? -15.833 13.496 -20.067 1.00 98.12 337 GLU A C 1
ATOM 2620 O O . GLU A 1 337 ? -16.786 12.781 -19.750 1.00 98.12 337 GLU A O 1
ATOM 2625 N N . LYS A 1 338 ? -15.643 13.901 -21.331 1.00 98.38 338 LYS A N 1
ATOM 2626 C CA . LYS A 1 338 ? -16.512 13.524 -22.458 1.00 98.38 338 LYS A CA 1
ATOM 2627 C C . LYS A 1 338 ? -16.586 12.005 -22.642 1.00 98.38 338 LYS A C 1
ATOM 2629 O O . LYS A 1 338 ? -17.681 11.465 -22.757 1.00 98.38 338 LYS A O 1
ATOM 2634 N N . LEU A 1 339 ? -15.452 11.305 -22.669 1.00 97.88 339 LEU A N 1
ATOM 2635 C CA . LEU A 1 339 ? -15.420 9.852 -22.882 1.00 97.88 339 LEU A CA 1
ATOM 2636 C C . LEU A 1 339 ? -16.063 9.090 -21.713 1.00 97.88 339 LEU A C 1
ATOM 2638 O O . LEU A 1 339 ? -16.786 8.120 -21.941 1.00 97.88 339 LEU A O 1
ATOM 2642 N N . ILE A 1 340 ? -15.862 9.545 -20.473 1.00 97.81 340 ILE A N 1
ATOM 2643 C CA . ILE A 1 340 ? -16.561 8.996 -19.301 1.00 97.81 340 ILE A CA 1
ATOM 2644 C C . ILE A 1 340 ? -18.078 9.202 -19.424 1.00 97.81 340 ILE A C 1
ATOM 2646 O O . ILE A 1 340 ? -18.832 8.260 -19.179 1.00 97.81 340 ILE A O 1
ATOM 2650 N N . ALA A 1 341 ? -18.532 10.385 -19.855 1.00 98.00 341 ALA A N 1
ATOM 2651 C CA . ALA A 1 341 ? -19.951 10.665 -20.092 1.00 98.00 341 ALA A CA 1
ATOM 2652 C C . ALA A 1 341 ? -20.550 9.813 -21.230 1.00 98.00 341 ALA A C 1
ATOM 2654 O O . ALA A 1 341 ? -21.716 9.434 -21.168 1.00 98.00 341 ALA A O 1
ATOM 2655 N N . GLU A 1 342 ? -19.745 9.436 -22.226 1.00 97.56 342 GLU A N 1
ATOM 2656 C CA . GLU A 1 342 ? -20.098 8.446 -23.257 1.00 97.56 342 GLU A CA 1
ATOM 2657 C C . GLU A 1 342 ? -20.110 6.991 -22.736 1.00 97.56 342 GLU A C 1
ATOM 2659 O O . GLU A 1 342 ? -20.369 6.060 -23.498 1.00 97.56 342 GLU A O 1
ATOM 2664 N N . GLY A 1 343 ? -19.821 6.765 -21.451 1.00 96.94 343 GLY A N 1
ATOM 2665 C CA . GLY A 1 343 ? -19.878 5.454 -20.805 1.00 96.94 343 GLY A CA 1
ATOM 2666 C C . GLY A 1 343 ? -18.579 4.650 -20.861 1.00 96.94 343 GLY A C 1
ATOM 2667 O O . GLY A 1 343 ? -18.587 3.467 -20.508 1.00 96.94 343 GLY A O 1
ATOM 2668 N N . TRP A 1 344 ? -17.458 5.252 -21.273 1.00 96.81 344 TRP A N 1
ATOM 2669 C CA . TRP A 1 344 ? -16.175 4.551 -21.288 1.00 96.81 344 TRP A CA 1
ATOM 2670 C C . TRP A 1 344 ? -15.769 4.111 -19.879 1.00 96.81 344 TRP A C 1
ATOM 2672 O O . TRP A 1 344 ? -15.875 4.859 -18.908 1.00 96.81 344 TRP A O 1
ATOM 2682 N N . LYS A 1 345 ? -15.270 2.877 -19.782 1.00 94.81 345 LYS A N 1
ATOM 2683 C CA . LYS A 1 345 ? -14.669 2.298 -18.573 1.00 94.81 345 LYS A CA 1
ATOM 2684 C C . LYS A 1 345 ? -13.165 2.117 -18.778 1.00 94.81 345 LYS A C 1
ATOM 2686 O O . LYS A 1 345 ? -12.681 2.196 -19.911 1.00 94.81 345 LYS A O 1
ATOM 2691 N N . ASN A 1 346 ? -12.438 1.844 -17.695 1.00 95.69 346 ASN A N 1
ATOM 2692 C CA . ASN A 1 346 ? -10.994 1.577 -17.709 1.00 95.69 346 ASN A CA 1
ATOM 2693 C C . ASN A 1 346 ? -10.211 2.720 -18.380 1.00 95.69 346 ASN A C 1
ATOM 2695 O O . ASN A 1 346 ? -9.451 2.520 -19.333 1.00 95.69 346 ASN A O 1
ATOM 2699 N N . LEU A 1 347 ? -10.477 3.939 -17.919 1.00 97.19 347 LEU A N 1
ATOM 2700 C CA . LEU A 1 347 ? -9.799 5.158 -18.333 1.00 97.19 347 LEU A CA 1
ATOM 2701 C C . LEU A 1 347 ? -9.303 5.845 -17.061 1.00 97.19 347 LEU A C 1
ATOM 2703 O O . LEU A 1 347 ? -10.096 6.055 -16.150 1.00 97.19 347 LEU A O 1
ATOM 2707 N N . VAL A 1 348 ? -8.015 6.169 -17.003 1.00 97.75 348 VAL A N 1
ATOM 2708 C CA . VAL A 1 348 ? -7.390 6.838 -15.856 1.00 97.75 348 VAL A CA 1
ATOM 2709 C C . VAL A 1 348 ? -6.820 8.168 -16.320 1.00 97.75 348 VAL A C 1
ATOM 2711 O O . VAL A 1 348 ? -6.134 8.236 -17.342 1.00 97.75 348 VAL A O 1
ATOM 2714 N N . TYR A 1 349 ? -7.106 9.225 -15.569 1.00 97.56 349 TYR A N 1
ATOM 2715 C CA . TYR A 1 349 ? -6.584 10.561 -15.818 1.00 97.56 349 TYR A CA 1
ATOM 2716 C C . TYR A 1 349 ? -5.396 10.842 -14.900 1.00 97.56 349 TYR A C 1
ATOM 2718 O O . TYR A 1 349 ? -5.529 10.726 -13.685 1.00 97.56 349 TYR A O 1
ATOM 2726 N N . LEU A 1 350 ? -4.251 11.232 -15.464 1.00 96.94 350 LEU A N 1
ATOM 2727 C CA . LEU A 1 350 ? -3.067 11.603 -14.688 1.00 96.94 350 LEU A CA 1
ATOM 2728 C C . LEU A 1 350 ? -2.788 13.112 -14.828 1.00 96.94 350 LEU A C 1
ATOM 2730 O O . LEU A 1 350 ? -2.249 13.534 -15.860 1.00 96.94 350 LEU A O 1
ATOM 2734 N N . PRO A 1 351 ? -3.128 13.929 -13.813 1.00 93.88 351 PRO A N 1
ATOM 2735 C CA . PRO A 1 351 ? -2.837 15.359 -13.818 1.00 93.88 351 PRO A CA 1
ATOM 2736 C C . PRO A 1 351 ? -1.338 15.626 -13.630 1.00 93.88 351 PRO A C 1
ATOM 2738 O O . PRO A 1 351 ? -0.629 14.884 -12.945 1.00 93.88 351 PRO A O 1
ATOM 2741 N N . LYS A 1 352 ? -0.834 16.727 -14.196 1.00 91.81 352 LYS A N 1
ATOM 2742 C CA . LYS A 1 352 ? 0.593 17.076 -14.107 1.00 91.81 352 LYS A CA 1
ATOM 2743 C C . LYS A 1 352 ? 1.052 17.408 -12.692 1.00 91.81 352 LYS A C 1
ATOM 2745 O O . LYS A 1 352 ? 2.230 17.243 -12.391 1.00 91.81 352 LYS A O 1
ATOM 2750 N N . THR A 1 353 ? 0.133 17.862 -11.840 1.00 89.81 353 THR A N 1
ATOM 2751 C CA . THR A 1 353 ? 0.398 18.246 -10.445 1.00 89.81 353 THR A CA 1
ATOM 2752 C C . THR A 1 353 ? 0.867 17.071 -9.592 1.00 89.81 353 THR A C 1
ATOM 2754 O O . THR A 1 353 ? 1.442 17.284 -8.534 1.00 89.81 353 THR A O 1
ATOM 2757 N N . GLU A 1 354 ? 0.667 15.833 -10.053 1.00 90.56 354 GLU A N 1
ATOM 2758 C CA . GLU A 1 354 ? 1.162 14.632 -9.377 1.00 90.56 354 GLU A CA 1
ATOM 2759 C C . GLU A 1 354 ? 2.577 14.226 -9.821 1.00 90.56 354 GLU A C 1
ATOM 2761 O O . GLU A 1 354 ? 3.197 13.385 -9.175 1.00 90.56 354 GLU A O 1
ATOM 2766 N N . MET A 1 355 ? 3.104 14.782 -10.921 1.00 92.38 355 MET A N 1
ATOM 2767 C CA . MET A 1 355 ? 4.332 14.282 -11.558 1.00 92.38 355 MET A CA 1
ATOM 2768 C C . MET A 1 355 ? 5.623 14.805 -10.921 1.00 92.38 355 MET A C 1
ATOM 2770 O O . MET A 1 355 ? 6.637 14.102 -10.959 1.00 92.38 355 MET A O 1
ATOM 2774 N N . TYR A 1 356 ? 5.595 16.007 -10.339 1.00 90.19 356 TYR A N 1
ATOM 2775 C CA . TYR A 1 356 ? 6.740 16.675 -9.714 1.00 90.19 356 TYR A CA 1
ATOM 2776 C C . TYR A 1 356 ? 6.401 17.198 -8.319 1.00 90.19 356 TYR A C 1
ATOM 2778 O O . TYR A 1 356 ? 5.258 17.518 -8.015 1.00 90.19 356 TYR A O 1
ATOM 2786 N N . THR A 1 357 ? 7.430 17.318 -7.485 1.00 79.00 357 THR A N 1
ATOM 2787 C CA . THR A 1 357 ? 7.380 17.868 -6.121 1.00 79.00 357 THR A CA 1
ATOM 2788 C C . THR A 1 357 ? 7.330 19.397 -6.080 1.00 79.00 357 THR A C 1
ATOM 2790 O O . THR A 1 357 ? 7.036 19.959 -5.031 1.00 79.00 357 THR A O 1
ATOM 2793 N N . GLY A 1 358 ? 7.621 20.077 -7.197 1.00 82.50 358 GLY A N 1
ATOM 2794 C CA . GLY A 1 358 ? 7.696 21.541 -7.276 1.00 82.50 358 GLY A CA 1
ATOM 2795 C C . GLY A 1 358 ? 9.004 22.147 -6.755 1.00 82.50 358 GLY A C 1
ATOM 2796 O O . GLY A 1 358 ? 9.116 23.366 -6.695 1.00 82.50 358 GLY A O 1
ATOM 2797 N N . ASP A 1 359 ? 10.003 21.323 -6.418 1.00 88.00 359 ASP A N 1
ATOM 2798 C CA . ASP A 1 359 ? 11.328 21.777 -5.956 1.00 88.00 359 ASP A CA 1
ATOM 2799 C C . ASP A 1 359 ? 12.202 22.401 -7.060 1.00 88.00 359 ASP A C 1
ATOM 2801 O O . ASP A 1 359 ? 13.251 22.959 -6.763 1.00 88.00 359 ASP A O 1
ATOM 2805 N N . LEU A 1 360 ? 11.750 22.339 -8.319 1.00 90.44 360 LEU A N 1
ATOM 2806 C CA . LEU A 1 360 ? 12.406 22.856 -9.528 1.00 90.44 360 LEU A CA 1
ATOM 2807 C C . LEU A 1 360 ? 13.719 22.157 -9.929 1.00 90.44 360 LEU A C 1
ATOM 2809 O O . LEU A 1 360 ? 14.233 22.421 -11.014 1.00 90.44 360 LEU A O 1
ATOM 2813 N N . GLU A 1 361 ? 14.210 21.203 -9.139 1.00 93.88 361 GLU A N 1
ATOM 2814 C CA . GLU A 1 361 ? 15.487 20.508 -9.361 1.00 93.88 361 GLU A CA 1
ATOM 2815 C C . GLU A 1 361 ? 15.335 19.250 -10.225 1.00 93.88 361 GLU A C 1
ATOM 2817 O O . GLU A 1 361 ? 16.307 18.577 -10.553 1.00 93.88 361 GLU A O 1
ATOM 2822 N N . GLY A 1 362 ? 14.110 18.884 -10.604 1.00 95.00 362 GLY A N 1
ATOM 2823 C CA . GLY A 1 362 ? 13.804 17.620 -11.276 1.00 95.00 362 GLY A CA 1
ATOM 2824 C C . GLY A 1 362 ? 14.223 17.505 -12.748 1.00 95.00 362 GLY A C 1
ATOM 2825 O O . GLY A 1 362 ? 13.894 16.496 -13.365 1.00 95.00 362 GLY A O 1
ATOM 2826 N N . THR A 1 363 ? 14.908 18.483 -13.351 1.00 95.75 363 THR A N 1
ATOM 2827 C CA . THR A 1 363 ? 15.266 18.457 -14.789 1.00 95.75 363 THR A CA 1
ATOM 2828 C C . THR A 1 363 ? 16.728 18.803 -15.046 1.00 95.75 363 THR A C 1
ATOM 2830 O O . THR A 1 363 ? 17.382 19.420 -14.215 1.00 95.75 363 THR A O 1
ATOM 2833 N N . VAL A 1 364 ? 17.253 18.388 -16.203 1.00 95.50 364 VAL A N 1
ATOM 2834 C CA . VAL A 1 364 ? 18.602 18.775 -16.657 1.00 95.50 364 VAL A CA 1
ATOM 2835 C C . VAL A 1 364 ? 18.605 20.109 -17.413 1.00 95.50 364 VAL A C 1
ATOM 2837 O O . VAL A 1 364 ? 19.603 20.821 -17.397 1.00 95.50 364 VAL A O 1
ATOM 2840 N N . ASP A 1 365 ? 17.503 20.452 -18.082 1.00 93.12 365 ASP A N 1
ATOM 2841 C CA . ASP A 1 365 ? 17.423 21.583 -19.020 1.00 93.12 365 ASP A CA 1
ATOM 2842 C C . ASP A 1 365 ? 16.078 22.339 -18.970 1.00 93.12 365 ASP A C 1
ATOM 2844 O O . ASP A 1 365 ? 15.724 23.053 -19.909 1.00 93.12 365 ASP A O 1
ATOM 2848 N N . GLY A 1 366 ? 15.291 22.164 -17.902 1.00 89.12 366 GLY A N 1
ATOM 2849 C CA . GLY A 1 366 ? 13.939 22.728 -17.777 1.00 89.12 366 GLY A CA 1
ATOM 2850 C C . GLY A 1 366 ? 12.849 21.939 -18.515 1.00 89.12 366 GLY A C 1
ATOM 2851 O O . GLY A 1 366 ? 11.675 22.311 -18.458 1.00 89.12 366 GLY A O 1
ATOM 2852 N N . CYS A 1 367 ? 13.207 20.851 -19.206 1.00 89.75 367 CYS A N 1
ATOM 2853 C CA . CYS A 1 367 ? 12.291 19.989 -19.951 1.00 89.75 367 CYS A CA 1
ATOM 2854 C C . CYS A 1 367 ? 12.476 18.511 -19.584 1.00 89.75 367 CYS A C 1
ATOM 2856 O O . CYS A 1 367 ? 11.537 17.843 -19.154 1.00 89.75 367 CYS A O 1
ATOM 2858 N N . HIS A 1 368 ? 13.683 17.985 -19.769 1.00 95.62 368 HIS A N 1
ATOM 2859 C CA . HIS A 1 368 ? 14.005 16.574 -19.616 1.00 95.62 368 HIS A CA 1
ATOM 2860 C C . HIS A 1 368 ? 14.323 16.250 -18.154 1.00 95.62 368 HIS A C 1
ATOM 2862 O O . HIS A 1 368 ? 15.222 16.876 -17.580 1.00 95.62 368 HIS A O 1
ATOM 2868 N N . PRO A 1 369 ? 13.637 15.271 -17.536 1.00 96.44 369 PRO A N 1
ATOM 2869 C CA . PRO A 1 369 ? 13.917 14.917 -16.161 1.00 96.44 369 PRO A CA 1
ATOM 2870 C C . PRO A 1 369 ? 15.340 14.385 -16.001 1.00 96.44 369 PRO A C 1
ATOM 2872 O O . PRO A 1 369 ? 15.806 13.569 -16.803 1.00 96.44 369 PRO A O 1
ATOM 2875 N N . ASN A 1 370 ? 16.010 14.818 -14.937 1.00 97.00 370 ASN A N 1
ATOM 2876 C CA . ASN A 1 370 ? 17.173 14.103 -14.419 1.00 97.00 370 ASN A CA 1
ATOM 2877 C C . ASN A 1 370 ? 16.698 12.887 -13.596 1.00 97.00 370 ASN A C 1
ATOM 2879 O O . ASN A 1 370 ? 15.505 12.581 -13.555 1.00 97.00 370 ASN A O 1
ATOM 2883 N N . ASP A 1 371 ? 17.603 12.174 -12.924 1.00 97.38 371 ASP A N 1
ATOM 2884 C CA . ASP A 1 371 ? 17.227 10.967 -12.174 1.00 97.38 371 ASP A CA 1
ATOM 2885 C C . ASP A 1 371 ? 16.218 11.239 -11.038 1.00 97.38 371 ASP A C 1
ATOM 2887 O O . ASP A 1 371 ? 15.344 10.405 -10.790 1.00 97.38 371 ASP A O 1
ATOM 2891 N N . HIS A 1 372 ? 16.287 12.405 -10.381 1.00 95.56 372 HIS A N 1
ATOM 2892 C CA . HIS A 1 372 ? 15.314 12.816 -9.356 1.00 95.56 372 HIS A CA 1
ATOM 2893 C C . HIS A 1 372 ? 13.923 13.007 -9.969 1.00 95.56 372 HIS A C 1
ATOM 2895 O O . HIS A 1 372 ? 12.946 12.419 -9.498 1.00 95.56 372 HIS A O 1
ATOM 2901 N N . GLY A 1 373 ? 13.843 13.724 -11.093 1.00 96.44 373 GLY A N 1
ATOM 2902 C CA . GLY A 1 373 ? 12.597 13.881 -11.843 1.00 96.44 373 GLY A CA 1
ATOM 2903 C C . GLY A 1 373 ? 12.047 12.562 -12.388 1.00 96.44 373 GLY A C 1
ATOM 2904 O O . GLY A 1 373 ? 10.850 12.309 -12.278 1.00 96.44 373 GLY A O 1
ATOM 2905 N N . MET A 1 374 ? 12.902 11.665 -12.894 1.00 97.44 374 MET A N 1
ATOM 2906 C CA . MET A 1 374 ? 12.488 10.328 -13.343 1.00 97.44 374 MET A CA 1
ATOM 2907 C C . MET A 1 374 ? 11.875 9.507 -12.202 1.00 97.44 374 MET A C 1
ATOM 2909 O O . MET A 1 374 ? 10.874 8.817 -12.408 1.00 97.44 374 MET A O 1
ATOM 2913 N N . ILE A 1 375 ? 12.441 9.588 -10.992 1.00 95.00 375 ILE A N 1
ATOM 2914 C CA . ILE A 1 375 ? 11.878 8.939 -9.801 1.00 95.00 375 ILE A CA 1
ATOM 2915 C C . ILE A 1 375 ? 10.526 9.561 -9.449 1.00 95.00 375 ILE A C 1
ATOM 2917 O O . ILE A 1 375 ? 9.574 8.811 -9.224 1.00 95.00 375 ILE A O 1
ATOM 2921 N N . SER A 1 376 ? 10.418 10.892 -9.441 1.00 94.31 376 SER A N 1
ATOM 2922 C CA . SER A 1 376 ? 9.153 11.591 -9.185 1.00 94.31 376 SER A CA 1
ATOM 2923 C C . SER A 1 376 ? 8.060 11.154 -10.164 1.00 94.31 376 SER A C 1
ATOM 2925 O O . SER A 1 376 ? 7.019 10.639 -9.750 1.00 94.31 376 SER A O 1
ATOM 2927 N N . MET A 1 377 ? 8.345 11.218 -11.466 1.00 95.19 377 MET A N 1
ATOM 2928 C CA . MET A 1 377 ? 7.427 10.768 -12.511 1.00 95.19 377 MET A CA 1
ATOM 2929 C C . MET A 1 377 ? 7.063 9.291 -12.350 1.00 95.19 377 MET A C 1
ATOM 2931 O O . MET A 1 377 ? 5.899 8.925 -12.488 1.00 95.19 377 MET A O 1
ATOM 2935 N N . SER A 1 378 ? 8.021 8.424 -12.007 1.00 95.88 378 SER A N 1
ATOM 2936 C CA . SER A 1 378 ? 7.739 6.995 -11.833 1.00 95.88 378 SER A CA 1
ATOM 2937 C C . SER A 1 378 ? 6.723 6.706 -10.725 1.00 95.88 378 SER A C 1
ATOM 2939 O O . SER A 1 378 ? 5.978 5.734 -10.836 1.00 95.88 378 SER A O 1
ATOM 2941 N N . LYS A 1 379 ? 6.647 7.544 -9.683 1.00 92.50 379 LYS A N 1
ATOM 2942 C CA . LYS A 1 379 ? 5.631 7.415 -8.628 1.00 92.50 379 LYS A CA 1
ATOM 2943 C C . LYS A 1 379 ? 4.245 7.766 -9.168 1.00 92.50 379 LYS A C 1
ATOM 2945 O O . LYS A 1 379 ? 3.319 6.978 -9.002 1.00 92.50 379 LYS A O 1
ATOM 2950 N N . ALA A 1 380 ? 4.129 8.891 -9.872 1.00 93.94 380 ALA A N 1
ATOM 2951 C CA . ALA A 1 380 ? 2.874 9.370 -10.451 1.00 93.94 380 ALA A CA 1
ATOM 2952 C C . ALA A 1 380 ? 2.317 8.401 -11.508 1.00 93.94 380 ALA A C 1
ATOM 2954 O O . ALA A 1 380 ? 1.196 7.905 -11.401 1.00 93.94 380 ALA A O 1
ATOM 2955 N N . PHE A 1 381 ? 3.147 8.042 -12.490 1.00 96.69 381 PHE A N 1
ATOM 2956 C CA . PHE A 1 381 ? 2.779 7.077 -13.524 1.00 96.69 381 PHE A CA 1
ATOM 2957 C C . PHE A 1 381 ? 2.568 5.674 -12.949 1.00 96.69 381 PHE A C 1
ATOM 2959 O O . PHE A 1 381 ? 1.667 4.967 -13.389 1.00 96.69 381 PHE A O 1
ATOM 2966 N N . GLY A 1 382 ? 3.353 5.267 -11.947 1.00 94.19 382 GLY A N 1
ATOM 2967 C CA . GLY A 1 382 ? 3.172 3.990 -11.259 1.00 94.19 382 GLY A CA 1
ATOM 2968 C C . GLY A 1 382 ? 1.824 3.896 -10.545 1.00 94.19 382 GLY A C 1
ATOM 2969 O O . GLY A 1 382 ? 1.143 2.881 -10.664 1.00 94.19 382 GLY A O 1
ATOM 2970 N N . LYS A 1 383 ? 1.393 4.966 -9.867 1.00 91.06 383 LYS A N 1
ATOM 2971 C CA . LYS A 1 383 ? 0.059 5.055 -9.258 1.00 91.06 383 LYS A CA 1
ATOM 2972 C C . LYS A 1 383 ? -1.043 4.918 -10.313 1.00 91.06 383 LYS A C 1
ATOM 2974 O O . LYS A 1 383 ? -1.902 4.056 -10.159 1.00 91.06 383 LYS A O 1
ATOM 2979 N N . ALA A 1 384 ? -0.968 5.683 -11.404 1.00 95.75 384 ALA A N 1
ATOM 2980 C CA . ALA A 1 384 ? -1.966 5.633 -12.475 1.00 95.75 384 ALA A CA 1
ATOM 2981 C C . ALA A 1 384 ? -2.035 4.260 -13.169 1.00 95.75 384 ALA A C 1
ATOM 2983 O O . ALA A 1 384 ? -3.119 3.762 -13.456 1.00 95.75 384 ALA A O 1
ATOM 2984 N N . VAL A 1 385 ? -0.890 3.611 -13.408 1.00 96.62 385 VAL A N 1
ATOM 2985 C CA . VAL A 1 385 ? -0.840 2.255 -13.982 1.00 96.62 385 VAL A CA 1
ATOM 2986 C C . VAL A 1 385 ? -1.405 1.217 -13.013 1.00 96.62 385 VAL A C 1
ATOM 2988 O O . VAL A 1 385 ? -2.136 0.327 -13.438 1.00 96.62 385 VAL A O 1
ATOM 2991 N N . ARG A 1 386 ? -1.096 1.323 -11.715 1.00 92.44 386 ARG A N 1
ATOM 2992 C CA . ARG A 1 386 ? -1.645 0.433 -10.684 1.00 92.44 386 ARG A CA 1
ATOM 2993 C C . ARG A 1 386 ? -3.165 0.540 -10.598 1.00 92.44 386 ARG A C 1
ATOM 2995 O O . ARG A 1 386 ? -3.815 -0.495 -10.526 1.00 92.44 386 ARG A O 1
ATOM 3002 N N . GLU A 1 387 ? -3.702 1.757 -10.638 1.00 91.88 387 GLU A N 1
ATOM 3003 C CA . GLU A 1 387 ? -5.146 2.012 -10.692 1.00 91.88 387 GLU A CA 1
ATOM 3004 C C . GLU A 1 387 ? -5.766 1.430 -11.965 1.00 91.88 387 GLU A C 1
ATOM 3006 O O . GLU A 1 387 ? -6.732 0.678 -11.893 1.00 91.88 387 GLU A O 1
ATOM 3011 N N . ALA A 1 388 ? -5.163 1.707 -13.125 1.00 95.12 388 ALA A N 1
ATOM 3012 C CA . ALA A 1 388 ? -5.648 1.224 -14.413 1.00 95.12 388 ALA A CA 1
ATOM 3013 C C . ALA A 1 388 ? -5.741 -0.310 -14.469 1.00 95.12 388 ALA A C 1
ATOM 3015 O O . ALA A 1 388 ? -6.644 -0.848 -15.104 1.00 95.12 388 ALA A O 1
ATOM 3016 N N . LEU A 1 389 ? -4.809 -1.002 -13.814 1.00 93.44 389 LEU A N 1
ATOM 3017 C CA . LEU A 1 389 ? -4.704 -2.459 -13.812 1.00 93.44 389 LEU A CA 1
ATOM 3018 C C . LEU A 1 389 ? -5.359 -3.142 -12.600 1.00 93.44 389 LEU A C 1
ATOM 3020 O O . LEU A 1 389 ? -5.323 -4.368 -12.542 1.00 93.44 389 LEU A O 1
ATOM 3024 N N . ASP A 1 390 ? -5.904 -2.387 -11.637 1.00 89.00 390 ASP A N 1
ATOM 3025 C CA . ASP A 1 390 ? -6.368 -2.904 -10.335 1.00 89.00 390 ASP A CA 1
ATOM 3026 C C . ASP A 1 390 ? -5.334 -3.845 -9.672 1.00 89.00 390 ASP A C 1
ATOM 3028 O O . ASP A 1 390 ? -5.652 -4.938 -9.195 1.00 89.00 390 ASP A O 1
ATOM 3032 N N . ILE A 1 391 ? -4.045 -3.462 -9.688 1.00 86.94 391 ILE A N 1
ATOM 3033 C CA . ILE A 1 391 ? -2.990 -4.315 -9.115 1.00 86.94 391 ILE A CA 1
ATOM 3034 C C . ILE A 1 391 ? -3.119 -4.328 -7.594 1.00 86.94 391 ILE A C 1
ATOM 3036 O O . ILE A 1 391 ? -2.898 -3.319 -6.917 1.00 86.94 391 ILE A O 1
ATOM 3040 N N . LYS A 1 392 ? -3.366 -5.529 -7.070 1.00 87.75 392 LYS A N 1
ATOM 3041 C CA . LYS A 1 392 ? -3.373 -5.845 -5.641 1.00 87.75 392 LYS A CA 1
ATOM 3042 C C . LYS A 1 392 ? -2.072 -6.535 -5.258 1.00 87.75 392 LYS A C 1
ATOM 3044 O O . LYS A 1 392 ? -1.582 -7.420 -5.962 1.00 87.75 392 LYS A O 1
ATOM 3049 N N . TYR A 1 393 ? -1.540 -6.194 -4.093 1.00 89.75 393 TYR A N 1
ATOM 3050 C CA . TYR A 1 393 ? -0.407 -6.881 -3.484 1.00 89.75 393 TYR A CA 1
ATOM 3051 C C . TYR A 1 393 ? -0.907 -8.156 -2.795 1.00 89.75 393 TYR A C 1
ATOM 3053 O O . TYR A 1 393 ? -0.978 -8.238 -1.572 1.00 89.75 393 TYR A O 1
ATOM 3061 N N . ASN A 1 394 ? -1.306 -9.150 -3.596 1.00 93.50 394 ASN A N 1
ATOM 3062 C CA . ASN A 1 394 ? -1.790 -10.436 -3.097 1.00 93.50 394 ASN A CA 1
ATOM 3063 C C . ASN A 1 394 ? -0.656 -11.195 -2.399 1.00 93.50 394 ASN A C 1
ATOM 3065 O O . ASN A 1 394 ? 0.350 -11.528 -3.028 1.00 93.50 394 ASN A O 1
ATOM 3069 N N . VAL A 1 395 ? -0.829 -11.515 -1.116 1.00 96.00 395 VAL A N 1
ATOM 3070 C CA . VAL A 1 395 ? 0.211 -12.141 -0.281 1.00 96.00 395 VAL A CA 1
ATOM 3071 C C . VAL A 1 395 ? 0.722 -13.478 -0.836 1.00 96.00 395 VAL A C 1
ATOM 3073 O O . VAL A 1 395 ? 1.890 -13.821 -0.634 1.00 96.00 395 VAL A O 1
ATOM 3076 N N . ARG A 1 396 ? -0.092 -14.215 -1.610 1.00 92.31 396 ARG A N 1
ATOM 3077 C CA . ARG A 1 396 ? 0.331 -15.469 -2.264 1.00 92.31 396 ARG A CA 1
ATOM 3078 C C . ARG A 1 396 ? 1.433 -15.242 -3.292 1.00 92.31 396 ARG A C 1
ATOM 3080 O O . ARG A 1 396 ? 2.364 -16.039 -3.387 1.00 92.31 396 ARG A O 1
ATOM 3087 N N . ASN A 1 397 ? 1.411 -14.100 -3.975 1.00 87.75 397 ASN A N 1
ATOM 3088 C CA . ASN A 1 397 ? 2.443 -13.727 -4.943 1.00 87.75 397 ASN A CA 1
ATOM 3089 C C . ASN A 1 397 ? 3.776 -13.351 -4.267 1.00 87.75 397 ASN A C 1
ATOM 3091 O O . ASN A 1 397 ? 4.811 -13.233 -4.927 1.00 87.75 397 ASN A O 1
ATOM 3095 N N . PHE A 1 398 ? 3.769 -13.196 -2.940 1.00 88.88 398 PHE A N 1
ATOM 3096 C CA . PHE A 1 398 ? 4.951 -12.980 -2.105 1.00 88.88 398 PHE A CA 1
ATOM 3097 C C . PHE A 1 398 ? 5.393 -14.242 -1.349 1.00 88.88 398 PHE A C 1
ATOM 3099 O O . PHE A 1 398 ? 6.383 -14.195 -0.612 1.00 88.88 398 PHE A O 1
ATOM 3106 N N . GLY A 1 399 ? 4.720 -15.372 -1.591 1.00 90.62 399 GLY A N 1
ATOM 3107 C CA . GLY A 1 399 ? 5.077 -16.693 -1.080 1.00 90.62 399 GLY A CA 1
ATOM 3108 C C . GLY A 1 399 ? 4.161 -17.236 0.014 1.00 90.62 399 GLY A C 1
ATOM 3109 O O . GLY A 1 399 ? 4.429 -18.342 0.480 1.00 90.62 399 GLY A O 1
ATOM 3110 N N . ALA A 1 400 ? 3.111 -16.505 0.408 1.00 96.38 400 ALA A N 1
ATOM 3111 C CA . ALA A 1 400 ? 2.193 -16.971 1.441 1.00 96.38 400 ALA A CA 1
ATOM 3112 C C . ALA A 1 400 ? 1.428 -18.212 0.961 1.00 96.38 400 ALA A C 1
ATOM 3114 O O . ALA A 1 400 ? 0.990 -18.265 -0.194 1.00 96.38 400 ALA A O 1
ATOM 3115 N N . LYS A 1 401 ? 1.258 -19.202 1.834 1.00 97.25 401 LYS A N 1
ATOM 3116 C CA . LYS A 1 401 ? 0.530 -20.440 1.539 1.00 97.25 401 LYS A CA 1
ATOM 3117 C C . LYS A 1 401 ? -0.943 -20.310 1.895 1.00 97.25 401 LYS A C 1
ATOM 3119 O O . LYS A 1 401 ? -1.789 -20.643 1.062 1.00 97.25 401 LYS A O 1
ATOM 3124 N N . GLY A 1 402 ? -1.256 -19.748 3.061 1.00 97.56 402 GLY A N 1
ATOM 3125 C CA . GLY A 1 402 ? -2.628 -19.662 3.550 1.00 97.56 402 GLY A CA 1
ATOM 3126 C C . GLY A 1 402 ? -3.227 -21.036 3.881 1.00 97.56 402 GLY A C 1
ATOM 3127 O O . GLY A 1 402 ? -4.426 -21.228 3.688 1.00 97.56 402 GLY A O 1
ATOM 3128 N N . ASP A 1 403 ? -2.398 -21.996 4.303 1.00 98.12 403 ASP A N 1
ATOM 3129 C CA . ASP A 1 403 ? -2.777 -23.386 4.607 1.00 98.12 403 ASP A CA 1
ATOM 3130 C C . ASP A 1 403 ? -2.959 -23.668 6.113 1.00 98.12 403 ASP A C 1
ATOM 3132 O O . ASP A 1 403 ? -3.309 -24.781 6.499 1.00 98.12 403 ASP A O 1
ATOM 3136 N N . GLY A 1 404 ? -2.731 -22.668 6.967 1.00 96.75 404 GLY A N 1
ATOM 3137 C CA . GLY A 1 404 ? -2.816 -22.761 8.424 1.00 96.75 404 GLY A CA 1
ATOM 3138 C C . GLY A 1 404 ? -1.631 -23.457 9.098 1.00 96.75 404 GLY A C 1
ATOM 3139 O O . GLY A 1 404 ? -1.646 -23.595 10.320 1.00 96.75 404 GLY A O 1
ATOM 3140 N N . VAL A 1 405 ? -0.616 -23.876 8.335 1.00 96.12 405 VAL A N 1
ATOM 3141 C CA . VAL A 1 405 ? 0.553 -24.620 8.830 1.00 96.12 405 VAL A CA 1
ATOM 3142 C C . VAL A 1 405 ? 1.848 -23.860 8.549 1.00 96.12 405 VAL A C 1
ATOM 3144 O O . VAL A 1 405 ? 2.688 -23.716 9.437 1.00 96.12 405 VAL A O 1
ATOM 3147 N N . ALA A 1 406 ? 2.032 -23.362 7.326 1.00 96.81 406 ALA A N 1
ATOM 3148 C CA . ALA A 1 406 ? 3.210 -22.595 6.958 1.00 96.81 406 ALA A CA 1
ATOM 3149 C C . ALA A 1 406 ? 3.208 -21.216 7.636 1.00 96.81 406 ALA A C 1
ATOM 3151 O O . ALA A 1 406 ? 2.196 -20.516 7.659 1.00 96.81 406 ALA A O 1
ATOM 3152 N N . LYS A 1 407 ? 4.374 -20.796 8.147 1.00 97.50 407 LYS A N 1
ATOM 3153 C CA . LYS A 1 407 ? 4.563 -19.442 8.683 1.00 97.50 407 LYS A CA 1
ATOM 3154 C C . LYS A 1 407 ? 4.565 -18.426 7.537 1.00 97.50 407 LYS A C 1
ATOM 3156 O O . LYS A 1 407 ? 5.539 -18.320 6.788 1.00 97.50 407 LYS A O 1
ATOM 3161 N N . ASP A 1 408 ? 3.491 -17.653 7.431 1.00 98.62 408 ASP A N 1
ATOM 3162 C CA . ASP A 1 408 ? 3.251 -16.706 6.340 1.00 98.62 408 ASP A CA 1
ATOM 3163 C C . ASP A 1 408 ? 3.742 -15.279 6.645 1.00 98.62 408 ASP A C 1
ATOM 3165 O O . ASP A 1 408 ? 3.777 -14.437 5.742 1.00 98.62 408 ASP A O 1
ATOM 3169 N N . THR A 1 409 ? 4.214 -15.015 7.872 1.00 98.56 409 THR A N 1
ATOM 3170 C CA . THR A 1 409 ? 4.653 -13.692 8.364 1.00 98.56 409 THR A CA 1
ATOM 3171 C C . THR A 1 409 ? 5.546 -12.949 7.367 1.00 98.56 409 THR A C 1
ATOM 3173 O O . THR A 1 409 ? 5.298 -11.797 7.017 1.00 98.56 409 THR A O 1
ATOM 3176 N N . VAL A 1 410 ? 6.582 -13.621 6.850 1.00 97.06 410 VAL A N 1
ATOM 3177 C CA . VAL A 1 410 ? 7.563 -13.006 5.941 1.00 97.06 410 VAL A CA 1
ATOM 3178 C C . VAL A 1 410 ? 6.937 -12.645 4.594 1.00 97.06 410 VAL A C 1
ATOM 3180 O O . VAL A 1 410 ? 7.281 -11.616 4.011 1.00 97.06 410 VAL A O 1
ATOM 3183 N N . ALA A 1 411 ? 6.036 -13.478 4.074 1.00 96.00 411 ALA A N 1
ATOM 3184 C CA . ALA A 1 411 ? 5.369 -13.216 2.805 1.00 96.00 411 ALA A CA 1
ATOM 3185 C C . ALA A 1 411 ? 4.369 -12.059 2.931 1.00 96.00 411 ALA A C 1
ATOM 3187 O O . ALA A 1 411 ? 4.376 -11.156 2.091 1.00 96.00 411 ALA A O 1
ATOM 3188 N N . VAL A 1 412 ? 3.586 -12.037 4.014 1.00 98.44 412 VAL A N 1
ATOM 3189 C CA . VAL A 1 412 ? 2.654 -10.944 4.324 1.00 98.44 412 VAL A CA 1
ATOM 3190 C C . VAL A 1 412 ? 3.412 -9.624 4.500 1.00 98.44 412 VAL A C 1
ATOM 3192 O O . VAL A 1 412 ? 3.076 -8.638 3.844 1.00 98.44 412 VAL A O 1
ATOM 3195 N N . GLN A 1 413 ? 4.505 -9.607 5.272 1.00 98.38 413 GLN A N 1
ATOM 3196 C CA . GLN A 1 413 ? 5.305 -8.392 5.460 1.00 98.38 413 GLN A CA 1
ATOM 3197 C C . GLN A 1 413 ? 5.917 -7.884 4.148 1.00 98.38 413 GLN A C 1
ATOM 3199 O O . GLN A 1 413 ? 5.952 -6.678 3.904 1.00 98.38 413 GLN A O 1
ATOM 3204 N N . ARG A 1 414 ? 6.368 -8.781 3.260 1.00 93.44 414 ARG A N 1
ATOM 3205 C CA . ARG A 1 414 ? 6.888 -8.387 1.939 1.00 93.44 414 ARG A CA 1
ATOM 3206 C C . ARG A 1 414 ? 5.825 -7.713 1.075 1.00 93.44 414 ARG A C 1
ATOM 3208 O O . ARG A 1 414 ? 6.170 -6.776 0.356 1.00 93.44 414 ARG A O 1
ATOM 3215 N N . ALA A 1 415 ? 4.575 -8.169 1.139 1.00 93.81 415 ALA A N 1
ATOM 3216 C CA . ALA A 1 415 ? 3.469 -7.545 0.418 1.00 93.81 415 ALA A CA 1
ATOM 3217 C C . ALA A 1 415 ? 3.185 -6.130 0.954 1.00 93.81 415 ALA A C 1
ATOM 3219 O O . ALA A 1 415 ? 3.113 -5.187 0.166 1.00 93.81 415 ALA A O 1
ATOM 3220 N N . ILE A 1 416 ? 3.140 -5.961 2.282 1.00 96.56 416 ILE A N 1
ATOM 3221 C CA . ILE A 1 416 ? 2.975 -4.653 2.944 1.00 96.56 416 ILE A CA 1
ATOM 3222 C C . ILE A 1 416 ? 4.107 -3.691 2.568 1.00 96.56 416 ILE A C 1
ATOM 3224 O O . ILE A 1 416 ? 3.872 -2.552 2.159 1.00 96.56 416 ILE A O 1
ATOM 3228 N N . ASP A 1 417 ? 5.351 -4.161 2.643 1.00 92.06 417 ASP A N 1
ATOM 3229 C CA . ASP A 1 417 ? 6.526 -3.369 2.291 1.00 92.06 417 ASP A CA 1
ATOM 3230 C C . ASP A 1 417 ? 6.515 -2.940 0.823 1.00 92.06 417 ASP A C 1
ATOM 3232 O O . ASP A 1 417 ? 6.954 -1.830 0.504 1.00 92.06 417 ASP A O 1
ATOM 3236 N N . ALA A 1 418 ? 6.066 -3.821 -0.076 1.00 81.69 418 ALA A N 1
ATOM 3237 C CA . ALA A 1 418 ? 5.963 -3.538 -1.501 1.00 81.69 418 ALA A CA 1
ATOM 3238 C C . ALA A 1 418 ? 4.889 -2.481 -1.783 1.00 81.69 418 ALA A C 1
ATOM 3240 O O . ALA A 1 418 ? 5.187 -1.517 -2.488 1.00 81.69 418 ALA A O 1
ATOM 3241 N N . ALA A 1 419 ? 3.706 -2.617 -1.176 1.00 86.81 419 ALA A N 1
ATOM 3242 C CA . ALA A 1 419 ? 2.617 -1.653 -1.294 1.00 86.81 419 ALA A CA 1
ATOM 3243 C C . ALA A 1 419 ? 3.043 -0.260 -0.815 1.00 86.81 419 ALA A C 1
ATOM 3245 O O . ALA A 1 419 ? 2.997 0.706 -1.574 1.00 86.81 419 ALA A O 1
ATOM 3246 N N . SER A 1 420 ? 3.570 -0.154 0.406 1.00 87.25 420 SER A N 1
ATOM 3247 C CA . SER A 1 420 ? 4.004 1.136 0.956 1.00 87.25 420 SER A CA 1
ATOM 3248 C C . SER A 1 420 ? 5.144 1.768 0.141 1.00 87.25 420 SER A C 1
ATOM 3250 O O . SER A 1 420 ? 5.094 2.953 -0.187 1.00 87.25 420 SER A O 1
ATOM 3252 N N . SER A 1 421 ? 6.129 0.973 -0.310 1.00 79.88 421 SER A N 1
ATOM 3253 C CA . SER A 1 421 ? 7.231 1.482 -1.154 1.00 79.88 421 SER A CA 1
ATOM 3254 C C . SER A 1 421 ? 6.758 2.026 -2.511 1.00 79.88 421 SER A C 1
ATOM 3256 O O . SER A 1 421 ? 7.465 2.825 -3.123 1.00 79.88 421 SER A O 1
ATOM 3258 N N . ALA A 1 422 ? 5.592 1.587 -2.992 1.00 73.31 422 ALA A N 1
ATOM 3259 C CA . ALA A 1 422 ? 4.976 2.039 -4.236 1.00 73.31 422 ALA A CA 1
ATOM 3260 C C . ALA A 1 422 ? 4.009 3.228 -4.047 1.00 73.31 422 ALA A C 1
ATOM 3262 O O . ALA A 1 422 ? 3.288 3.583 -4.980 1.00 73.31 422 ALA A O 1
ATOM 3263 N N . GLY A 1 423 ? 3.998 3.853 -2.863 1.00 75.50 423 GLY A N 1
ATOM 3264 C CA . GLY A 1 423 ? 3.094 4.958 -2.533 1.00 75.50 423 GLY A CA 1
ATOM 3265 C C . GLY A 1 423 ? 1.726 4.504 -2.019 1.00 75.50 423 GLY A C 1
ATOM 3266 O O . GLY A 1 423 ? 0.758 5.248 -2.143 1.00 75.50 423 GLY A O 1
ATOM 3267 N N . GLY A 1 424 ? 1.637 3.284 -1.484 1.00 84.88 424 GLY A N 1
ATOM 3268 C CA . GLY A 1 424 ? 0.417 2.697 -0.935 1.00 84.88 424 GLY A CA 1
ATOM 3269 C C . GLY A 1 424 ? -0.245 1.677 -1.861 1.00 84.88 424 GLY A C 1
ATOM 3270 O O . GLY A 1 424 ? 0.212 1.428 -2.978 1.00 84.88 424 GLY A O 1
ATOM 3271 N N . GLY A 1 425 ? -1.346 1.086 -1.401 1.00 89.06 425 GLY A N 1
ATOM 3272 C CA . GLY A 1 425 ? -2.150 0.136 -2.172 1.00 89.06 425 GLY A CA 1
ATOM 3273 C C . GLY A 1 425 ? -2.758 -0.993 -1.352 1.00 89.06 425 GLY A C 1
ATOM 3274 O O . GLY A 1 425 ? -2.436 -1.168 -0.177 1.00 89.06 425 GLY A O 1
ATOM 3275 N N . GLU A 1 426 ? -3.639 -1.755 -2.002 1.00 94.31 426 GLU A N 1
ATOM 3276 C CA . GLU A 1 426 ? -4.326 -2.886 -1.382 1.00 94.31 426 GLU A CA 1
ATOM 3277 C C . GLU A 1 426 ? -3.380 -4.081 -1.230 1.00 94.31 426 GLU A C 1
ATOM 3279 O O . GLU A 1 426 ? -2.879 -4.622 -2.219 1.00 94.31 426 GLU A O 1
ATOM 3284 N N . VAL A 1 427 ? -3.163 -4.516 0.008 1.00 97.44 427 VAL A N 1
ATOM 3285 C CA . VAL A 1 427 ? -2.538 -5.794 0.352 1.00 97.44 427 VAL A CA 1
ATOM 3286 C C . VAL A 1 427 ? -3.655 -6.794 0.598 1.00 97.44 427 VAL A C 1
ATOM 3288 O O . VAL A 1 427 ? -4.363 -6.707 1.598 1.00 97.44 427 VAL A O 1
ATOM 3291 N N . LEU A 1 428 ? -3.809 -7.738 -0.328 1.00 97.69 428 LEU A N 1
ATOM 3292 C CA . LEU A 1 428 ? -4.910 -8.694 -0.326 1.00 97.69 428 LEU A CA 1
ATOM 3293 C C . LEU A 1 428 ? -4.480 -10.019 0.308 1.00 97.69 428 LEU A C 1
ATOM 3295 O O . LEU A 1 428 ? -3.583 -10.696 -0.206 1.00 97.69 428 LEU A O 1
ATOM 3299 N N . LEU A 1 429 ? -5.185 -10.424 1.361 1.00 98.50 429 LEU A N 1
ATOM 3300 C CA . LEU A 1 429 ? -5.209 -11.790 1.874 1.00 98.50 429 LEU A CA 1
ATOM 3301 C C . LEU A 1 429 ? -6.469 -12.473 1.316 1.00 98.50 429 LEU A C 1
ATOM 3303 O O . LEU A 1 429 ? -7.567 -12.173 1.785 1.00 98.50 429 LEU A O 1
ATOM 3307 N N . PRO A 1 430 ? -6.356 -13.334 0.283 1.00 97.56 430 PRO A N 1
ATOM 3308 C CA . PRO A 1 430 ? -7.501 -14.092 -0.224 1.00 97.56 430 PRO A CA 1
ATOM 3309 C C . PRO A 1 430 ? -7.934 -15.191 0.764 1.00 97.56 430 PRO A C 1
ATOM 3311 O O . PRO A 1 430 ? -7.289 -15.399 1.784 1.00 97.56 430 PRO A O 1
ATOM 3314 N N . ALA A 1 431 ? -9.003 -15.932 0.454 1.00 98.31 431 ALA A N 1
ATOM 3315 C CA . ALA A 1 431 ? -9.469 -17.038 1.295 1.00 98.31 431 ALA A CA 1
ATOM 3316 C C . ALA A 1 431 ? -8.350 -18.047 1.630 1.00 98.31 431 ALA A C 1
ATOM 3318 O O . ALA A 1 431 ? -7.627 -18.500 0.732 1.00 98.31 431 ALA A O 1
ATOM 3319 N N . GLY A 1 432 ? -8.228 -18.411 2.908 1.00 98.50 432 GLY A N 1
ATOM 3320 C CA . GLY A 1 432 ? -7.158 -19.251 3.456 1.00 98.50 432 GLY A CA 1
ATOM 3321 C C . GLY A 1 432 ? -6.817 -18.884 4.903 1.00 98.50 432 GLY A C 1
ATOM 3322 O O . GLY A 1 432 ? -7.255 -17.853 5.405 1.00 98.50 432 GLY A O 1
ATOM 3323 N N . THR A 1 433 ? -6.024 -19.713 5.582 1.00 98.81 433 THR A N 1
ATOM 3324 C CA . THR A 1 433 ? -5.548 -19.441 6.950 1.00 98.81 433 THR A CA 1
ATOM 3325 C C . THR A 1 433 ? -4.060 -19.116 6.938 1.00 98.81 433 THR A C 1
ATOM 3327 O O . THR A 1 433 ? -3.237 -19.962 6.612 1.00 98.81 433 THR A O 1
ATOM 3330 N N . TYR A 1 434 ? -3.705 -17.893 7.305 1.00 98.75 434 TYR A N 1
ATOM 3331 C CA . TYR A 1 434 ? -2.341 -17.373 7.291 1.00 98.75 434 TYR A CA 1
ATOM 3332 C C . TYR A 1 434 ? -1.796 -17.365 8.712 1.00 98.75 434 TYR A C 1
ATOM 3334 O O . TYR A 1 434 ? -2.211 -16.536 9.524 1.00 98.75 434 TYR A O 1
ATOM 3342 N N . LEU A 1 435 ? -0.896 -18.300 9.021 1.00 98.62 435 LEU A N 1
ATOM 3343 C CA . LEU A 1 435 ? -0.269 -18.379 10.337 1.00 98.62 435 LEU A CA 1
ATOM 3344 C C . LEU A 1 435 ? 0.850 -17.334 10.425 1.00 98.62 435 LEU A C 1
ATOM 3346 O O . LEU A 1 435 ? 1.877 -17.456 9.752 1.00 98.62 435 LEU A O 1
ATOM 3350 N N . CYS A 1 436 ? 0.648 -16.300 11.236 1.00 98.69 436 CYS A N 1
ATOM 3351 C CA . CYS A 1 436 ? 1.524 -15.135 11.303 1.00 98.69 436 CYS A CA 1
ATOM 3352 C C . CYS A 1 436 ? 1.944 -14.825 12.742 1.00 98.69 436 CYS A C 1
ATOM 3354 O O . CYS A 1 436 ? 1.146 -14.900 13.671 1.00 98.69 436 CYS A O 1
ATOM 3356 N N . GLY A 1 437 ? 3.199 -14.421 12.907 1.00 98.19 437 GLY A N 1
ATOM 3357 C CA . GLY A 1 437 ? 3.622 -13.598 14.037 1.00 98.19 437 GLY A CA 1
ATOM 3358 C C . GLY A 1 437 ? 3.429 -12.118 13.720 1.00 98.19 437 GLY A C 1
ATOM 3359 O O . GLY A 1 437 ? 2.520 -11.755 12.975 1.00 98.19 437 GLY A O 1
ATOM 3360 N N . SER A 1 438 ? 4.309 -11.260 14.227 1.00 98.62 438 SER A N 1
ATOM 3361 C CA . SER A 1 438 ? 4.157 -9.810 14.079 1.00 98.62 438 SER A CA 1
ATOM 3362 C C . SER A 1 438 ? 4.227 -9.337 12.626 1.00 98.62 438 SER A C 1
ATOM 3364 O O . SER A 1 438 ? 5.241 -9.516 11.945 1.00 98.62 438 SER A O 1
ATOM 3366 N N . VAL A 1 439 ? 3.172 -8.652 12.183 1.00 98.69 439 VAL A N 1
ATOM 3367 C CA . VAL A 1 439 ? 3.135 -7.903 10.921 1.00 98.69 439 VAL A CA 1
ATOM 3368 C C . VAL A 1 439 ? 2.997 -6.403 11.184 1.00 98.69 439 VAL A C 1
ATOM 3370 O O . VAL A 1 439 ? 2.219 -5.967 12.029 1.00 98.69 439 VAL A O 1
ATOM 3373 N N . PHE A 1 440 ? 3.763 -5.604 10.448 1.00 98.75 440 PHE A N 1
ATOM 3374 C CA . PHE A 1 440 ? 3.868 -4.156 10.602 1.00 98.75 440 PHE A CA 1
ATOM 3375 C C . PHE A 1 440 ? 3.181 -3.469 9.429 1.00 98.75 440 PHE A C 1
ATOM 3377 O O . PHE A 1 440 ? 3.726 -3.459 8.318 1.00 98.75 440 PHE A O 1
ATOM 3384 N N . LEU A 1 441 ? 2.007 -2.889 9.677 1.00 98.75 441 LEU A N 1
ATOM 3385 C CA . LEU A 1 441 ? 1.312 -2.019 8.733 1.00 98.75 441 LEU A CA 1
ATOM 3386 C C . LEU A 1 441 ? 2.117 -0.731 8.511 1.00 98.75 441 LEU A C 1
ATOM 3388 O O . LEU A 1 441 ? 2.868 -0.293 9.384 1.00 98.75 441 LEU A O 1
ATOM 3392 N N . LYS A 1 442 ? 1.988 -0.144 7.317 1.00 98.44 442 LYS A N 1
ATOM 3393 C CA . LYS A 1 442 ? 2.779 1.013 6.869 1.00 98.44 442 LYS A CA 1
ATOM 3394 C C . LYS A 1 442 ? 1.920 2.042 6.154 1.00 98.44 442 LYS A C 1
ATOM 3396 O O . LYS A 1 442 ? 0.867 1.691 5.626 1.00 98.44 442 LYS A O 1
ATOM 3401 N N . SER A 1 443 ? 2.399 3.282 6.080 1.00 97.12 443 SER A N 1
ATOM 3402 C CA . SER A 1 443 ? 1.647 4.383 5.479 1.00 97.12 443 SER A CA 1
ATOM 3403 C C . SER A 1 443 ? 1.146 4.075 4.064 1.00 97.12 443 SER A C 1
ATOM 3405 O O . SER A 1 443 ? 1.879 3.517 3.235 1.00 97.12 443 SER A O 1
ATOM 3407 N N . GLY A 1 444 ? -0.108 4.455 3.802 1.00 94.31 444 GLY A N 1
ATOM 3408 C CA . GLY A 1 444 ? -0.809 4.275 2.527 1.00 94.31 444 GLY A CA 1
ATOM 3409 C C . GLY A 1 444 ? -1.286 2.848 2.230 1.00 94.31 444 GLY A C 1
ATOM 3410 O O . GLY A 1 444 ? -1.768 2.588 1.124 1.00 94.31 444 GLY A O 1
ATOM 3411 N N . VAL A 1 445 ? -1.118 1.900 3.156 1.00 97.31 445 VAL A N 1
ATOM 3412 C CA . VAL A 1 445 ? -1.528 0.502 2.960 1.00 97.31 445 VAL A CA 1
ATOM 3413 C C . VAL A 1 445 ? -3.003 0.313 3.298 1.00 97.31 445 VAL A C 1
ATOM 3415 O O . VAL A 1 445 ? -3.469 0.702 4.368 1.00 97.31 445 VAL A O 1
ATOM 3418 N N . ASP A 1 446 ? -3.710 -0.359 2.393 1.00 98.12 446 ASP A N 1
ATOM 3419 C CA . ASP A 1 446 ? -5.045 -0.903 2.619 1.00 98.12 446 ASP A CA 1
ATOM 3420 C C . ASP A 1 446 ? -4.934 -2.423 2.820 1.00 98.12 446 ASP A C 1
ATOM 3422 O O . ASP A 1 446 ? -4.766 -3.183 1.868 1.00 98.12 446 ASP A O 1
ATOM 3426 N N . PHE A 1 447 ? -4.920 -2.866 4.075 1.00 98.81 447 PHE A N 1
ATOM 3427 C CA . PHE A 1 447 ? -4.751 -4.260 4.466 1.00 98.81 447 PHE A CA 1
ATOM 3428 C C . PHE A 1 447 ? -6.107 -4.972 4.475 1.00 98.81 447 PHE A C 1
ATOM 3430 O O . PHE A 1 447 ? -6.916 -4.803 5.391 1.00 98.81 447 PHE A O 1
ATOM 3437 N N . HIS A 1 448 ? -6.351 -5.755 3.426 1.00 98.69 448 HIS A N 1
ATOM 3438 C CA . HIS A 1 448 ? -7.647 -6.339 3.114 1.00 98.69 448 HIS A CA 1
ATOM 3439 C C . HIS A 1 448 ? -7.649 -7.856 3.337 1.00 98.69 448 HIS A C 1
ATOM 3441 O O . HIS A 1 448 ? -7.022 -8.609 2.587 1.00 98.69 448 HIS A O 1
ATOM 3447 N N . LEU A 1 449 ? -8.409 -8.311 4.334 1.00 98.75 449 LEU A N 1
ATOM 3448 C CA . LEU A 1 449 ? -8.738 -9.719 4.536 1.00 98.75 449 LEU A CA 1
ATOM 3449 C C . LEU A 1 449 ? -10.050 -10.016 3.807 1.00 98.75 449 LEU A C 1
ATOM 3451 O O . LEU A 1 449 ? -11.121 -9.581 4.231 1.00 98.75 449 LEU A O 1
ATOM 3455 N N . ALA A 1 450 ? -9.957 -10.727 2.686 1.00 98.25 450 ALA A N 1
ATOM 3456 C CA . ALA A 1 450 ? -11.126 -11.101 1.903 1.00 98.25 450 ALA A CA 1
ATOM 3457 C C . ALA A 1 450 ? -12.001 -12.124 2.642 1.00 98.25 450 ALA A C 1
ATOM 3459 O O . ALA A 1 450 ? -11.602 -12.719 3.644 1.00 98.25 450 ALA A O 1
ATOM 3460 N N . GLU A 1 451 ? -13.192 -12.372 2.105 1.00 97.75 451 GLU A N 1
ATOM 3461 C CA . GLU A 1 451 ? -14.080 -13.417 2.610 1.00 97.75 451 GLU A CA 1
ATOM 3462 C C . GLU A 1 451 ? -13.357 -14.774 2.673 1.00 97.75 451 GLU A C 1
ATOM 3464 O O . GLU A 1 451 ? -12.642 -15.166 1.746 1.00 97.75 451 GLU A O 1
ATOM 3469 N N . GLY A 1 452 ? -13.500 -15.472 3.803 1.00 98.12 452 GLY A N 1
ATOM 3470 C CA . GLY A 1 452 ? -12.815 -16.738 4.073 1.00 98.12 452 GLY A CA 1
ATOM 3471 C C . GLY A 1 452 ? -11.319 -16.618 4.399 1.00 98.12 452 GLY A C 1
ATOM 3472 O O . GLY A 1 452 ? -10.664 -17.644 4.593 1.00 98.12 452 GLY A O 1
ATOM 3473 N N . ALA A 1 453 ? -10.746 -15.411 4.450 1.00 98.81 453 ALA A N 1
ATOM 3474 C CA . ALA A 1 453 ? -9.381 -15.199 4.922 1.00 98.81 453 ALA A CA 1
ATOM 3475 C C . ALA A 1 453 ? -9.340 -15.175 6.456 1.00 98.81 453 ALA A C 1
ATOM 3477 O O . ALA A 1 453 ? -10.134 -14.487 7.096 1.00 98.81 453 ALA A O 1
ATOM 3478 N N . VAL A 1 454 ? -8.383 -15.888 7.046 1.00 98.88 454 VAL A N 1
ATOM 3479 C CA . VAL A 1 454 ? -8.106 -15.878 8.486 1.00 98.88 454 VAL A CA 1
ATOM 3480 C C . VAL A 1 454 ? -6.631 -15.563 8.696 1.00 98.88 454 VAL A C 1
ATOM 3482 O O . VAL A 1 454 ? -5.782 -16.370 8.327 1.00 98.88 454 VAL A O 1
ATOM 3485 N N . LEU A 1 455 ? -6.303 -14.420 9.296 1.00 98.88 455 LEU A N 1
ATOM 3486 C CA . LEU A 1 455 ? -4.956 -14.159 9.808 1.00 98.88 455 LEU A CA 1
ATOM 3487 C C . LEU A 1 455 ? -4.904 -14.671 11.246 1.00 98.88 455 LEU A C 1
ATOM 3489 O O . LEU A 1 455 ? -5.544 -14.099 12.124 1.00 98.88 455 LEU A O 1
ATOM 3493 N N . LYS A 1 456 ? -4.172 -15.763 11.472 1.00 98.75 456 LYS A N 1
ATOM 3494 C CA . LYS A 1 456 ? -4.124 -16.467 12.755 1.00 98.75 456 LYS A CA 1
ATOM 3495 C C . LYS A 1 456 ? -2.781 -16.259 13.448 1.00 98.75 456 LYS A C 1
ATOM 3497 O O . LYS A 1 456 ? -1.738 -16.454 12.826 1.00 98.75 456 LYS A O 1
ATOM 3502 N N . GLY A 1 457 ? -2.804 -15.918 14.735 1.00 98.44 457 GLY A N 1
ATOM 3503 C CA . GLY A 1 457 ? -1.601 -15.786 15.556 1.00 98.44 457 GLY A CA 1
ATOM 3504 C C . GLY A 1 457 ? -0.799 -17.088 15.640 1.00 98.44 457 GLY A C 1
ATOM 3505 O O . GLY A 1 457 ? -1.345 -18.142 15.970 1.00 98.44 457 GLY A O 1
ATOM 3506 N N . SER A 1 458 ? 0.497 -17.027 15.340 1.00 97.94 458 SER A N 1
ATOM 3507 C CA . SER A 1 458 ? 1.421 -18.154 15.483 1.00 97.94 458 SER A CA 1
ATOM 3508 C C . SER A 1 458 ? 1.536 -18.576 16.948 1.00 97.94 458 SER A C 1
ATOM 3510 O O . SER A 1 458 ? 1.691 -17.713 17.797 1.00 97.94 458 SER A O 1
ATOM 3512 N N . PRO A 1 459 ? 1.520 -19.872 17.296 1.00 95.75 459 PRO A N 1
ATOM 3513 C CA . PRO A 1 459 ? 1.717 -20.303 18.681 1.00 95.75 459 PRO A CA 1
ATOM 3514 C C . PRO A 1 459 ? 3.164 -20.126 19.179 1.00 95.75 459 PRO A C 1
ATOM 3516 O O . PRO A 1 459 ? 3.433 -20.364 20.353 1.00 95.75 459 PRO A O 1
ATOM 3519 N N . ASP A 1 460 ? 4.107 -19.765 18.304 1.00 96.06 460 ASP A N 1
ATOM 3520 C CA . ASP A 1 460 ? 5.533 -19.669 18.619 1.00 96.06 460 ASP A CA 1
ATOM 3521 C C . ASP A 1 460 ? 5.912 -18.251 19.095 1.00 96.06 460 ASP A C 1
ATOM 3523 O O . ASP A 1 460 ? 5.841 -17.303 18.304 1.00 96.06 460 ASP A O 1
ATOM 3527 N N . PRO A 1 461 ? 6.376 -18.083 20.350 1.00 94.94 461 PRO A N 1
ATOM 3528 C CA . PRO A 1 461 ? 6.839 -16.799 20.873 1.00 94.94 461 PRO A CA 1
ATOM 3529 C C . PRO A 1 461 ? 7.904 -16.107 20.014 1.00 94.94 461 PRO A C 1
ATOM 3531 O O . PRO A 1 461 ? 7.961 -14.878 19.990 1.00 94.94 461 PRO A O 1
ATOM 3534 N N . ALA A 1 462 ? 8.743 -16.872 19.305 1.00 96.44 462 ALA A N 1
ATOM 3535 C CA . ALA A 1 462 ? 9.828 -16.332 18.487 1.00 96.44 462 ALA A CA 1
ATOM 3536 C C . ALA A 1 462 ? 9.342 -15.613 17.217 1.00 96.44 462 ALA A C 1
ATOM 3538 O O . ALA A 1 462 ? 10.122 -14.897 16.588 1.00 96.44 462 ALA A O 1
ATOM 3539 N N . ASP A 1 463 ? 8.072 -15.780 16.836 1.00 97.56 463 ASP A N 1
ATOM 3540 C CA . ASP A 1 463 ? 7.503 -15.109 15.665 1.00 97.56 463 ASP A CA 1
ATOM 3541 C C . ASP A 1 463 ? 7.035 -13.674 15.960 1.00 97.56 463 ASP A C 1
ATOM 3543 O O . ASP A 1 463 ? 6.698 -12.929 15.035 1.00 97.56 463 ASP A O 1
ATOM 3547 N N . TYR A 1 464 ? 7.002 -13.273 17.231 1.00 97.94 464 TYR A N 1
ATOM 3548 C CA . TYR A 1 464 ? 6.529 -11.960 17.655 1.00 97.94 464 TYR A CA 1
ATOM 3549 C C . TYR A 1 464 ? 7.680 -10.971 17.854 1.00 97.94 464 TYR A C 1
ATOM 3551 O O . TYR A 1 464 ? 8.822 -11.339 18.124 1.00 97.94 464 TYR A O 1
ATOM 3559 N N . ASN A 1 465 ? 7.371 -9.683 17.723 1.00 97.06 465 ASN A N 1
ATOM 3560 C CA . ASN A 1 465 ? 8.309 -8.595 17.941 1.00 97.06 465 ASN A CA 1
ATOM 3561 C C . ASN A 1 465 ? 8.889 -8.620 19.363 1.00 97.06 465 ASN A C 1
ATOM 3563 O O . ASN A 1 465 ? 8.253 -9.071 20.318 1.00 97.06 465 ASN A O 1
ATOM 3567 N N . ALA A 1 466 ? 10.082 -8.047 19.506 1.00 93.62 466 ALA A N 1
ATOM 3568 C CA . ALA A 1 466 ? 10.693 -7.821 20.807 1.00 93.62 466 ALA A CA 1
ATOM 3569 C C . ALA A 1 466 ? 9.915 -6.771 21.624 1.00 93.62 466 ALA A C 1
ATOM 3571 O O . ALA A 1 466 ? 9.253 -5.889 21.068 1.00 93.62 466 ALA A O 1
ATOM 3572 N N . ALA A 1 467 ? 10.012 -6.848 22.953 1.00 89.06 467 ALA A N 1
ATOM 3573 C CA . ALA A 1 467 ? 9.292 -5.961 23.871 1.00 89.06 467 ALA A CA 1
ATOM 3574 C C . ALA A 1 467 ? 9.678 -4.473 23.726 1.00 89.06 467 ALA A C 1
ATOM 3576 O O . ALA A 1 467 ? 8.897 -3.594 24.078 1.00 89.06 467 ALA A O 1
ATOM 3577 N N . ASP A 1 468 ? 10.864 -4.185 23.191 1.00 91.44 468 ASP A N 1
ATOM 3578 C CA . ASP A 1 468 ? 11.416 -2.849 22.960 1.00 91.44 468 ASP A CA 1
ATOM 3579 C C . ASP A 1 468 ? 11.161 -2.312 21.539 1.00 91.44 468 ASP A C 1
ATOM 3581 O O . ASP A 1 468 ? 11.777 -1.326 21.139 1.00 91.44 468 ASP A O 1
ATOM 3585 N N . VAL A 1 469 ? 10.226 -2.914 20.786 1.00 94.56 469 VAL A N 1
ATOM 3586 C CA . VAL A 1 469 ? 9.876 -2.512 19.406 1.00 94.56 469 VAL A CA 1
ATOM 3587 C C . VAL A 1 469 ? 9.586 -1.012 19.252 1.00 94.56 469 VAL A C 1
ATOM 3589 O O . VAL A 1 469 ? 9.834 -0.449 18.188 1.00 94.56 469 VAL A O 1
ATOM 3592 N N . ALA A 1 470 ? 9.065 -0.370 20.303 1.00 94.19 470 ALA A N 1
ATOM 3593 C CA . ALA A 1 470 ? 8.893 1.073 20.390 1.00 94.19 470 ALA A CA 1
ATOM 3594 C C . ALA A 1 470 ? 8.834 1.522 21.868 1.00 94.19 470 ALA A C 1
ATOM 3596 O O . ALA A 1 470 ? 8.380 0.746 22.714 1.00 94.19 470 ALA A O 1
ATOM 3597 N N . PRO A 1 471 ? 9.225 2.767 22.210 1.00 92.69 471 PRO A N 1
ATOM 3598 C CA . PRO A 1 471 ? 9.171 3.289 23.588 1.00 92.69 471 PRO A CA 1
ATOM 3599 C C . PRO A 1 471 ? 7.778 3.232 24.245 1.00 92.69 471 PRO A C 1
ATOM 3601 O O . PRO A 1 471 ? 7.643 3.087 25.467 1.00 92.69 471 PRO A O 1
ATOM 3604 N N . GLN A 1 472 ? 6.741 3.339 23.415 1.00 93.62 472 GLN A N 1
ATOM 3605 C CA . GLN A 1 472 ? 5.329 3.299 23.776 1.00 93.62 472 GLN A CA 1
ATOM 3606 C C . GLN A 1 472 ? 4.879 1.891 24.179 1.00 93.62 472 GLN A C 1
ATOM 3608 O O . GLN A 1 472 ? 3.904 1.764 24.923 1.00 93.62 472 GLN A O 1
ATOM 3613 N N . ASN A 1 473 ? 5.579 0.848 23.716 1.00 91.88 473 ASN A N 1
ATOM 3614 C CA . ASN A 1 473 ? 5.236 -0.529 24.031 1.00 91.88 473 ASN A CA 1
ATOM 3615 C C . ASN A 1 473 ? 5.461 -0.805 25.519 1.00 91.88 473 ASN A C 1
ATOM 3617 O O . ASN A 1 473 ? 6.450 -0.381 26.129 1.00 91.88 473 ASN A O 1
ATOM 3621 N N . TYR A 1 474 ? 4.527 -1.535 26.114 1.00 76.25 474 TYR A N 1
ATOM 3622 C CA . TYR A 1 474 ? 4.656 -2.023 27.469 1.00 76.25 474 TYR A CA 1
ATOM 3623 C C . TYR A 1 474 ? 4.230 -3.491 27.531 1.00 76.25 474 TYR A C 1
ATOM 3625 O O . TYR A 1 474 ? 3.090 -3.868 27.285 1.00 76.25 474 TYR A O 1
ATOM 3633 N N . GLY A 1 475 ? 5.193 -4.330 27.893 1.00 75.31 475 GLY A N 1
ATOM 3634 C CA . GLY A 1 475 ? 5.019 -5.740 28.201 1.00 75.31 475 GLY A CA 1
ATOM 3635 C C . GLY A 1 475 ? 6.105 -6.125 29.189 1.00 75.31 475 GLY A C 1
ATOM 3636 O O . GLY A 1 475 ? 7.264 -5.732 29.034 1.00 75.31 475 GLY A O 1
ATOM 3637 N N . ARG A 1 476 ? 5.732 -6.807 30.269 1.00 74.81 476 ARG A N 1
ATOM 3638 C CA . ARG A 1 476 ? 6.690 -7.238 31.285 1.00 74.81 476 ARG A CA 1
ATOM 3639 C C . ARG A 1 476 ? 6.262 -8.572 31.866 1.00 74.81 476 ARG A C 1
ATOM 3641 O O . ARG A 1 476 ? 5.351 -8.633 32.691 1.00 74.81 476 ARG A O 1
ATOM 3648 N N . LEU A 1 477 ? 6.965 -9.626 31.465 1.00 77.81 477 LEU A N 1
ATOM 3649 C CA . LEU A 1 477 ? 6.790 -10.942 32.063 1.00 77.81 477 LEU A CA 1
ATOM 3650 C C . LEU A 1 477 ? 7.103 -10.886 33.569 1.00 77.81 477 LEU A C 1
ATOM 3652 O O . LEU A 1 477 ? 8.012 -10.177 34.011 1.00 77.81 477 LEU A O 1
ATOM 3656 N N . GLY A 1 478 ? 6.301 -11.594 34.361 1.00 62.78 478 GLY A N 1
ATOM 3657 C CA . GLY A 1 478 ? 6.387 -11.664 35.819 1.00 62.78 478 GLY A CA 1
ATOM 3658 C C . GLY A 1 478 ? 5.854 -10.444 36.580 1.00 62.78 478 GLY A C 1
ATOM 3659 O O . GLY A 1 478 ? 5.941 -10.425 37.806 1.00 62.78 478 GLY A O 1
ATOM 3660 N N . VAL A 1 479 ? 5.302 -9.420 35.911 1.00 67.38 479 VAL A N 1
ATOM 3661 C CA . VAL A 1 479 ? 4.784 -8.205 36.570 1.00 67.38 479 VAL A CA 1
ATOM 3662 C C . VAL A 1 479 ? 3.425 -7.795 36.011 1.00 67.38 479 VAL A C 1
ATOM 3664 O O . VAL A 1 479 ? 3.210 -7.797 34.804 1.00 67.38 479 VAL A O 1
ATOM 3667 N N . GLY A 1 480 ? 2.517 -7.369 36.895 1.00 79.31 480 GLY A N 1
ATOM 3668 C CA . GLY A 1 480 ? 1.221 -6.814 36.496 1.00 79.31 480 GLY A CA 1
ATOM 3669 C C . GLY A 1 480 ? 0.370 -7.825 35.723 1.00 79.31 480 GLY A C 1
ATOM 3670 O O . GLY A 1 480 ? -0.058 -8.828 36.289 1.00 79.31 480 GLY A O 1
ATOM 3671 N N . ASP A 1 481 ? 0.119 -7.549 34.442 1.00 82.75 481 ASP A N 1
ATOM 3672 C CA . ASP A 1 481 ? -0.704 -8.386 33.560 1.00 82.75 481 ASP A CA 1
ATOM 3673 C C . ASP A 1 481 ? 0.058 -9.549 32.893 1.00 82.75 481 ASP A C 1
ATOM 3675 O O . ASP A 1 481 ? -0.581 -10.395 32.265 1.00 82.75 481 ASP A O 1
ATOM 3679 N N . ASN A 1 482 ? 1.386 -9.638 33.073 1.00 88.19 482 ASN A N 1
ATOM 3680 C CA . ASN A 1 482 ? 2.250 -10.714 32.562 1.00 88.19 482 ASN A CA 1
ATOM 3681 C C . ASN A 1 482 ? 2.071 -10.981 31.055 1.00 88.19 482 ASN A C 1
ATOM 3683 O O . ASN A 1 482 ? 1.588 -12.033 30.632 1.00 88.19 482 ASN A O 1
ATOM 3687 N N . THR A 1 483 ? 2.448 -9.992 30.249 1.00 90.25 483 THR A N 1
ATOM 3688 C CA . THR A 1 483 ? 2.426 -10.042 28.780 1.00 90.25 483 THR A CA 1
ATOM 3689 C C . THR A 1 483 ? 3.826 -9.805 28.213 1.00 90.25 483 THR A C 1
ATOM 3691 O O . THR A 1 483 ? 4.686 -9.215 28.877 1.00 90.25 483 THR A O 1
ATOM 3694 N N . SER A 1 484 ? 4.078 -10.286 26.994 1.00 91.94 484 SER A N 1
ATOM 3695 C CA . SER A 1 484 ? 5.418 -10.289 26.397 1.00 91.94 484 SER A CA 1
ATOM 3696 C C . SER A 1 484 ? 5.852 -8.972 25.752 1.00 91.94 484 SER A C 1
ATOM 3698 O O . SER A 1 484 ? 7.047 -8.757 25.576 1.00 91.94 484 SER A O 1
ATOM 3700 N N . GLY A 1 485 ? 4.910 -8.102 25.381 1.00 93.38 485 GLY A N 1
ATOM 3701 C CA . GLY A 1 485 ? 5.160 -6.971 24.478 1.00 93.38 485 GLY A CA 1
ATOM 3702 C C . GLY A 1 485 ? 5.114 -7.355 22.992 1.00 93.38 485 GLY A C 1
ATOM 3703 O O . GLY A 1 485 ? 5.327 -6.500 22.139 1.00 93.38 485 GLY A O 1
ATOM 3704 N N . GLY A 1 486 ? 4.849 -8.620 22.660 1.00 96.31 486 GLY A N 1
ATOM 3705 C CA . GLY A 1 486 ? 4.636 -9.070 21.285 1.00 96.31 486 GLY A CA 1
ATOM 3706 C C . GLY A 1 486 ? 3.201 -8.813 20.815 1.00 96.31 486 GLY A C 1
ATOM 3707 O O . GLY A 1 486 ? 2.263 -9.054 21.569 1.00 96.31 486 GLY A O 1
ATOM 3708 N N . HIS A 1 487 ? 3.017 -8.382 19.570 1.00 97.88 487 HIS A N 1
ATOM 3709 C CA . HIS A 1 487 ? 1.713 -8.077 18.967 1.00 97.88 487 HIS A CA 1
ATOM 3710 C C . HIS A 1 487 ? 1.534 -8.830 17.649 1.00 97.88 487 HIS A C 1
ATOM 3712 O O . HIS A 1 487 ? 2.511 -9.073 16.940 1.00 97.88 487 HIS A O 1
ATOM 3718 N N . LEU A 1 488 ? 0.299 -9.176 17.281 1.00 98.62 488 LEU A N 1
ATOM 3719 C CA . LEU A 1 488 ? 0.037 -9.822 15.992 1.00 98.62 488 LEU A CA 1
ATOM 3720 C C . LEU A 1 488 ? 0.098 -8.799 14.849 1.00 98.62 488 LEU A C 1
ATOM 3722 O O . LEU A 1 488 ? 0.778 -9.028 13.852 1.00 98.62 488 LEU A O 1
ATOM 3726 N N . ILE A 1 489 ? -0.556 -7.648 15.017 1.00 98.81 489 ILE A N 1
ATOM 3727 C CA . ILE A 1 489 ? -0.569 -6.552 14.042 1.00 98.81 489 ILE A CA 1
ATOM 3728 C C . ILE A 1 489 ? -0.123 -5.260 14.727 1.00 98.81 489 ILE A C 1
ATOM 3730 O O . ILE A 1 489 ? -0.685 -4.874 15.750 1.00 98.81 489 ILE A O 1
ATOM 3734 N N . LEU A 1 490 ? 0.858 -4.577 14.135 1.00 98.56 490 LEU A N 1
ATOM 3735 C CA . LEU A 1 490 ? 1.401 -3.308 14.616 1.00 98.56 490 LEU A CA 1
ATOM 3736 C C . LEU A 1 490 ? 1.227 -2.208 13.570 1.00 98.56 490 LEU A C 1
ATOM 3738 O O . LEU A 1 490 ? 1.463 -2.425 12.382 1.00 98.56 490 LEU A O 1
ATOM 3742 N N . CYS A 1 491 ? 0.908 -1.002 14.023 1.00 98.69 491 CYS A N 1
ATOM 3743 C CA . CYS A 1 491 ? 0.931 0.219 13.229 1.00 98.69 491 CYS A CA 1
ATOM 3744 C C . CYS A 1 491 ? 1.520 1.340 14.089 1.00 98.69 491 CYS A C 1
ATOM 3746 O O . CYS A 1 491 ? 0.842 1.887 14.955 1.00 98.69 491 CYS A O 1
ATOM 3748 N N . ILE A 1 492 ? 2.805 1.630 13.883 1.00 98.31 492 ILE A N 1
ATOM 3749 C CA . ILE A 1 492 ? 3.594 2.525 14.736 1.00 98.31 492 ILE A CA 1
ATOM 3750 C C . ILE A 1 492 ? 3.961 3.758 13.921 1.00 98.31 492 ILE A C 1
ATOM 3752 O O . ILE A 1 492 ? 4.720 3.640 12.958 1.00 98.31 492 ILE A O 1
ATOM 3756 N N . GLU A 1 493 ? 3.445 4.922 14.311 1.00 98.12 493 GLU A N 1
ATOM 3757 C CA . GLU A 1 493 ? 3.796 6.212 13.702 1.00 98.12 493 GLU A CA 1
ATOM 3758 C C . GLU A 1 493 ? 3.585 6.223 12.174 1.00 98.12 493 GLU A C 1
ATOM 3760 O O . GLU A 1 493 ? 4.459 6.630 11.408 1.00 98.12 493 GLU A O 1
ATOM 3765 N N . GLN A 1 494 ? 2.443 5.697 11.716 1.00 98.50 494 GLN A N 1
ATOM 3766 C CA . GLN A 1 494 ? 2.079 5.632 10.295 1.00 98.50 494 GLN A CA 1
ATOM 3767 C C . GLN A 1 494 ? 0.871 6.515 9.974 1.00 98.50 494 GLN A C 1
ATOM 3769 O O . GLN A 1 494 ? 0.107 6.910 10.856 1.00 98.50 494 GLN A O 1
ATOM 3774 N N . GLU A 1 495 ? 0.671 6.780 8.685 1.00 98.56 495 GLU A N 1
ATOM 3775 C CA . GLU A 1 495 ? -0.414 7.625 8.190 1.00 98.56 495 GLU A CA 1
ATOM 3776 C C . GLU A 1 495 ? -1.243 6.933 7.105 1.00 98.56 495 GLU A C 1
ATOM 3778 O O . GLU A 1 495 ? -0.696 6.286 6.208 1.00 98.56 495 GLU A O 1
ATOM 3783 N N . ASN A 1 496 ? -2.559 7.149 7.121 1.00 98.38 496 ASN A N 1
ATOM 3784 C CA . ASN A 1 496 ? -3.482 6.694 6.077 1.00 98.38 496 ASN A CA 1
ATOM 3785 C C . ASN A 1 496 ? -3.444 5.167 5.896 1.00 98.38 496 ASN A C 1
ATOM 3787 O O . ASN A 1 496 ? -3.124 4.659 4.818 1.00 98.38 496 ASN A O 1
ATOM 3791 N N . VAL A 1 497 ? -3.735 4.437 6.976 1.00 98.81 497 VAL A N 1
ATOM 3792 C CA . VAL A 1 497 ? -3.737 2.967 7.008 1.00 98.81 497 VAL A CA 1
ATOM 3793 C C . VAL A 1 497 ? -5.165 2.459 7.154 1.00 98.81 497 VAL A C 1
ATOM 3795 O O . VAL A 1 497 ? -5.909 2.901 8.030 1.00 98.81 497 VAL A O 1
ATOM 3798 N N . THR A 1 498 ? -5.544 1.503 6.309 1.00 98.81 498 THR A N 1
ATOM 3799 C CA . THR A 1 498 ? -6.835 0.810 6.403 1.00 98.81 498 THR A CA 1
ATOM 3800 C C . THR A 1 498 ? -6.621 -0.654 6.780 1.00 98.81 498 THR A C 1
ATOM 3802 O O . THR A 1 498 ? -5.766 -1.318 6.204 1.00 98.81 498 THR A O 1
ATOM 3805 N N . LEU A 1 499 ? -7.401 -1.161 7.733 1.00 98.88 499 LEU A N 1
ATOM 3806 C CA . LEU A 1 499 ? -7.537 -2.575 8.079 1.00 98.88 499 LEU A CA 1
ATOM 3807 C C . LEU A 1 499 ? -8.993 -2.977 7.837 1.00 98.88 499 LEU A C 1
ATOM 3809 O O . LEU A 1 499 ? -9.890 -2.466 8.512 1.00 98.88 499 LEU A O 1
ATOM 3813 N N . ARG A 1 500 ? -9.254 -3.858 6.866 1.00 98.50 500 ARG A N 1
ATOM 3814 C CA . ARG A 1 500 ? -10.636 -4.132 6.458 1.00 98.50 500 ARG A CA 1
ATOM 3815 C C . ARG A 1 500 ? -10.921 -5.517 5.906 1.00 98.50 500 ARG A C 1
ATOM 3817 O O . ARG A 1 500 ? -10.018 -6.251 5.509 1.00 98.50 500 ARG A O 1
ATOM 3824 N N . GLY A 1 501 ? -12.213 -5.746 5.712 1.00 96.75 501 GLY A N 1
ATOM 3825 C CA . GLY A 1 501 ? -12.772 -6.804 4.883 1.00 96.75 501 GLY A CA 1
ATOM 3826 C C . GLY A 1 501 ? -13.363 -7.933 5.709 1.00 96.75 501 GLY A C 1
ATOM 3827 O O . GLY A 1 501 ? -12.985 -8.095 6.861 1.00 96.75 501 GLY A O 1
ATOM 3828 N N . PRO A 1 502 ? -14.268 -8.728 5.120 1.00 98.12 502 PRO A N 1
ATOM 3829 C CA . PRO A 1 502 ? -15.111 -9.673 5.853 1.00 98.12 502 PRO A CA 1
ATOM 3830 C C . PRO A 1 502 ? -14.359 -10.911 6.365 1.00 98.12 502 PRO A C 1
ATOM 3832 O O . PRO A 1 502 ? -14.986 -11.865 6.822 1.00 98.12 502 PRO A O 1
ATOM 3835 N N . GLY A 1 503 ? -13.032 -10.947 6.236 1.00 98.62 503 GLY A N 1
ATOM 3836 C CA . GLY A 1 503 ? -12.201 -11.967 6.856 1.00 98.62 503 GLY A CA 1
ATOM 3837 C C . GLY A 1 503 ? -12.079 -11.795 8.373 1.00 98.62 503 GLY A C 1
ATOM 3838 O O . GLY A 1 503 ? -12.714 -10.945 8.999 1.00 98.62 503 GLY A O 1
ATOM 3839 N N . LYS A 1 504 ? -11.227 -12.629 8.970 1.00 98.81 504 LYS A N 1
ATOM 3840 C CA . LYS A 1 504 ? -11.064 -12.731 10.421 1.00 98.81 504 LYS A CA 1
ATOM 3841 C C . LYS A 1 504 ? -9.609 -12.572 10.850 1.00 98.81 504 LYS A C 1
ATOM 3843 O O . LYS A 1 504 ? -8.715 -13.194 10.276 1.00 98.81 504 LYS A O 1
ATOM 3848 N N . ILE A 1 505 ? -9.379 -11.799 11.905 1.00 98.88 505 ILE A N 1
ATOM 3849 C CA . ILE A 1 505 ? -8.147 -11.838 12.697 1.00 98.88 505 ILE A CA 1
ATOM 3850 C C . ILE A 1 505 ? -8.411 -12.737 13.903 1.00 98.88 505 ILE A C 1
ATOM 3852 O O . ILE A 1 505 ? -9.299 -12.451 14.698 1.00 98.88 505 ILE A O 1
ATOM 3856 N N . ASP A 1 506 ? -7.662 -13.827 14.018 1.00 98.62 506 ASP A N 1
ATOM 3857 C CA . ASP A 1 506 ? -7.783 -14.825 15.082 1.00 98.62 506 ASP A CA 1
ATOM 3858 C C . ASP A 1 506 ? -6.529 -14.768 15.963 1.00 98.62 506 ASP A C 1
ATOM 3860 O O . ASP A 1 506 ? -5.426 -15.124 15.533 1.00 98.62 506 ASP A O 1
ATOM 3864 N N . GLY A 1 507 ? -6.690 -14.302 17.200 1.00 97.38 507 GLY A N 1
ATOM 3865 C CA . GLY A 1 507 ? -5.602 -14.159 18.165 1.00 97.38 507 GLY A CA 1
ATOM 3866 C C . GLY A 1 507 ? -5.049 -15.482 18.686 1.00 97.38 507 GLY A C 1
ATOM 3867 O O . GLY A 1 507 ? -4.010 -15.481 19.346 1.00 97.38 507 GLY A O 1
ATOM 3868 N N . ASN A 1 508 ? -5.690 -16.608 18.359 1.00 95.94 508 ASN A N 1
ATOM 3869 C CA . ASN A 1 508 ? -5.287 -17.957 18.728 1.00 95.94 508 ASN A CA 1
ATOM 3870 C C . ASN A 1 508 ? -5.157 -18.150 20.251 1.00 95.94 508 ASN A C 1
ATOM 3872 O O . ASN A 1 508 ? -4.237 -18.822 20.720 1.00 95.94 508 ASN A O 1
ATOM 3876 N N . VAL A 1 509 ? -6.084 -17.579 21.036 1.00 92.25 509 VAL A N 1
ATOM 3877 C CA . VAL A 1 509 ? -6.083 -17.614 22.516 1.00 92.25 509 VAL A CA 1
ATOM 3878 C C . VAL A 1 509 ? -5.786 -18.996 23.110 1.00 92.25 509 VAL A C 1
ATOM 3880 O O . VAL A 1 509 ? -5.041 -19.113 24.086 1.00 92.25 509 VAL A O 1
ATOM 3883 N N . GLY A 1 510 ? -6.316 -20.058 22.495 1.00 89.25 510 GLY A N 1
ATOM 3884 C CA . GLY A 1 510 ? -6.157 -21.437 22.957 1.00 89.25 510 GLY A CA 1
ATOM 3885 C C . GLY A 1 510 ? -4.709 -21.939 22.976 1.00 89.25 510 GLY A C 1
ATOM 3886 O O . GLY A 1 510 ? -4.422 -22.897 23.692 1.00 89.25 510 GLY A O 1
ATOM 3887 N N . ALA A 1 511 ? -3.802 -21.294 22.236 1.00 91.06 511 ALA A N 1
ATOM 3888 C CA . ALA A 1 511 ? -2.375 -21.603 22.238 1.00 91.06 511 ALA A CA 1
ATOM 3889 C C . ALA A 1 511 ? -1.607 -20.973 23.415 1.00 91.06 511 ALA A C 1
ATOM 3891 O O . ALA A 1 511 ? -0.494 -21.405 23.701 1.00 91.06 511 ALA A O 1
ATOM 3892 N N . PHE A 1 512 ? -2.178 -19.971 24.096 1.00 90.06 512 PHE A N 1
ATOM 3893 C CA . PHE A 1 512 ? -1.441 -19.132 25.053 1.00 90.06 512 PHE A CA 1
ATOM 3894 C C . PHE A 1 512 ? -1.961 -19.188 26.489 1.00 90.06 512 PHE A C 1
ATOM 3896 O O . PHE A 1 512 ? -1.202 -18.936 27.422 1.00 90.06 512 PHE A O 1
ATOM 3903 N N . LEU A 1 513 ? -3.243 -19.503 26.698 1.00 85.19 513 LEU A N 1
ATOM 3904 C CA . LEU A 1 513 ? -3.862 -19.486 28.034 1.00 85.19 513 LEU A CA 1
ATOM 3905 C C . LEU A 1 513 ? -3.875 -20.857 28.734 1.00 85.19 513 LEU A C 1
ATOM 3907 O O . LEU A 1 513 ? -4.661 -21.080 29.656 1.00 85.19 513 LEU A O 1
ATOM 3911 N N . LYS A 1 514 ? -2.992 -21.769 28.313 1.00 81.69 514 LYS A N 1
ATOM 3912 C CA . LYS A 1 514 ? -2.778 -23.085 28.929 1.00 81.69 514 LYS A CA 1
ATOM 3913 C C . LYS A 1 514 ? -1.321 -23.262 29.346 1.00 81.69 514 LYS A C 1
ATOM 3915 O O . LYS A 1 514 ? -0.408 -22.765 28.690 1.00 81.69 514 LYS A O 1
ATOM 3920 N N . MET A 1 515 ? -1.114 -23.988 30.437 1.00 77.62 515 MET A N 1
ATOM 3921 C CA . MET A 1 515 ? 0.197 -24.466 30.870 1.00 77.62 515 MET A CA 1
ATOM 3922 C C . MET A 1 515 ? 0.707 -25.564 29.914 1.00 77.62 515 MET A C 1
ATOM 3924 O O . MET A 1 515 ? -0.095 -26.149 29.182 1.00 77.62 515 MET A O 1
ATOM 3928 N N . PRO A 1 516 ? 2.017 -25.893 29.910 1.00 76.31 516 PRO A N 1
ATOM 3929 C CA . PRO A 1 516 ? 2.568 -26.939 29.037 1.00 76.31 516 PRO A CA 1
ATOM 3930 C C . PRO A 1 516 ? 1.920 -28.325 29.198 1.00 76.31 516 PRO A C 1
ATOM 3932 O O . PRO A 1 516 ? 1.956 -29.127 28.271 1.00 76.31 516 PRO A O 1
ATOM 3935 N N . ASP A 1 517 ? 1.317 -28.602 30.356 1.00 80.25 517 ASP A N 1
ATOM 3936 C CA . ASP A 1 517 ? 0.565 -29.829 30.651 1.00 80.25 517 ASP A CA 1
ATOM 3937 C C . ASP A 1 517 ? -0.915 -29.777 30.208 1.00 80.25 517 ASP A C 1
ATOM 3939 O O . ASP A 1 517 ? -1.665 -30.728 30.418 1.00 80.25 517 ASP A O 1
ATOM 3943 N N . GLY A 1 518 ? -1.344 -28.675 29.583 1.00 78.50 518 GLY A N 1
ATOM 3944 C CA . GLY A 1 518 ? -2.699 -28.460 29.078 1.00 78.50 518 GLY A CA 1
ATOM 3945 C C . GLY A 1 518 ? -3.697 -27.903 30.097 1.00 78.50 518 GLY A C 1
ATOM 3946 O O . GLY A 1 518 ? -4.841 -27.641 29.716 1.00 78.50 518 GLY A O 1
ATOM 3947 N N . THR A 1 519 ? -3.297 -27.694 31.355 1.00 83.81 519 THR A N 1
ATOM 3948 C CA . THR A 1 519 ? -4.158 -27.127 32.408 1.00 83.81 519 THR A CA 1
ATOM 3949 C C . THR A 1 519 ? -4.284 -25.604 32.304 1.00 83.81 519 THR A C 1
ATOM 3951 O O . THR A 1 519 ? -3.453 -24.933 31.688 1.00 83.81 519 THR A O 1
ATOM 3954 N N . HIS A 1 520 ? -5.330 -25.029 32.906 1.00 84.12 520 HIS A N 1
ATOM 3955 C CA . HIS A 1 520 ? -5.440 -23.576 33.042 1.00 84.12 520 HIS A CA 1
ATOM 3956 C C . HIS A 1 520 ? -4.585 -23.085 34.221 1.00 84.12 520 HIS A C 1
ATOM 3958 O O . HIS A 1 520 ? -4.644 -23.679 35.300 1.00 84.12 520 HIS A O 1
ATOM 3964 N N . PRO A 1 521 ? -3.805 -22.001 34.058 1.00 82.88 521 PRO A N 1
ATOM 3965 C CA . PRO A 1 521 ? -3.064 -21.424 35.169 1.00 82.88 521 PRO A CA 1
ATOM 3966 C C . PRO A 1 521 ? -4.034 -20.870 36.215 1.00 82.88 521 PRO A C 1
ATOM 3968 O O . PRO A 1 521 ? -5.015 -20.219 35.877 1.00 82.88 521 PRO A O 1
ATOM 3971 N N . GLU A 1 522 ? -3.724 -21.051 37.499 1.00 84.31 522 GLU A N 1
ATOM 3972 C CA . GLU A 1 522 ? -4.534 -20.507 38.604 1.00 84.31 522 GLU A CA 1
ATOM 3973 C C . GLU A 1 522 ? -4.574 -18.966 38.633 1.00 84.31 522 GLU A C 1
ATOM 3975 O O . GLU A 1 522 ? -5.452 -18.361 39.245 1.00 84.31 522 GLU A O 1
ATOM 3980 N N . HIS A 1 523 ? -3.590 -18.319 37.999 1.00 86.88 523 HIS A N 1
ATOM 3981 C CA . HIS A 1 523 ? -3.458 -16.872 37.924 1.00 86.88 523 HIS A CA 1
ATOM 3982 C C . HIS A 1 523 ? -2.633 -16.470 36.698 1.00 86.88 523 HIS A C 1
ATOM 3984 O O . HIS A 1 523 ? -1.626 -17.105 36.381 1.00 86.88 523 HIS A O 1
ATOM 3990 N N . LYS A 1 524 ? -2.976 -15.344 36.063 1.00 85.81 524 LYS A N 1
ATOM 3991 C CA . LYS A 1 524 ? -2.306 -14.841 34.848 1.00 85.81 524 LYS A CA 1
ATOM 3992 C C . LYS A 1 524 ? -0.788 -14.658 34.954 1.00 85.81 524 LYS A C 1
ATOM 3994 O O . LYS A 1 524 ? -0.080 -14.793 33.963 1.00 85.81 524 LYS A O 1
ATOM 3999 N N . LEU A 1 525 ? -0.264 -14.400 36.156 1.00 86.81 525 LEU A N 1
ATOM 4000 C CA . LEU A 1 525 ? 1.187 -14.292 36.398 1.00 86.81 525 LEU A CA 1
ATOM 4001 C C . LEU A 1 525 ? 1.943 -15.620 36.208 1.00 86.81 525 LEU A C 1
ATOM 4003 O O . LEU A 1 525 ? 3.164 -15.599 36.103 1.00 86.81 525 LEU A O 1
ATOM 4007 N N . LYS A 1 526 ? 1.240 -16.760 36.187 1.00 87.75 526 LYS A N 1
ATOM 4008 C CA . LYS A 1 526 ? 1.830 -18.079 35.925 1.00 87.75 526 LYS A CA 1
ATOM 4009 C C . LYS A 1 526 ? 1.854 -18.455 34.446 1.00 87.75 526 LYS A C 1
ATOM 4011 O O . LYS A 1 526 ? 2.468 -19.460 34.106 1.00 87.75 526 LYS A O 1
ATOM 4016 N N . ILE A 1 527 ? 1.220 -17.663 33.578 1.00 87.31 527 ILE A N 1
ATOM 4017 C CA . ILE A 1 527 ? 1.283 -17.867 32.127 1.00 87.31 527 ILE A CA 1
ATOM 4018 C C . ILE A 1 527 ? 2.752 -17.726 31.692 1.00 87.31 527 ILE A C 1
ATOM 4020 O O . ILE A 1 527 ? 3.335 -16.665 31.926 1.00 87.31 527 ILE A O 1
ATOM 4024 N N . PRO A 1 528 ? 3.373 -18.750 31.075 1.00 86.81 528 PRO A N 1
ATOM 4025 C CA . PRO A 1 528 ? 4.791 -18.680 30.720 1.00 86.81 528 PRO A CA 1
ATOM 4026 C C . PRO A 1 528 ? 5.085 -17.564 29.714 1.00 86.81 528 PRO A C 1
ATOM 4028 O O . PRO A 1 528 ? 6.050 -16.816 29.863 1.00 86.81 528 PRO A O 1
ATOM 4031 N N . TRP A 1 529 ? 4.233 -17.449 28.693 1.00 91.25 529 TRP A N 1
ATOM 4032 C CA . TRP A 1 529 ? 4.312 -16.422 27.666 1.00 91.25 529 TRP A CA 1
ATOM 4033 C C . TRP A 1 529 ? 2.949 -16.255 26.992 1.00 91.25 529 TRP A C 1
ATOM 4035 O O . TRP A 1 529 ? 2.298 -17.242 26.657 1.00 91.25 529 TRP A O 1
ATOM 4045 N N . ARG A 1 530 ? 2.535 -15.010 26.756 1.00 92.25 530 ARG A N 1
ATOM 4046 C CA . ARG A 1 530 ? 1.404 -14.685 25.882 1.00 92.25 530 ARG A CA 1
ATOM 4047 C C . ARG A 1 530 ? 1.657 -13.367 25.148 1.00 92.25 530 ARG A C 1
ATOM 4049 O O . ARG A 1 530 ? 2.331 -12.501 25.725 1.00 92.25 530 ARG A O 1
ATOM 4056 N N . PRO A 1 531 ? 1.120 -13.190 23.927 1.00 94.38 531 PRO A N 1
ATOM 4057 C CA . PRO A 1 531 ? 1.129 -11.898 23.256 1.00 94.38 531 PRO A CA 1
ATOM 4058 C C . PRO A 1 531 ? 0.459 -10.818 24.118 1.00 94.38 531 PRO A C 1
ATOM 4060 O O . PRO A 1 531 ? -0.393 -11.107 24.961 1.00 94.38 531 PRO A O 1
ATOM 4063 N N . SER A 1 532 ? 0.869 -9.573 23.901 1.00 95.00 532 SER A N 1
ATOM 4064 C CA . SER A 1 532 ? 0.180 -8.373 24.372 1.00 95.00 532 SER A CA 1
ATOM 4065 C C . SER A 1 532 ? -1.019 -8.062 23.455 1.00 95.00 532 SER A C 1
ATOM 4067 O O . SER A 1 532 ? -1.660 -8.975 22.938 1.00 95.00 532 SER A O 1
ATOM 4069 N N . GLN A 1 533 ? -1.366 -6.782 23.272 1.00 96.31 533 GLN A N 1
ATOM 4070 C CA . GLN A 1 533 ? -2.522 -6.359 22.482 1.00 96.31 533 GLN A CA 1
ATOM 4071 C C . GLN A 1 533 ? -2.438 -6.925 21.059 1.00 96.31 533 GLN A C 1
ATOM 4073 O O . GLN A 1 533 ? -1.423 -6.741 20.384 1.00 96.31 533 GLN A O 1
ATOM 4078 N N . MET A 1 534 ? -3.481 -7.628 20.613 1.00 98.12 534 MET A N 1
ATOM 4079 C CA . MET A 1 534 ? -3.463 -8.362 19.344 1.00 98.12 534 MET A CA 1
ATOM 4080 C C . MET A 1 534 ? -3.281 -7.412 18.156 1.00 98.12 534 MET A C 1
ATOM 4082 O O . MET A 1 534 ? -2.382 -7.618 17.338 1.00 98.12 534 MET A O 1
ATOM 4086 N N . VAL A 1 535 ? -4.096 -6.359 18.092 1.00 98.75 535 VAL A N 1
ATOM 4087 C CA . VAL A 1 535 ? -3.973 -5.272 17.118 1.00 98.75 535 VAL A CA 1
ATOM 4088 C C . VAL A 1 535 ? -3.578 -3.998 17.855 1.00 98.75 535 VAL A C 1
ATOM 4090 O O . VAL A 1 535 ? -4.310 -3.535 18.728 1.00 98.75 535 VAL A O 1
ATOM 4093 N N . TRP A 1 536 ? -2.423 -3.428 17.511 1.00 98.44 536 TRP A N 1
ATOM 4094 C CA . TRP A 1 536 ? -1.861 -2.270 18.200 1.00 98.44 536 TRP A CA 1
ATOM 4095 C C . TRP A 1 536 ? -1.550 -1.120 17.239 1.00 98.44 536 TRP A C 1
ATOM 4097 O O . TRP A 1 536 ? -0.613 -1.186 16.438 1.00 98.44 536 TRP A O 1
ATOM 4107 N N . PHE A 1 537 ? -2.336 -0.049 17.344 1.00 98.56 537 PHE A N 1
ATOM 4108 C CA . PHE A 1 537 ? -2.098 1.227 16.678 1.00 98.56 537 PHE A CA 1
ATOM 4109 C C . PHE A 1 537 ? -1.516 2.212 17.684 1.00 98.56 537 PHE A C 1
ATOM 4111 O O . PHE A 1 537 ? -2.094 2.425 18.752 1.00 98.56 537 PHE A O 1
ATOM 4118 N N . VAL A 1 538 ? -0.391 2.834 17.341 1.00 98.00 538 VAL A N 1
ATOM 4119 C CA . VAL A 1 538 ? 0.270 3.796 18.217 1.00 98.00 538 VAL A CA 1
ATOM 4120 C C . VAL A 1 538 ? 0.776 5.014 17.458 1.00 98.00 538 VAL A C 1
ATOM 4122 O O . VAL A 1 538 ? 1.403 4.883 16.405 1.00 98.00 538 VAL A O 1
ATOM 4125 N N . GLU A 1 539 ? 0.456 6.198 17.986 1.00 97.94 539 GLU A N 1
ATOM 4126 C CA . GLU A 1 539 ? 0.860 7.512 17.452 1.00 97.94 539 GLU A CA 1
ATOM 4127 C C . GLU A 1 539 ? 0.678 7.642 15.933 1.00 97.94 539 GLU A C 1
ATOM 4129 O O . GLU A 1 539 ? 1.487 8.246 15.235 1.00 97.94 539 GLU A O 1
ATOM 4134 N N . SER A 1 540 ? -0.387 7.032 15.415 1.00 98.56 540 SER A N 1
ATOM 4135 C CA . SER A 1 540 ? -0.690 6.978 13.987 1.00 98.56 540 SER A CA 1
ATOM 4136 C C . SER A 1 540 ? -1.890 7.865 13.652 1.00 98.56 540 SER A C 1
ATOM 4138 O O . SER A 1 540 ? -2.716 8.162 14.522 1.00 98.56 540 SER A O 1
ATOM 4140 N N . LYS A 1 541 ? -1.987 8.294 12.390 1.00 98.75 541 LYS A N 1
ATOM 4141 C CA . LYS A 1 541 ? -3.007 9.244 11.927 1.00 98.75 541 LYS A CA 1
ATOM 4142 C C . LYS A 1 541 ? -3.781 8.738 10.713 1.00 98.75 541 LYS A C 1
ATOM 4144 O O . LYS A 1 541 ? -3.201 8.142 9.807 1.00 98.75 541 LYS A O 1
ATOM 4149 N N . GLY A 1 542 ? -5.083 9.012 10.654 1.00 98.75 542 GLY A N 1
ATOM 4150 C CA . GLY A 1 542 ? -5.907 8.646 9.498 1.00 98.75 542 GLY A CA 1
ATOM 4151 C C . GLY A 1 542 ? -6.082 7.132 9.399 1.00 98.75 542 GLY A C 1
ATOM 4152 O O . GLY A 1 542 ? -5.706 6.516 8.400 1.00 98.75 542 GLY A O 1
ATOM 4153 N N . ILE A 1 543 ? -6.595 6.522 10.467 1.00 98.81 543 ILE A N 1
ATOM 4154 C CA . ILE A 1 543 ? -6.761 5.068 10.574 1.00 98.81 543 ILE A CA 1
ATOM 4155 C C . ILE A 1 543 ? -8.210 4.684 10.288 1.00 98.81 543 ILE A C 1
ATOM 4157 O O . ILE A 1 543 ? -9.137 5.255 10.859 1.00 98.81 543 ILE A O 1
ATOM 4161 N N . SER A 1 544 ? -8.412 3.679 9.436 1.00 98.88 544 SER A N 1
ATOM 4162 C CA . SER A 1 544 ? -9.731 3.103 9.162 1.00 98.88 544 SER A CA 1
ATOM 4163 C C . SER A 1 544 ? -9.739 1.607 9.471 1.00 98.88 544 SER A C 1
ATOM 4165 O O . SER A 1 544 ? -9.016 0.841 8.844 1.00 98.88 544 SER A O 1
ATOM 4167 N N . ILE A 1 545 ? -10.567 1.182 10.423 1.00 98.88 545 ILE A N 1
ATOM 4168 C CA . ILE A 1 545 ? -10.816 -0.224 10.760 1.00 98.88 545 ILE A CA 1
ATOM 4169 C C . ILE A 1 545 ? -12.264 -0.524 10.392 1.00 98.88 545 ILE A C 1
ATOM 4171 O O . ILE A 1 545 ? -13.169 0.085 10.967 1.00 98.88 545 ILE A O 1
ATOM 4175 N N . ARG A 1 546 ? -12.518 -1.416 9.428 1.00 98.69 546 ARG A N 1
ATOM 4176 C CA . ARG A 1 546 ? -13.902 -1.640 8.988 1.00 98.69 546 ARG A CA 1
ATOM 4177 C C . ARG A 1 546 ? -14.241 -3.006 8.424 1.00 98.69 546 ARG A C 1
ATOM 4179 O O . ARG A 1 546 ? -13.418 -3.640 7.774 1.00 98.69 546 ARG A O 1
ATOM 4186 N N . ASP A 1 547 ? -15.501 -3.390 8.600 1.00 98.62 547 ASP A N 1
ATOM 4187 C CA . ASP A 1 547 ? -16.103 -4.579 7.985 1.00 98.62 547 ASP A CA 1
ATOM 4188 C C . ASP A 1 547 ? -15.374 -5.889 8.339 1.00 98.62 547 ASP A C 1
ATOM 4190 O O . ASP A 1 547 ? -15.351 -6.798 7.521 1.00 98.62 547 ASP A O 1
ATOM 4194 N N . ILE A 1 548 ? -14.747 -5.959 9.520 1.00 98.56 548 ILE A N 1
ATOM 4195 C CA . ILE A 1 548 ? -13.762 -6.981 9.916 1.00 98.56 548 ILE A CA 1
ATOM 4196 C C . ILE A 1 548 ? -14.193 -7.719 11.188 1.00 98.56 548 ILE A C 1
ATOM 4198 O O . ILE A 1 548 ? -14.771 -7.118 12.100 1.00 98.56 548 ILE A O 1
ATOM 4202 N N . GLU A 1 549 ? -13.867 -9.010 11.274 1.00 98.81 549 GLU A N 1
ATOM 4203 C CA . GLU A 1 549 ? -13.982 -9.796 12.505 1.00 98.81 549 GLU A CA 1
ATOM 4204 C C . GLU A 1 549 ? -12.631 -9.876 13.238 1.00 98.81 549 GLU A C 1
ATOM 4206 O O . GLU A 1 549 ? -11.599 -10.185 12.640 1.00 98.81 549 GLU A O 1
ATOM 4211 N N . MET A 1 550 ? -12.634 -9.629 14.548 1.00 98.81 550 MET A N 1
ATOM 4212 C CA . MET A 1 550 ? -11.498 -9.841 15.447 1.00 98.81 550 MET A CA 1
ATOM 4213 C C . MET A 1 550 ? -11.931 -10.793 16.555 1.00 98.81 550 MET A C 1
ATOM 4215 O O . MET A 1 550 ? -12.845 -10.481 17.315 1.00 98.81 550 MET A O 1
ATOM 4219 N N . ALA A 1 551 ? -11.283 -11.946 16.635 1.00 98.00 551 ALA A N 1
ATOM 4220 C CA . ALA A 1 551 ? -11.673 -13.029 17.515 1.00 98.00 551 ALA A CA 1
ATOM 4221 C C . ALA A 1 551 ? -10.513 -13.451 18.414 1.00 98.00 551 ALA A C 1
ATOM 4223 O O . ALA A 1 551 ? -9.367 -13.539 17.966 1.00 98.00 551 ALA A O 1
ATOM 4224 N N . ASP A 1 552 ? -10.844 -13.802 19.652 1.00 95.06 552 ASP A N 1
ATOM 4225 C CA . ASP A 1 552 ? -10.038 -14.692 20.486 1.00 95.06 552 ASP A CA 1
ATOM 4226 C C . ASP A 1 552 ? -8.597 -14.210 20.702 1.00 95.06 552 ASP A C 1
ATOM 4228 O O . ASP A 1 552 ? -7.621 -14.954 20.552 1.00 95.06 552 ASP A O 1
ATOM 4232 N N . ALA A 1 553 ? -8.467 -12.936 21.073 1.00 95.69 553 ALA A N 1
ATOM 4233 C CA . ALA A 1 553 ? -7.209 -12.366 21.527 1.00 95.69 553 ALA A CA 1
ATOM 4234 C C . ALA A 1 553 ? -6.762 -12.993 22.870 1.00 95.69 553 ALA A C 1
ATOM 4236 O O . ALA A 1 553 ? -7.585 -13.224 23.757 1.00 95.69 553 ALA A O 1
ATOM 4237 N N . PRO A 1 554 ? -5.454 -13.252 23.068 1.00 93.12 554 PRO A N 1
ATOM 4238 C CA . PRO A 1 554 ? -4.912 -13.763 24.333 1.00 93.12 554 PRO A CA 1
ATOM 4239 C C . PRO A 1 554 ? -4.745 -12.690 25.422 1.00 93.12 554 PRO A C 1
ATOM 4241 O O . PRO A 1 554 ? -4.352 -13.003 26.549 1.00 93.12 554 PRO A O 1
ATOM 4244 N N . TYR A 1 555 ? -5.004 -11.436 25.063 1.00 95.00 555 TYR A N 1
ATOM 4245 C CA . TYR A 1 555 ? -5.003 -10.225 25.878 1.00 95.00 555 TYR A CA 1
ATOM 4246 C C . TYR A 1 555 ? -6.014 -9.257 25.223 1.00 95.00 555 TYR A C 1
ATOM 4248 O O . TYR A 1 555 ? -6.967 -9.725 24.604 1.00 95.00 555 TYR A O 1
ATOM 4256 N N . TRP A 1 556 ? -5.819 -7.937 25.278 1.00 96.62 556 TRP A N 1
ATOM 4257 C CA . TRP A 1 556 ? -6.721 -6.985 24.616 1.00 96.62 556 TRP A CA 1
ATOM 4258 C C . TRP A 1 556 ? -6.750 -7.163 23.098 1.00 96.62 556 TRP A C 1
ATOM 4260 O O . TRP A 1 556 ? -5.713 -7.388 22.458 1.00 96.62 556 TRP A O 1
ATOM 4270 N N . SER A 1 557 ? -7.937 -7.018 22.512 1.00 98.44 557 SER A N 1
ATOM 4271 C CA . SER A 1 557 ? -8.153 -7.314 21.095 1.00 98.44 557 SER A CA 1
ATOM 4272 C C . SER A 1 557 ? -7.650 -6.192 20.184 1.00 98.44 557 SER A C 1
ATOM 4274 O O . SER A 1 557 ? -6.838 -6.444 19.291 1.00 98.44 557 SER A O 1
ATOM 4276 N N . CYS A 1 558 ? -8.081 -4.949 20.410 1.00 98.75 558 CYS A N 1
ATOM 4277 C CA . CYS A 1 558 ? -7.698 -3.807 19.581 1.00 98.75 558 CYS A CA 1
ATOM 4278 C C . CYS A 1 558 ? -7.381 -2.578 20.433 1.00 98.75 558 CYS A C 1
ATOM 4280 O O . CYS A 1 558 ? -8.257 -2.045 21.106 1.00 98.75 558 CYS A O 1
ATOM 4282 N N . PHE A 1 559 ? -6.141 -2.094 20.346 1.00 98.56 559 PHE A N 1
ATOM 4283 C CA . PHE A 1 559 ? -5.647 -0.974 21.138 1.00 98.56 559 PHE A CA 1
ATOM 4284 C C . PHE A 1 559 ? -5.225 0.203 20.256 1.00 98.56 559 PHE A C 1
ATOM 4286 O O . PHE A 1 559 ? -4.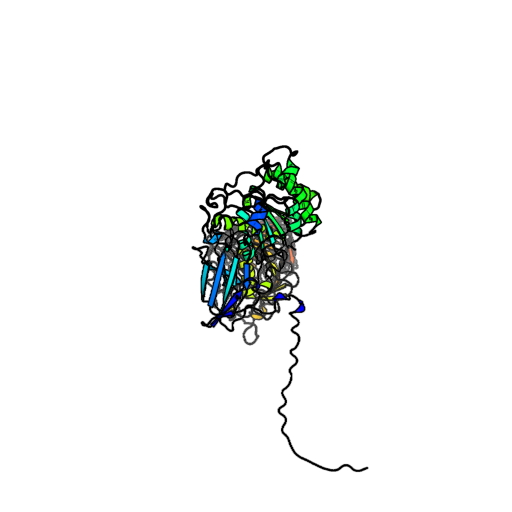292 0.094 19.458 1.00 98.56 559 PHE A O 1
ATOM 4293 N N . ILE A 1 560 ? -5.919 1.328 20.423 1.00 98.69 560 ILE A N 1
ATOM 4294 C CA . ILE A 1 560 ? -5.706 2.595 19.720 1.00 98.69 560 ILE A CA 1
ATOM 4295 C C . ILE A 1 560 ? -5.092 3.579 20.718 1.00 98.69 560 ILE A C 1
ATOM 4297 O O . ILE A 1 560 ? -5.790 4.140 21.563 1.00 98.69 560 ILE A O 1
ATOM 4301 N N . TYR A 1 561 ? -3.776 3.772 20.634 1.00 98.25 561 TYR A N 1
ATOM 4302 C CA . TYR A 1 561 ? -2.998 4.505 21.630 1.00 98.25 561 TYR A CA 1
ATOM 4303 C C . TYR A 1 561 ? -2.342 5.757 21.041 1.00 98.25 561 TYR A C 1
ATOM 4305 O O . TYR A 1 561 ? -1.536 5.679 20.117 1.00 98.25 561 TYR A O 1
ATOM 4313 N N . GLY A 1 562 ? -2.667 6.945 21.548 1.00 98.00 562 GLY A N 1
ATOM 4314 C CA . GLY A 1 562 ? -2.048 8.185 21.066 1.00 98.00 562 GLY A CA 1
ATOM 4315 C C . GLY A 1 562 ? -2.403 8.572 19.623 1.00 98.00 562 GLY A C 1
ATOM 4316 O O . GLY A 1 562 ? -1.759 9.461 19.067 1.00 98.00 562 GLY A O 1
ATOM 4317 N N . CYS A 1 563 ? -3.409 7.947 19.008 1.00 98.50 563 CYS A N 1
ATOM 4318 C CA . CYS A 1 563 ? -3.756 8.144 17.598 1.00 98.50 563 CYS A CA 1
ATOM 4319 C C . CYS A 1 563 ? -4.665 9.365 17.372 1.00 98.50 563 CYS A C 1
ATOM 4321 O O . CYS A 1 563 ? -5.263 9.900 18.311 1.00 98.50 563 CYS A O 1
ATOM 4323 N N . GLU A 1 564 ? -4.760 9.801 16.116 1.00 98.56 564 GLU A N 1
ATOM 4324 C CA . GLU A 1 564 ? -5.607 10.913 15.666 1.00 98.56 564 GLU A CA 1
ATOM 4325 C C . GLU A 1 564 ? -6.352 10.550 14.372 1.00 98.56 564 GLU A C 1
ATOM 4327 O O . GLU A 1 564 ? -5.815 9.845 13.518 1.00 98.56 564 GLU A O 1
ATOM 4332 N N . ASP A 1 565 ? -7.581 11.045 14.218 1.00 98.81 565 ASP A N 1
ATOM 4333 C CA . ASP A 1 565 ? -8.436 10.816 13.046 1.00 98.81 565 ASP A CA 1
ATOM 4334 C C . ASP A 1 565 ? -8.641 9.314 12.773 1.00 98.81 565 ASP A C 1
ATOM 4336 O O . ASP A 1 565 ? -8.146 8.747 11.793 1.00 98.81 565 ASP A O 1
ATOM 4340 N N . VAL A 1 566 ? -9.359 8.646 13.682 1.00 98.94 566 VAL A N 1
ATOM 4341 C CA . VAL A 1 566 ? -9.578 7.192 13.636 1.00 98.94 566 VAL A CA 1
ATOM 4342 C C . VAL A 1 566 ? -11.050 6.871 13.420 1.00 98.94 566 VAL A C 1
ATOM 4344 O O . VAL A 1 566 ? -11.920 7.380 14.119 1.00 98.94 566 VAL A O 1
ATOM 4347 N N . THR A 1 567 ? -11.339 5.980 12.476 1.00 98.94 567 THR A N 1
ATOM 4348 C CA . THR A 1 567 ? -12.678 5.429 12.248 1.00 98.94 567 THR A CA 1
ATOM 4349 C C . THR A 1 567 ? -12.675 3.925 12.485 1.00 98.94 567 THR A C 1
ATOM 4351 O O . THR A 1 567 ? -11.904 3.205 11.855 1.00 98.94 567 THR A O 1
ATOM 4354 N N . VAL A 1 568 ? -13.584 3.448 13.332 1.00 98.94 568 VAL A N 1
ATOM 4355 C CA . VAL A 1 568 ? -13.914 2.030 13.509 1.00 98.94 568 VAL A CA 1
ATOM 4356 C C . VAL A 1 568 ? -15.372 1.838 13.106 1.00 98.94 568 VAL A C 1
ATOM 4358 O O . VAL A 1 568 ? -16.266 2.442 13.699 1.00 98.94 568 VAL A O 1
ATOM 4361 N N . LYS A 1 569 ? -15.639 1.041 12.072 1.00 98.88 569 LYS A N 1
ATOM 4362 C CA . LYS A 1 569 ? -16.994 0.884 11.533 1.00 98.88 569 LYS A CA 1
ATOM 4363 C C . LYS A 1 569 ? -17.330 -0.563 11.220 1.00 98.88 569 LYS A C 1
ATOM 4365 O O . LYS A 1 569 ? -16.571 -1.218 10.520 1.00 98.88 569 LYS A O 1
ATOM 4370 N N . ASN A 1 570 ? -18.499 -1.038 11.645 1.00 98.81 570 ASN A N 1
ATOM 4371 C CA . ASN A 1 570 ? -18.971 -2.384 11.299 1.00 98.81 570 ASN A CA 1
ATOM 4372 C C . ASN A 1 570 ? -17.940 -3.480 11.648 1.00 98.81 570 ASN A C 1
ATOM 4374 O O . ASN A 1 570 ? -17.706 -4.413 10.883 1.00 98.81 570 ASN A O 1
ATOM 4378 N N . ALA A 1 571 ? -17.263 -3.326 12.789 1.00 98.75 571 ALA A N 1
ATOM 4379 C CA . ALA A 1 571 ? -16.358 -4.337 13.319 1.00 98.75 571 ALA A CA 1
ATOM 4380 C C . ALA A 1 571 ? -17.129 -5.296 14.234 1.00 98.75 571 ALA A C 1
ATOM 4382 O O . ALA A 1 571 ? -17.986 -4.873 15.021 1.00 98.75 571 ALA A O 1
ATOM 4383 N N . TYR A 1 572 ? -16.802 -6.584 14.150 1.00 98.81 572 TYR A N 1
ATOM 4384 C CA . TYR A 1 572 ? -17.244 -7.582 15.116 1.00 98.81 572 TYR A CA 1
ATOM 4385 C C . TYR A 1 572 ? -16.047 -8.050 15.939 1.00 98.81 572 TYR A C 1
ATOM 4387 O O . TYR A 1 572 ? -15.186 -8.760 15.429 1.00 98.81 572 TYR A O 1
ATOM 4395 N N . ILE A 1 573 ? -15.983 -7.626 17.199 1.00 98.81 573 ILE A N 1
ATOM 4396 C CA . ILE A 1 573 ? -14.896 -7.982 18.113 1.00 98.81 573 ILE A CA 1
ATOM 4397 C C . ILE A 1 573 ? -15.459 -8.923 19.169 1.00 98.81 573 ILE A C 1
ATOM 4399 O O . ILE A 1 573 ? -16.436 -8.584 19.840 1.00 98.81 573 ILE A O 1
ATOM 4403 N N . HIS A 1 574 ? -14.874 -10.106 19.321 1.00 98.44 574 HIS A N 1
ATOM 4404 C CA . HIS A 1 574 ? -15.319 -11.044 20.339 1.00 98.44 574 HIS A CA 1
ATOM 4405 C C . HIS A 1 574 ? -14.201 -11.900 20.920 1.00 98.44 574 HIS A C 1
ATOM 4407 O O . HIS A 1 574 ? -13.162 -12.122 20.305 1.00 98.44 574 HIS A O 1
ATOM 4413 N N . THR A 1 575 ? -14.421 -12.364 22.143 1.00 95.94 575 THR A N 1
ATOM 4414 C CA . THR A 1 575 ? -13.507 -13.264 22.850 1.00 95.94 575 THR A CA 1
ATOM 4415 C C . THR A 1 575 ? -14.294 -14.402 23.476 1.00 95.94 575 THR A C 1
ATOM 4417 O O . THR A 1 575 ? -15.425 -14.190 23.924 1.00 95.94 575 THR A O 1
ATOM 4420 N N . VAL A 1 576 ? -13.670 -15.567 23.645 1.00 89.62 576 VAL A N 1
ATOM 4421 C CA . VAL A 1 576 ? -14.204 -16.621 24.523 1.00 89.62 576 VAL A CA 1
ATOM 4422 C C . VAL A 1 576 ? -14.529 -16.066 25.919 1.00 89.62 576 VAL A C 1
ATOM 4424 O O . VAL A 1 576 ? -13.636 -15.612 26.639 1.00 89.62 576 VAL A O 1
ATOM 4427 N N . ARG A 1 577 ? -15.805 -16.143 26.317 1.00 87.56 577 ARG A N 1
ATOM 4428 C CA . ARG A 1 577 ? -16.303 -15.783 27.655 1.00 87.56 577 ARG A CA 1
ATOM 4429 C C . ARG A 1 577 ? -16.090 -16.934 28.636 1.00 87.56 577 ARG A C 1
ATOM 4431 O O . ARG A 1 577 ? -16.988 -17.729 28.899 1.00 87.56 577 ARG A O 1
ATOM 4438 N N . ASP A 1 578 ? -14.856 -17.036 29.120 1.00 84.31 578 ASP A N 1
ATOM 4439 C CA . ASP A 1 578 ? -14.402 -18.027 30.096 1.00 84.31 578 ASP A CA 1
ATOM 4440 C C . ASP A 1 578 ? -13.703 -17.316 31.274 1.00 84.31 578 ASP A C 1
ATOM 4442 O O . ASP A 1 578 ? -12.976 -16.345 31.046 1.00 84.31 578 ASP A O 1
ATOM 4446 N N . PRO A 1 579 ? -13.865 -17.774 32.532 1.00 83.25 579 PRO A N 1
ATOM 4447 C CA . PRO A 1 579 ? -13.184 -17.187 33.692 1.00 83.25 579 PRO A CA 1
ATOM 4448 C C . PRO A 1 579 ? -11.646 -17.140 33.608 1.00 83.25 579 PRO A C 1
ATOM 4450 O O . PRO A 1 579 ? -11.020 -16.387 34.356 1.00 83.25 579 PRO A O 1
ATOM 4453 N N . HIS A 1 580 ? -11.034 -17.935 32.728 1.00 85.25 580 HIS A N 1
ATOM 4454 C CA . HIS A 1 580 ? -9.593 -17.977 32.472 1.00 85.25 580 HIS A CA 1
ATOM 4455 C C . HIS A 1 580 ? -9.174 -17.120 31.265 1.00 85.25 580 HIS A C 1
ATOM 4457 O O . HIS A 1 580 ? -7.979 -17.038 30.968 1.00 85.25 580 HIS A O 1
ATOM 4463 N N . THR A 1 581 ? -10.108 -16.444 30.586 1.00 87.81 581 THR A N 1
ATOM 4464 C CA . THR A 1 581 ? -9.796 -15.399 29.601 1.00 87.81 581 THR A CA 1
ATOM 4465 C C . THR A 1 581 ? -9.389 -14.124 30.338 1.00 87.81 581 THR A C 1
ATOM 4467 O O . THR A 1 581 ? -10.201 -13.257 30.655 1.00 87.81 581 THR A O 1
ATOM 4470 N N . TYR A 1 582 ? -8.101 -14.013 30.659 1.00 89.44 582 TYR A N 1
ATOM 4471 C CA . TYR A 1 582 ? -7.571 -12.862 31.389 1.00 89.44 582 TYR A CA 1
ATOM 4472 C C . TYR A 1 582 ? -7.391 -11.641 30.489 1.00 89.44 582 TYR A C 1
ATOM 4474 O O . TYR A 1 582 ? -6.605 -11.709 29.542 1.00 89.44 582 TYR A O 1
ATOM 4482 N N . ASN A 1 583 ? -7.978 -10.500 30.876 1.00 92.75 583 ASN A N 1
ATOM 4483 C CA . ASN A 1 583 ? -7.861 -9.232 30.147 1.00 92.75 583 ASN A CA 1
ATOM 4484 C C . ASN A 1 583 ? -8.364 -9.368 28.693 1.00 92.75 583 ASN A C 1
ATOM 4486 O O . ASN A 1 583 ? -7.658 -9.017 27.749 1.00 92.75 583 ASN A O 1
ATOM 4490 N N . GLY A 1 584 ? -9.533 -9.987 28.516 1.00 94.75 584 GLY A N 1
ATOM 4491 C CA . GLY A 1 584 ? -10.177 -10.182 27.216 1.00 94.75 584 GLY A CA 1
ATOM 4492 C C . GLY A 1 584 ? -10.978 -8.959 26.776 1.00 94.75 584 GLY A C 1
ATOM 4493 O O . GLY A 1 584 ? -12.173 -9.089 26.522 1.00 94.75 584 GLY A O 1
ATOM 4494 N N . ASP A 1 585 ? -10.345 -7.787 26.767 1.00 97.25 585 ASP A N 1
ATOM 4495 C CA . ASP A 1 585 ? -10.949 -6.503 26.408 1.00 97.25 585 ASP A CA 1
ATOM 4496 C C . ASP A 1 585 ? -11.167 -6.418 24.881 1.00 97.25 585 ASP A C 1
ATOM 4498 O O . ASP A 1 585 ? -10.443 -7.025 24.074 1.00 97.25 585 ASP A O 1
ATOM 4502 N N . GLY A 1 586 ? -12.184 -5.662 24.471 1.00 98.56 586 GLY A N 1
ATOM 4503 C CA . GLY A 1 586 ? -12.565 -5.492 23.070 1.00 98.56 586 GLY A CA 1
ATOM 4504 C C . GLY A 1 586 ? -11.796 -4.373 22.379 1.00 98.56 586 GLY A C 1
ATOM 4505 O O . GLY A 1 586 ? -10.820 -4.616 21.666 1.00 98.56 586 GLY A O 1
ATOM 4506 N N . LEU A 1 587 ? -12.286 -3.145 22.542 1.00 98.81 587 LEU A N 1
ATOM 4507 C CA . LEU A 1 587 ? -11.723 -1.948 21.923 1.00 98.81 587 LEU A CA 1
ATOM 4508 C C . LEU A 1 587 ? -11.237 -0.957 22.984 1.00 98.81 587 LEU A C 1
ATOM 4510 O O . LEU A 1 587 ? -12.038 -0.328 23.672 1.00 98.81 587 LEU A O 1
ATOM 4514 N N . ASP A 1 588 ? -9.929 -0.753 23.049 1.00 98.69 588 ASP A N 1
ATOM 4515 C CA . ASP A 1 588 ? -9.293 0.189 23.963 1.00 98.69 588 ASP A CA 1
ATOM 4516 C C . ASP A 1 588 ? -8.856 1.451 23.217 1.00 98.69 588 ASP A C 1
ATOM 4518 O O . ASP A 1 588 ? -7.985 1.402 22.344 1.00 98.69 588 ASP A O 1
ATOM 4522 N N . ILE A 1 589 ? -9.438 2.596 23.572 1.00 98.75 589 ILE A N 1
ATOM 4523 C CA . ILE A 1 589 ? -9.063 3.912 23.047 1.00 98.75 589 ILE A CA 1
ATOM 4524 C C . ILE A 1 589 ? -8.363 4.673 24.170 1.00 98.75 589 ILE A C 1
ATOM 4526 O O . ILE A 1 589 ? -8.991 5.106 25.134 1.00 98.75 589 ILE A O 1
ATOM 4530 N N . ASP A 1 590 ? -7.051 4.847 24.053 1.00 98.38 590 ASP A N 1
ATOM 4531 C CA . ASP A 1 590 ? -6.239 5.484 25.088 1.00 98.38 590 ASP A CA 1
ATOM 4532 C C . ASP A 1 590 ? -5.496 6.690 24.528 1.00 98.38 590 ASP A C 1
ATOM 4534 O O . ASP A 1 590 ? -4.852 6.619 23.474 1.00 98.38 590 ASP A O 1
ATOM 4538 N N . SER A 1 591 ? -5.622 7.816 25.226 1.00 98.12 591 SER A N 1
ATOM 4539 C CA . SER A 1 591 ? -4.967 9.079 24.899 1.00 98.12 591 SER A CA 1
ATOM 4540 C C . SER A 1 591 ? -5.115 9.459 23.422 1.00 98.12 591 SER A C 1
ATOM 4542 O O . SER A 1 591 ? -4.173 9.968 22.831 1.00 98.12 591 SER A O 1
ATOM 4544 N N . SER A 1 592 ? -6.248 9.162 22.779 1.00 98.50 592 SER A N 1
ATOM 4545 C CA . SER A 1 592 ? -6.473 9.359 21.336 1.00 98.50 592 SER A CA 1
ATOM 4546 C C . SER A 1 592 ? -7.528 10.436 21.077 1.00 98.50 592 SER A C 1
ATOM 4548 O O . SER A 1 592 ? -8.338 10.724 21.959 1.00 98.50 592 SER A O 1
ATOM 4550 N N . ARG A 1 593 ? -7.519 11.056 19.888 1.00 98.31 593 ARG A N 1
ATOM 4551 C CA . ARG A 1 593 ? -8.482 12.118 19.548 1.00 98.31 593 ARG A CA 1
ATOM 4552 C C . ARG A 1 593 ? -9.113 11.998 18.168 1.00 98.31 593 ARG A C 1
ATOM 4554 O O . ARG A 1 593 ? -8.525 11.395 17.274 1.00 98.31 593 ARG A O 1
ATOM 4561 N N . HIS A 1 594 ? -10.297 12.590 18.016 1.00 98.69 594 HIS A N 1
ATOM 4562 C CA . HIS A 1 594 ? -11.112 12.518 16.797 1.00 98.69 594 HIS A CA 1
ATOM 4563 C C . HIS A 1 594 ? -11.382 11.061 16.392 1.00 98.69 594 HIS A C 1
ATOM 4565 O O . HIS A 1 594 ? -11.071 10.621 15.282 1.00 98.69 594 HIS A O 1
ATOM 4571 N N . VAL A 1 595 ? -11.927 10.283 17.330 1.00 98.94 595 VAL A N 1
ATOM 4572 C CA . VAL A 1 595 ? -12.194 8.853 17.132 1.00 98.94 595 VAL A CA 1
ATOM 4573 C C . VAL A 1 595 ? -13.687 8.628 16.935 1.00 98.94 595 VAL A C 1
ATOM 4575 O O . VAL A 1 595 ? -14.503 9.040 17.757 1.00 98.94 595 VAL A O 1
ATOM 4578 N N . ARG A 1 596 ? -14.060 7.959 15.843 1.00 98.88 596 ARG A N 1
ATOM 4579 C CA . ARG A 1 596 ? -15.448 7.653 15.479 1.00 98.88 596 ARG A CA 1
ATOM 4580 C C . ARG A 1 596 ? -15.649 6.146 15.441 1.00 98.88 596 ARG A C 1
ATOM 4582 O O . ARG A 1 596 ? -15.050 5.466 14.614 1.00 98.88 596 ARG A O 1
ATOM 4589 N N . VAL A 1 597 ? -16.500 5.629 16.319 1.00 98.94 597 VAL A N 1
ATOM 4590 C CA . VAL A 1 597 ? -16.876 4.212 16.382 1.00 98.94 597 VAL A CA 1
ATOM 4591 C C . VAL A 1 597 ? -18.349 4.085 16.005 1.00 98.94 597 VAL A C 1
ATOM 4593 O O . VAL A 1 597 ? -19.200 4.769 16.573 1.00 98.94 597 VAL A O 1
ATOM 4596 N N . SER A 1 598 ? -18.669 3.239 15.029 1.00 98.94 598 SER A N 1
ATOM 4597 C CA . SER A 1 598 ? -20.045 3.089 14.540 1.00 98.94 598 SER A CA 1
ATOM 4598 C C . SER A 1 598 ? -20.390 1.665 14.127 1.00 98.94 598 SER A C 1
ATOM 4600 O O . SER A 1 598 ? -19.542 0.936 13.613 1.00 98.94 598 SER A O 1
ATOM 4602 N N . ASP A 1 599 ? -21.645 1.273 14.327 1.00 98.88 599 ASP A N 1
ATOM 4603 C CA . ASP A 1 599 ? -22.229 0.038 13.788 1.00 98.88 599 ASP A CA 1
ATOM 4604 C C . ASP A 1 599 ? -21.492 -1.249 14.236 1.00 98.88 599 ASP A C 1
ATOM 4606 O O . ASP A 1 599 ? -21.474 -2.249 13.523 1.00 98.88 599 ASP A O 1
ATOM 4610 N N . CYS A 1 600 ? -20.834 -1.235 15.402 1.00 98.94 600 CYS A N 1
ATOM 4611 C CA . CYS A 1 600 ? -20.005 -2.349 15.877 1.00 98.94 600 CYS A CA 1
ATOM 4612 C C . CYS A 1 600 ? -20.753 -3.286 16.836 1.00 98.94 600 CYS A C 1
ATOM 4614 O O . CYS A 1 600 ? -21.645 -2.882 17.586 1.00 98.94 600 CYS A O 1
ATOM 4616 N N . ARG A 1 601 ? -20.320 -4.549 16.874 1.00 98.88 601 ARG A N 1
ATOM 4617 C CA . ARG A 1 601 ? -20.704 -5.528 17.903 1.00 98.88 601 ARG A CA 1
ATOM 4618 C C . ARG A 1 601 ? -19.454 -5.923 18.679 1.00 98.88 601 ARG A C 1
ATOM 4620 O O . ARG A 1 601 ? -18.485 -6.351 18.057 1.00 98.88 601 ARG A O 1
ATOM 4627 N N . ILE A 1 602 ? -19.458 -5.768 20.002 1.00 98.81 602 ILE A N 1
ATOM 4628 C CA . ILE A 1 602 ? -18.277 -6.056 20.830 1.00 98.81 602 ILE A CA 1
ATOM 4629 C C . ILE A 1 602 ? -18.666 -6.912 22.035 1.00 98.81 602 ILE A C 1
ATOM 4631 O O . ILE A 1 602 ? -19.301 -6.403 22.960 1.00 98.81 602 ILE A O 1
ATOM 4635 N N . PHE A 1 603 ? -18.341 -8.210 21.986 1.00 98.56 603 PHE A N 1
ATOM 4636 C CA . PHE A 1 603 ? -18.785 -9.234 22.946 1.00 98.56 603 PHE A CA 1
ATOM 4637 C C . PHE A 1 603 ? -17.597 -9.916 23.631 1.00 98.56 603 PHE A C 1
ATOM 4639 O O . PHE A 1 603 ? -16.900 -10.718 23.013 1.00 98.56 603 PHE A O 1
ATOM 4646 N N . THR A 1 604 ? -17.352 -9.611 24.900 1.00 97.88 604 THR A N 1
ATOM 4647 C CA . THR A 1 604 ? -16.025 -9.800 25.504 1.00 97.88 604 THR A CA 1
ATOM 4648 C C . THR A 1 604 ? -16.061 -10.408 26.907 1.00 97.88 604 THR A C 1
ATOM 4650 O O . THR A 1 604 ? -17.063 -10.333 27.616 1.00 97.88 604 THR A O 1
ATOM 4653 N N . ALA A 1 605 ? -14.956 -11.029 27.321 1.00 96.00 605 ALA A N 1
ATOM 4654 C CA . ALA A 1 605 ? -14.780 -11.543 28.683 1.00 96.00 605 ALA A CA 1
ATOM 4655 C C . ALA A 1 605 ? -14.382 -10.436 29.679 1.00 96.00 605 ALA A C 1
ATOM 4657 O O . ALA A 1 605 ? -14.620 -10.551 30.880 1.00 96.00 605 ALA A O 1
ATOM 4658 N N . ASP A 1 606 ? -13.791 -9.348 29.188 1.00 95.81 606 ASP A N 1
ATOM 4659 C CA . ASP A 1 606 ? -13.532 -8.132 29.960 1.00 95.81 606 ASP A CA 1
ATOM 4660 C C . ASP A 1 606 ? -14.248 -6.943 29.293 1.00 95.81 606 ASP A C 1
ATOM 4662 O O . ASP A 1 606 ? -15.275 -7.135 28.631 1.00 95.81 606 ASP A O 1
ATOM 4666 N N . ASP A 1 607 ? -13.780 -5.717 29.487 1.00 98.25 607 ASP A N 1
ATOM 4667 C CA . ASP A 1 607 ? -14.450 -4.509 29.006 1.00 98.25 607 ASP A CA 1
ATOM 4668 C C . ASP A 1 607 ? -14.717 -4.516 27.484 1.00 98.25 607 ASP A C 1
ATOM 4670 O O . ASP A 1 607 ? -13.832 -4.825 26.686 1.00 98.25 607 ASP A O 1
ATOM 4674 N N . SER A 1 608 ? -15.941 -4.177 27.051 1.00 98.69 608 SER A N 1
ATOM 4675 C CA . SER A 1 608 ? -16.252 -4.134 25.609 1.00 98.69 608 SER A CA 1
ATOM 4676 C C . SER A 1 608 ? -15.571 -2.947 24.933 1.00 98.69 608 SER A C 1
ATOM 4678 O O . SER A 1 608 ? -14.904 -3.112 23.913 1.00 98.69 608 SER A O 1
ATOM 4680 N N . ILE A 1 609 ? -15.716 -1.746 25.496 1.00 98.88 609 ILE A N 1
ATOM 4681 C CA . ILE A 1 609 ? -15.005 -0.555 25.029 1.00 98.88 609 ILE A CA 1
ATOM 4682 C C . ILE A 1 609 ? -14.479 0.269 26.202 1.00 98.88 609 ILE A C 1
ATOM 4684 O O . ILE A 1 609 ? -15.199 0.510 27.178 1.00 98.88 609 ILE A O 1
ATOM 4688 N N . THR A 1 610 ? -13.235 0.737 26.090 1.00 98.75 610 THR A N 1
ATOM 4689 C CA . THR A 1 610 ? -12.592 1.582 27.100 1.00 98.75 610 THR A CA 1
ATOM 4690 C C . THR A 1 610 ? -12.160 2.925 26.516 1.00 98.75 610 THR A C 1
ATOM 4692 O O . THR A 1 610 ? -11.658 2.995 25.394 1.00 98.75 610 THR A O 1
ATOM 4695 N N . LEU A 1 611 ? -12.356 4.001 27.285 1.00 98.69 611 LEU A N 1
ATOM 4696 C CA . LEU A 1 611 ? -11.689 5.287 27.075 1.00 98.69 611 LEU A CA 1
ATOM 4697 C C . LEU A 1 611 ? -10.699 5.513 28.215 1.00 98.69 611 LEU A C 1
ATOM 4699 O O . LEU A 1 611 ? -11.074 5.442 29.388 1.00 98.69 611 LEU A O 1
ATOM 4703 N N . ARG A 1 612 ? -9.442 5.799 27.886 1.00 97.69 612 ARG A N 1
ATOM 4704 C CA . ARG A 1 612 ? -8.330 5.916 28.840 1.00 97.69 612 ARG A CA 1
ATOM 4705 C C . ARG A 1 612 ? -7.449 7.122 28.522 1.00 97.69 612 ARG A C 1
ATOM 4707 O O . ARG A 1 612 ? -7.518 7.661 27.425 1.00 97.69 612 ARG A O 1
ATOM 4714 N N . ALA A 1 613 ? -6.647 7.570 29.487 1.00 96.56 613 ALA A N 1
ATOM 4715 C CA . ALA A 1 613 ? -5.779 8.743 29.324 1.00 96.56 613 ALA A CA 1
ATOM 4716 C C . ALA A 1 613 ? -4.399 8.518 29.969 1.00 96.56 613 ALA A C 1
ATOM 4718 O O . ALA A 1 613 ? -4.020 9.174 30.947 1.00 96.56 613 ALA A O 1
ATOM 4719 N N . SER A 1 614 ? -3.670 7.530 29.456 1.00 92.38 614 SER A N 1
ATOM 4720 C CA . SER A 1 614 ? -2.415 6.998 29.990 1.00 92.38 614 SER A CA 1
ATOM 4721 C C . SER A 1 614 ? -1.202 7.488 29.182 1.00 92.38 614 SER A C 1
ATOM 4723 O O . SER A 1 614 ? -0.427 6.693 28.660 1.00 92.38 614 SER A O 1
ATOM 4725 N N . GLY A 1 615 ? -0.982 8.802 29.099 1.00 88.38 615 GLY A N 1
ATOM 4726 C CA . GLY A 1 615 ? 0.012 9.397 28.187 1.00 88.38 615 GLY A CA 1
ATOM 4727 C C . GLY A 1 615 ? 1.491 9.227 28.531 1.00 88.38 615 GLY A C 1
ATOM 4728 O O . GLY A 1 615 ? 2.335 9.738 27.806 1.00 88.38 615 GLY A O 1
ATOM 4729 N N . ALA A 1 616 ? 1.845 8.547 29.624 1.00 89.38 616 ALA A N 1
ATOM 4730 C CA . ALA A 1 616 ? 3.206 8.570 30.175 1.00 89.38 616 ALA A CA 1
ATOM 4731 C C . ALA A 1 616 ? 4.313 8.085 29.214 1.00 89.38 616 ALA A C 1
ATOM 4733 O O . ALA A 1 616 ? 5.483 8.379 29.448 1.00 89.38 616 ALA A O 1
ATOM 4734 N N . ARG A 1 617 ? 3.966 7.322 28.167 1.00 90.19 617 ARG A N 1
ATOM 4735 C CA . ARG A 1 617 ? 4.921 6.835 27.155 1.00 90.19 617 ARG A CA 1
ATOM 4736 C C . ARG A 1 617 ? 4.773 7.503 25.787 1.00 90.19 617 ARG A C 1
ATOM 4738 O O . ARG A 1 617 ? 5.519 7.142 24.884 1.00 90.19 617 ARG A O 1
ATOM 4745 N N . LEU A 1 618 ? 3.809 8.406 25.616 1.00 93.88 618 LEU A N 1
ATOM 4746 C CA . LEU A 1 618 ? 3.579 9.108 24.355 1.00 93.88 618 LEU A CA 1
ATOM 4747 C C . LEU A 1 618 ? 4.528 10.300 24.210 1.00 93.88 618 LEU A C 1
ATOM 4749 O O . LEU A 1 618 ? 5.023 10.855 25.190 1.00 93.88 618 LEU A O 1
ATOM 4753 N N . LYS A 1 619 ? 4.755 10.714 22.966 1.00 93.38 619 LYS A N 1
ATOM 4754 C CA . LYS A 1 619 ? 5.490 11.931 22.599 1.00 93.38 619 LYS A CA 1
ATOM 4755 C C . LYS A 1 619 ? 4.636 13.190 22.748 1.00 93.38 619 LYS A C 1
ATOM 4757 O O . LYS A 1 619 ? 5.172 14.295 22.732 1.00 93.38 619 LYS A O 1
ATOM 4762 N N . ARG A 1 620 ? 3.315 13.026 22.857 1.00 88.25 620 ARG A N 1
ATOM 4763 C CA . ARG A 1 620 ? 2.332 14.100 23.033 1.00 88.25 620 ARG A CA 1
ATOM 4764 C C . ARG A 1 620 ? 1.597 13.991 24.368 1.00 88.25 620 ARG A C 1
ATOM 4766 O O . ARG A 1 620 ? 1.856 13.089 25.160 1.00 88.25 620 ARG A O 1
ATOM 4773 N N . ASP A 1 621 ? 0.677 14.923 24.601 1.00 85.38 621 ASP A N 1
ATOM 4774 C CA . ASP A 1 621 ? -0.220 14.881 25.752 1.00 85.38 621 ASP A CA 1
ATOM 4775 C C . ASP A 1 621 ? -1.029 13.573 25.837 1.00 85.38 621 ASP A C 1
ATOM 4777 O O . ASP A 1 621 ? -1.352 12.916 24.847 1.00 85.38 621 ASP A O 1
ATOM 4781 N N . GLY A 1 622 ? -1.342 13.182 27.070 1.00 88.00 622 GLY A N 1
ATOM 4782 C CA . GLY A 1 622 ? -2.048 11.942 27.381 1.00 88.00 622 GLY A CA 1
ATOM 4783 C C . GLY A 1 622 ? -3.564 12.024 27.302 1.00 88.00 622 GLY A C 1
ATOM 4784 O O . GLY A 1 622 ? -4.225 11.111 27.794 1.00 88.00 622 GLY A O 1
ATOM 4785 N N . ASP A 1 623 ? -4.122 13.100 26.759 1.00 95.69 623 ASP A N 1
ATOM 4786 C CA . ASP A 1 623 ? -5.564 13.328 26.762 1.00 95.69 623 ASP A CA 1
ATOM 4787 C C . ASP A 1 623 ? -6.277 12.460 25.716 1.00 95.69 623 ASP A C 1
ATOM 4789 O O . ASP A 1 623 ? -5.791 12.257 24.599 1.00 95.69 623 ASP A O 1
ATOM 4793 N N . CYS A 1 624 ? -7.462 11.976 26.087 1.00 98.56 624 CYS A N 1
ATOM 4794 C CA . CYS A 1 624 ? -8.407 11.302 25.208 1.00 98.56 624 CYS A CA 1
ATOM 4795 C C . CYS A 1 624 ? -9.624 12.206 25.009 1.00 98.56 624 CYS A C 1
ATOM 4797 O O . CYS A 1 624 ? -10.330 12.519 25.971 1.00 98.56 624 CYS A O 1
ATOM 4799 N N . ALA A 1 625 ? -9.854 12.665 23.779 1.00 98.31 625 ALA A N 1
ATOM 4800 C CA . ALA A 1 625 ? -10.847 13.705 23.521 1.00 98.31 625 ALA A CA 1
ATOM 4801 C C . ALA A 1 625 ? -11.547 13.580 22.164 1.00 98.31 625 ALA A C 1
ATOM 4803 O O . ALA A 1 625 ? -10.949 13.095 21.211 1.00 98.31 625 ALA A O 1
ATOM 4804 N N . ASP A 1 626 ? -12.787 14.065 22.053 1.00 98.69 626 ASP A N 1
ATOM 4805 C CA . ASP A 1 626 ? -13.606 13.951 20.830 1.00 98.69 626 ASP A CA 1
ATOM 4806 C C . ASP A 1 626 ? -13.713 12.496 20.347 1.00 98.69 626 ASP A C 1
ATOM 4808 O O . ASP A 1 626 ? -13.275 12.124 19.252 1.00 98.69 626 ASP A O 1
ATOM 4812 N N . VAL A 1 627 ? -14.261 11.649 21.221 1.00 98.94 627 VAL A N 1
ATOM 4813 C CA . VAL A 1 627 ? -14.601 10.262 20.894 1.00 98.94 627 VAL A CA 1
ATOM 4814 C C . VAL A 1 627 ? -16.111 10.126 20.801 1.00 98.94 627 VAL A C 1
ATOM 4816 O O . VAL A 1 627 ? -16.828 10.416 21.755 1.00 98.94 627 VAL A O 1
ATOM 4819 N N . VAL A 1 628 ? -16.590 9.654 19.655 1.00 98.94 628 VAL A N 1
ATOM 4820 C CA . VAL A 1 628 ? -18.014 9.461 19.379 1.00 98.94 628 VAL A CA 1
ATOM 4821 C C . VAL A 1 628 ? -18.267 7.993 19.059 1.00 98.94 628 VAL A C 1
ATOM 4823 O O . VAL A 1 628 ? -17.689 7.456 18.115 1.00 98.94 628 VAL A O 1
ATOM 4826 N N . VAL A 1 629 ? -19.134 7.346 19.836 1.00 98.94 629 VAL A N 1
ATOM 4827 C CA . VAL A 1 629 ? -19.468 5.919 19.722 1.00 98.94 629 VAL A CA 1
ATOM 4828 C C . VAL A 1 629 ? -20.957 5.763 19.451 1.00 98.94 629 VAL A C 1
ATOM 4830 O O . VAL A 1 629 ? -21.778 6.317 20.175 1.00 98.94 629 VAL A O 1
ATOM 4833 N N . SER A 1 630 ? -21.320 5.008 18.416 1.00 98.88 630 SER A N 1
ATOM 4834 C CA . SER A 1 630 ? -22.664 5.083 17.849 1.00 98.88 630 SER A CA 1
ATOM 4835 C C . SER A 1 630 ? -23.215 3.781 17.295 1.00 98.88 630 SER A C 1
ATOM 4837 O O . SER A 1 630 ? -22.489 3.027 16.659 1.00 98.88 630 SER A O 1
ATOM 4839 N N . ASN A 1 631 ? -24.514 3.534 17.471 1.00 98.88 631 ASN A N 1
ATOM 4840 C CA . ASN A 1 631 ? -25.211 2.389 16.864 1.00 98.88 631 ASN A CA 1
ATOM 4841 C C . ASN A 1 631 ? -24.532 1.034 17.166 1.00 98.88 631 ASN A C 1
ATOM 4843 O O . ASN A 1 631 ? -24.493 0.143 16.317 1.00 98.88 631 ASN A O 1
ATOM 4847 N N . CYS A 1 632 ? -23.954 0.882 18.359 1.00 98.94 632 CYS A N 1
ATOM 4848 C CA . CYS A 1 632 ? -23.203 -0.314 18.737 1.00 98.94 632 CYS A CA 1
ATOM 4849 C C . CYS A 1 632 ? -24.009 -1.226 19.667 1.00 98.94 632 CYS A C 1
ATOM 4851 O O . CYS A 1 632 ? -24.865 -0.773 20.431 1.00 98.94 632 CYS A O 1
ATOM 4853 N N . THR A 1 633 ? -23.688 -2.522 19.638 1.00 98.94 633 THR A N 1
ATOM 4854 C CA . THR A 1 633 ? -24.167 -3.500 20.626 1.00 98.94 633 THR A CA 1
ATOM 4855 C C . THR A 1 633 ? -23.003 -4.043 21.448 1.00 98.94 633 THR A C 1
ATOM 4857 O O . THR A 1 633 ? -22.034 -4.553 20.881 1.00 98.94 633 THR A O 1
ATOM 4860 N N . PHE A 1 634 ? -23.116 -3.984 22.774 1.00 98.88 634 PHE A N 1
ATOM 4861 C CA . PHE A 1 634 ? -22.090 -4.441 23.713 1.00 98.88 634 PHE A CA 1
ATOM 4862 C C . PHE A 1 634 ? -22.594 -5.578 24.603 1.00 98.88 634 PHE A C 1
ATOM 4864 O O . PHE A 1 634 ? -23.762 -5.599 24.996 1.00 98.88 634 PHE A O 1
ATOM 4871 N N . SER A 1 635 ? -21.697 -6.513 24.917 1.00 98.56 635 SER A N 1
ATOM 4872 C CA . SER A 1 635 ? -21.917 -7.594 25.880 1.00 98.56 635 SER A CA 1
ATOM 4873 C C . SER A 1 635 ? -20.602 -7.930 26.576 1.00 98.56 635 SER A C 1
ATOM 4875 O O . SER A 1 635 ? -19.585 -8.087 25.904 1.00 98.56 635 SER A O 1
ATOM 4877 N N . SER A 1 636 ? -20.595 -8.007 27.908 1.00 97.69 636 SER A N 1
ATOM 4878 C CA . SER A 1 636 ? -19.353 -8.194 28.664 1.00 97.69 636 SER A CA 1
ATOM 4879 C C . SER A 1 636 ? -19.544 -8.857 30.029 1.00 97.69 636 SER A C 1
ATOM 4881 O O . SER A 1 636 ? -20.366 -8.425 30.838 1.00 97.69 636 SER A O 1
ATOM 4883 N N . ASP A 1 637 ? -18.680 -9.815 30.381 1.00 96.69 637 ASP A N 1
ATOM 4884 C CA . ASP A 1 637 ? -18.612 -10.344 31.756 1.00 96.69 637 ASP A CA 1
ATOM 4885 C C . ASP A 1 637 ? -18.129 -9.306 32.796 1.00 96.69 637 ASP A C 1
ATOM 4887 O O . ASP A 1 637 ? -18.229 -9.544 34.012 1.00 96.69 637 ASP A O 1
ATOM 4891 N N . CYS A 1 638 ? -17.644 -8.145 32.338 1.00 95.44 638 CYS A N 1
ATOM 4892 C CA . CYS A 1 638 ? -17.108 -7.029 33.112 1.00 95.44 638 CYS A CA 1
ATOM 4893 C C . CYS A 1 638 ? -17.906 -5.726 32.876 1.00 95.44 638 CYS A C 1
ATOM 4895 O O . CYS A 1 638 ? -18.957 -5.542 33.497 1.00 95.44 638 CYS A O 1
ATOM 4897 N N . ASN A 1 639 ? -17.445 -4.796 32.036 1.00 97.88 639 ASN A N 1
ATOM 4898 C CA . ASN A 1 639 ? -18.162 -3.551 31.760 1.00 97.88 639 ASN A CA 1
ATOM 4899 C C . ASN A 1 639 ? -18.415 -3.379 30.253 1.00 97.88 639 ASN A C 1
ATOM 4901 O O . ASN A 1 639 ? -17.520 -3.578 29.440 1.00 97.88 639 ASN A O 1
ATOM 4905 N N . ALA A 1 640 ? -19.618 -2.955 29.858 1.00 98.62 640 ALA A N 1
ATOM 4906 C CA . ALA A 1 640 ? -19.858 -2.601 28.456 1.00 98.62 640 ALA A CA 1
ATOM 4907 C C . ALA A 1 640 ? -19.064 -1.343 28.079 1.00 98.62 640 ALA A C 1
ATOM 4909 O O . ALA A 1 640 ? -18.362 -1.337 27.075 1.00 98.62 640 ALA A O 1
ATOM 4910 N N . ILE A 1 641 ? -19.134 -0.294 28.903 1.00 98.88 641 ILE A N 1
ATOM 4911 C CA . ILE A 1 641 ? -18.338 0.924 28.727 1.00 98.88 641 ILE A CA 1
ATOM 4912 C C . ILE A 1 641 ? -17.501 1.168 29.978 1.00 98.88 641 ILE A C 1
ATOM 4914 O O . ILE A 1 641 ? -18.032 1.269 31.090 1.00 98.88 641 ILE A O 1
ATOM 4918 N N . ARG A 1 642 ? -16.195 1.333 29.782 1.00 98.50 642 ARG A N 1
ATOM 4919 C CA . ARG A 1 642 ? -15.241 1.710 30.821 1.00 98.50 642 ARG A CA 1
ATOM 4920 C C . ARG A 1 642 ? -14.631 3.078 30.529 1.00 98.50 642 ARG A C 1
ATOM 4922 O O . ARG A 1 642 ? -14.077 3.305 29.460 1.00 98.50 642 ARG A O 1
ATOM 4929 N N . LEU A 1 643 ? -14.677 3.978 31.504 1.00 98.62 643 LEU A N 1
ATOM 4930 C CA . LEU A 1 643 ? -13.950 5.244 31.493 1.00 98.62 643 LEU A CA 1
ATOM 4931 C C . LEU A 1 643 ? -12.841 5.213 32.548 1.00 98.62 643 LEU A C 1
ATOM 4933 O O . LEU A 1 643 ? -13.081 4.909 33.720 1.00 98.62 643 LEU A O 1
ATOM 4937 N N . GLY A 1 644 ? -11.630 5.553 32.126 1.00 95.25 644 GLY A N 1
ATOM 4938 C CA . GLY A 1 644 ? -10.411 5.430 32.910 1.00 95.25 644 GLY A CA 1
ATOM 4939 C C . GLY A 1 644 ? -9.741 4.062 32.761 1.00 95.25 644 GLY A C 1
ATOM 4940 O O . GLY A 1 644 ? -10.302 3.105 32.241 1.00 95.25 644 GLY A O 1
ATOM 4941 N N . VAL A 1 645 ? -8.501 3.898 33.207 1.00 93.50 645 VAL A N 1
ATOM 4942 C CA . VAL A 1 645 ? -7.718 4.801 34.072 1.00 93.50 645 VAL A CA 1
ATOM 4943 C C . VAL A 1 645 ? -6.693 5.628 33.291 1.00 93.50 645 VAL A C 1
ATOM 4945 O O . VAL A 1 645 ? -6.613 5.538 32.067 1.00 93.50 645 VAL A O 1
ATOM 4948 N N . GLY A 1 646 ? -5.907 6.437 34.000 1.00 91.25 646 GLY A N 1
ATOM 4949 C CA . GLY A 1 646 ? -4.863 7.280 33.428 1.00 91.25 646 GLY A CA 1
ATOM 4950 C C . GLY A 1 646 ? -4.487 8.419 34.370 1.00 91.25 646 GLY A C 1
ATOM 4951 O O . GLY A 1 646 ? -4.904 8.436 35.526 1.00 91.25 646 GLY A O 1
ATOM 4952 N N . ASN A 1 647 ? -3.714 9.381 33.876 1.00 91.81 647 ASN A N 1
ATOM 4953 C CA . ASN A 1 647 ? -3.371 10.612 34.596 1.00 91.81 647 ASN A CA 1
ATOM 4954 C C . ASN A 1 647 ? -3.663 11.897 33.799 1.00 91.81 647 ASN A C 1
ATOM 4956 O O . ASN A 1 647 ? -3.466 12.986 34.345 1.00 91.81 647 ASN A O 1
ATOM 4960 N N . GLY A 1 648 ? -4.128 11.774 32.549 1.00 94.50 648 GLY A N 1
ATOM 4961 C CA . GLY A 1 648 ? -4.618 12.880 31.720 1.00 94.50 648 GLY A CA 1
ATOM 4962 C C . GLY A 1 648 ? -6.119 13.138 31.891 1.00 94.50 648 GLY A C 1
ATOM 4963 O O . GLY A 1 648 ? -6.684 12.891 32.962 1.00 94.50 648 GLY A O 1
ATOM 4964 N N . HIS A 1 649 ? -6.760 13.615 30.823 1.00 97.75 649 HIS A N 1
ATOM 4965 C CA . HIS A 1 649 ? -8.197 13.891 30.776 1.00 97.75 649 HIS A CA 1
ATOM 4966 C C . HIS A 1 649 ? -8.897 13.021 29.731 1.00 97.75 649 HIS A C 1
ATOM 4968 O O . HIS A 1 649 ? -8.425 12.888 28.603 1.00 97.75 649 HIS A O 1
ATOM 4974 N N . ILE A 1 650 ? -10.060 12.485 30.093 1.00 98.75 650 ILE A N 1
ATOM 4975 C CA . ILE A 1 650 ? -11.058 11.957 29.162 1.00 98.75 650 ILE A CA 1
ATOM 4976 C C . ILE A 1 650 ? -12.148 13.016 29.052 1.00 98.75 650 ILE A C 1
ATOM 4978 O O . ILE A 1 650 ? -12.787 13.353 30.056 1.00 98.75 650 ILE A O 1
ATOM 4982 N N . ARG A 1 651 ? -12.346 13.583 27.861 1.00 98.56 651 ARG A N 1
ATOM 4983 C CA . ARG A 1 651 ? -13.269 14.711 27.700 1.00 98.56 651 ARG A CA 1
ATOM 4984 C C . ARG A 1 651 ? -13.943 14.804 26.346 1.00 98.56 651 ARG A C 1
ATOM 4986 O O . ARG A 1 651 ? -13.423 14.307 25.360 1.00 98.56 651 ARG A O 1
ATOM 4993 N N . ASP A 1 652 ? -15.077 15.493 26.294 1.00 98.69 652 ASP A N 1
ATOM 4994 C CA . ASP A 1 652 ? -15.771 15.793 25.034 1.00 98.69 652 ASP A CA 1
ATOM 4995 C C . ASP A 1 652 ? -16.128 14.512 24.260 1.00 98.69 652 ASP A C 1
ATOM 4997 O O . ASP A 1 652 ? -15.883 14.406 23.063 1.00 98.69 652 ASP A O 1
ATOM 5001 N N . CYS A 1 653 ? -16.636 13.499 24.964 1.00 98.88 653 CYS A N 1
ATOM 5002 C CA . CYS A 1 653 ? -16.968 12.203 24.372 1.00 98.88 653 CYS A CA 1
ATOM 5003 C C . CYS A 1 653 ? -18.476 11.956 24.415 1.00 98.88 653 CYS A C 1
ATOM 5005 O O . CYS A 1 653 ? -19.161 12.378 25.349 1.00 98.88 653 CYS A O 1
ATOM 5007 N N . SER A 1 654 ? -19.001 11.232 23.432 1.00 98.88 654 SER A N 1
ATOM 5008 C CA . SER A 1 654 ? -20.412 10.863 23.395 1.00 98.88 654 SER A CA 1
ATOM 5009 C C . SER A 1 654 ? -20.629 9.419 22.965 1.00 98.88 654 SER A C 1
ATOM 5011 O O . SER A 1 654 ? -19.921 8.866 22.125 1.00 98.88 654 SER A O 1
ATOM 5013 N N . PHE A 1 655 ? -21.649 8.811 23.553 1.00 98.94 655 PHE A N 1
ATOM 5014 C CA . PHE A 1 655 ? -22.150 7.495 23.211 1.00 98.94 655 PHE A CA 1
ATOM 5015 C C . PHE A 1 655 ? -23.620 7.643 22.840 1.00 98.94 655 PHE A C 1
ATOM 5017 O O . PHE A 1 655 ? -24.384 8.215 23.618 1.00 98.94 655 PHE A O 1
ATOM 5024 N N . HIS A 1 656 ? -24.017 7.152 21.669 1.00 98.31 656 HIS A N 1
ATOM 5025 C CA . HIS A 1 656 ? -25.377 7.311 21.173 1.00 98.31 656 HIS A CA 1
ATOM 5026 C C . HIS A 1 656 ? -25.942 6.051 20.524 1.00 98.31 656 HIS A C 1
ATOM 5028 O O . HIS A 1 656 ? -25.263 5.358 19.768 1.00 98.31 656 HIS A O 1
ATOM 5034 N N . ASN A 1 657 ? -27.220 5.777 20.779 1.00 98.75 657 ASN A N 1
ATOM 5035 C CA . ASN A 1 657 ? -27.940 4.633 20.214 1.00 98.75 657 ASN A CA 1
ATOM 5036 C C . ASN A 1 657 ? -27.232 3.306 20.541 1.00 98.75 657 ASN A C 1
ATOM 5038 O O . ASN A 1 657 ? -26.832 2.558 19.645 1.00 98.75 657 ASN A O 1
ATOM 5042 N N . ILE A 1 658 ? -27.028 3.040 21.831 1.00 98.88 658 ILE A N 1
ATOM 5043 C CA . ILE A 1 658 ? -26.268 1.880 22.306 1.00 98.88 658 ILE A CA 1
ATOM 5044 C C . ILE A 1 658 ? -27.210 0.826 22.880 1.00 98.88 658 ILE A C 1
ATOM 5046 O O . ILE A 1 658 ? -28.053 1.119 23.731 1.00 98.88 658 ILE A O 1
ATOM 5050 N N . LYS A 1 659 ? -27.024 -0.425 22.453 1.00 98.88 659 LYS A N 1
ATOM 5051 C CA . LYS A 1 659 ? -27.669 -1.590 23.060 1.00 98.88 659 LYS A CA 1
ATOM 5052 C C . LYS A 1 659 ? -26.663 -2.346 23.925 1.00 98.88 659 LYS A C 1
ATOM 5054 O O . LYS A 1 659 ? -25.610 -2.747 23.438 1.00 98.88 659 LYS A O 1
ATOM 5059 N N . ILE A 1 660 ? -26.989 -2.576 25.189 1.00 98.81 660 ILE A N 1
ATOM 5060 C CA . ILE A 1 660 ? -26.168 -3.356 26.121 1.00 98.81 660 ILE A CA 1
ATOM 5061 C C . ILE A 1 660 ? -26.961 -4.595 26.514 1.00 98.81 660 ILE A C 1
ATOM 5063 O O . ILE A 1 660 ? -28.111 -4.474 26.927 1.00 98.81 660 ILE A O 1
ATOM 5067 N N . VAL A 1 661 ? -26.361 -5.774 26.377 1.00 97.94 661 VAL A N 1
ATOM 5068 C CA . VAL A 1 661 ? -26.987 -7.054 26.735 1.00 97.94 661 VAL A CA 1
ATOM 5069 C C . VAL A 1 661 ? -26.035 -7.919 27.541 1.00 97.94 661 VAL A C 1
ATOM 5071 O O . VAL A 1 661 ? -24.822 -7.841 27.348 1.00 97.94 661 VAL A O 1
ATOM 5074 N N . ASP A 1 662 ? -26.585 -8.748 28.429 1.00 96.00 662 ASP A N 1
ATOM 5075 C CA . ASP A 1 662 ? -25.847 -9.748 29.212 1.00 96.00 662 ASP A CA 1
ATOM 5076 C C . ASP A 1 662 ? -24.493 -9.224 29.719 1.00 96.00 662 ASP A C 1
ATOM 5078 O O . ASP A 1 662 ? -23.421 -9.704 29.348 1.00 96.00 662 ASP A O 1
ATOM 5082 N N . THR A 1 663 ? -24.554 -8.121 30.468 1.00 97.44 663 THR A N 1
ATOM 5083 C CA . THR A 1 663 ? -23.366 -7.389 30.911 1.00 97.44 663 THR A CA 1
ATOM 5084 C C . THR A 1 663 ? -23.332 -7.237 32.425 1.00 97.44 663 THR A C 1
ATOM 5086 O O . THR A 1 663 ? -24.371 -7.026 33.046 1.00 97.44 663 THR A O 1
ATOM 5089 N N . ARG A 1 664 ? -22.157 -7.275 33.069 1.00 96.06 664 ARG A N 1
ATOM 5090 C CA . ARG A 1 664 ? -22.084 -7.017 34.521 1.00 96.06 664 ARG A CA 1
ATOM 5091 C C . ARG A 1 664 ? -22.353 -5.545 34.873 1.00 96.06 664 ARG A C 1
ATOM 5093 O O . ARG A 1 664 ? -23.243 -5.306 35.683 1.00 96.06 664 ARG A O 1
ATOM 5100 N N . TYR A 1 665 ? -21.651 -4.569 34.302 1.00 97.56 665 TYR A N 1
ATOM 5101 C CA . TYR A 1 665 ? -22.012 -3.147 34.444 1.00 97.56 665 TYR A CA 1
ATOM 5102 C C . TYR A 1 665 ? -22.131 -2.449 33.093 1.00 97.56 665 TYR A C 1
ATOM 5104 O O . TYR A 1 665 ? -21.246 -2.573 32.250 1.00 97.56 665 TYR A O 1
ATOM 5112 N N . ALA A 1 666 ? -23.201 -1.681 32.895 1.00 98.19 666 ALA A N 1
ATOM 5113 C CA . ALA A 1 666 ? -23.390 -0.937 31.654 1.00 98.19 666 ALA A CA 1
ATOM 5114 C C . ALA A 1 666 ? -22.330 0.165 31.483 1.00 98.19 666 ALA A C 1
ATOM 5116 O O . ALA A 1 666 ? -21.671 0.225 30.447 1.00 98.19 666 ALA A O 1
ATOM 5117 N N . VAL A 1 667 ? -22.122 0.997 32.512 1.00 98.50 667 VAL A N 1
ATOM 5118 C CA . VAL A 1 667 ? -21.100 2.054 32.503 1.00 98.50 667 VAL A CA 1
ATOM 5119 C C . VAL A 1 667 ? -20.301 2.047 33.801 1.00 98.50 667 VAL A C 1
ATOM 5121 O O . VAL A 1 667 ? -20.850 2.110 34.903 1.00 98.50 667 VAL A O 1
ATOM 5124 N N . ASN A 1 668 ? -18.980 2.016 33.679 1.00 98.44 668 ASN A N 1
ATOM 5125 C CA . ASN A 1 668 ? -18.053 2.041 34.799 1.00 98.44 668 ASN A CA 1
ATOM 5126 C C . ASN A 1 668 ? -17.024 3.158 34.611 1.00 98.44 668 ASN A C 1
ATOM 5128 O O . ASN A 1 668 ? -16.365 3.213 33.580 1.00 98.44 668 ASN A O 1
ATOM 5132 N N . ALA A 1 669 ? -16.867 4.025 35.609 1.00 98.12 669 ALA A N 1
ATOM 5133 C CA . ALA A 1 669 ? -15.903 5.120 35.590 1.00 98.12 669 ALA A CA 1
ATOM 5134 C C . ALA A 1 669 ? -14.987 5.022 36.810 1.00 98.12 669 ALA A C 1
ATOM 5136 O O . ALA A 1 669 ? -15.456 4.949 37.949 1.00 98.12 669 ALA A O 1
ATOM 5137 N N . VAL A 1 670 ? -13.675 5.020 36.579 1.00 96.62 670 VAL A N 1
ATOM 5138 C CA . VAL A 1 670 ? -12.683 4.844 37.641 1.00 96.62 670 VAL A CA 1
ATOM 5139 C C . VAL A 1 670 ? -11.512 5.814 37.504 1.00 96.62 670 VAL A C 1
ATOM 5141 O O . VAL A 1 670 ? -10.948 5.984 36.429 1.00 96.62 670 VAL A O 1
ATOM 5144 N N . GLY A 1 671 ? -11.119 6.435 38.620 1.00 94.00 671 GLY A N 1
ATOM 5145 C CA . GLY A 1 671 ? -10.001 7.384 38.640 1.00 94.00 671 GLY A CA 1
ATOM 5146 C C . GLY A 1 671 ? -8.640 6.694 38.486 1.00 94.00 671 GLY A C 1
ATOM 5147 O O . GLY A 1 671 ? -7.862 7.027 37.595 1.00 94.00 671 GLY A O 1
ATOM 5148 N N . ALA A 1 672 ? -8.360 5.702 39.338 1.00 92.44 672 ALA A N 1
ATOM 5149 C CA . ALA A 1 672 ? -7.117 4.922 39.319 1.00 92.44 672 ALA A CA 1
ATOM 5150 C C . ALA A 1 672 ? -7.355 3.460 39.721 1.00 92.44 672 ALA A C 1
ATOM 5152 O O . ALA A 1 672 ? -8.199 3.171 40.570 1.00 92.44 672 ALA A O 1
ATOM 5153 N N . TRP A 1 673 ? -6.603 2.513 39.149 1.00 89.38 673 TRP A N 1
ATOM 5154 C CA . TRP A 1 673 ? -6.891 1.082 39.324 1.00 89.38 673 TRP A CA 1
ATOM 5155 C C . TRP A 1 673 ? -6.125 0.467 40.498 1.00 89.38 673 TRP A C 1
ATOM 5157 O O . TRP A 1 673 ? -6.709 0.143 41.529 1.00 89.38 673 TRP A O 1
ATOM 5167 N N . SER A 1 674 ? -4.819 0.262 40.347 1.00 80.88 674 SER A N 1
ATOM 5168 C CA . SER A 1 674 ? -4.041 -0.586 41.261 1.00 80.88 674 SER A CA 1
ATOM 5169 C C . SER A 1 674 ? -3.069 0.171 42.160 1.00 80.88 674 SER A C 1
ATOM 5171 O O . SER A 1 674 ? -2.668 -0.368 43.189 1.00 80.88 674 SER A O 1
ATOM 5173 N N . ARG A 1 675 ? -2.669 1.394 41.802 1.00 84.62 675 ARG A N 1
ATOM 5174 C CA . ARG A 1 675 ? -1.650 2.166 42.530 1.00 84.62 675 ARG A CA 1
ATOM 5175 C C . ARG A 1 675 ? -2.196 3.540 42.918 1.00 84.62 675 ARG A C 1
ATOM 5177 O O . ARG A 1 675 ? -3.017 4.069 42.174 1.00 84.62 675 ARG A O 1
ATOM 5184 N N . PRO A 1 676 ? -1.769 4.110 44.061 1.00 90.12 676 PRO A N 1
ATOM 5185 C CA . PRO A 1 676 ? -2.009 5.515 44.349 1.00 90.12 676 PRO A CA 1
ATOM 5186 C C . PRO A 1 676 ? -1.347 6.390 43.284 1.00 90.12 676 PRO A C 1
ATOM 5188 O O . PRO A 1 676 ? -0.135 6.333 43.091 1.00 90.12 676 PRO A O 1
ATOM 5191 N N . GLU A 1 677 ? -2.150 7.179 42.587 1.00 91.19 677 GLU A N 1
ATOM 5192 C CA . GLU A 1 677 ? -1.728 8.124 41.553 1.00 91.19 677 GLU A CA 1
ATOM 5193 C C . GLU A 1 677 ? -2.750 9.259 41.485 1.00 91.19 677 GLU A C 1
ATOM 5195 O O . GLU A 1 677 ? -3.833 9.135 42.060 1.00 91.19 677 GLU A O 1
ATOM 5200 N N . ARG A 1 678 ? -2.436 10.356 40.779 1.00 93.00 678 ARG A N 1
ATOM 5201 C CA . ARG A 1 678 ? -3.393 11.458 40.573 1.00 93.00 678 ARG A CA 1
ATOM 5202 C C . ARG A 1 678 ? -4.751 10.914 40.111 1.00 93.00 678 ARG A C 1
ATOM 5204 O O . ARG A 1 678 ? -5.769 11.272 40.695 1.00 93.00 678 ARG A O 1
ATOM 5211 N N . GLY A 1 679 ? -4.718 9.991 39.154 1.00 93.50 679 GLY A N 1
ATOM 5212 C CA . GLY A 1 679 ? -5.884 9.438 38.484 1.00 93.50 679 GLY A CA 1
ATOM 5213 C C . GLY A 1 679 ? -6.368 10.338 37.346 1.00 93.50 679 GLY A C 1
ATOM 5214 O O . GLY A 1 679 ? -5.894 11.465 37.178 1.00 93.50 679 GLY A O 1
ATOM 5215 N N . VAL A 1 680 ? -7.285 9.803 36.544 1.00 96.38 680 VAL A N 1
ATOM 5216 C CA . VAL A 1 680 ? -7.819 10.458 35.347 1.00 96.38 680 VAL A CA 1
ATOM 5217 C C . VAL A 1 680 ? -8.928 11.439 35.709 1.00 96.38 680 VAL A C 1
ATOM 5219 O O . VAL A 1 680 ? -9.731 11.157 36.604 1.00 96.38 680 VAL A O 1
ATOM 5222 N N . ASP A 1 681 ? -8.995 12.557 34.996 1.00 97.50 681 ASP A N 1
ATOM 5223 C CA . ASP A 1 681 ? -10.170 13.426 35.021 1.00 97.50 681 ASP A CA 1
ATOM 5224 C C . ASP A 1 681 ? -11.141 13.015 33.922 1.00 97.50 681 ASP A C 1
ATOM 5226 O O . ASP A 1 681 ? -10.735 12.756 32.790 1.00 97.50 681 ASP A O 1
ATOM 5230 N N . ILE A 1 682 ? -12.429 12.975 34.241 1.00 98.56 682 ILE A N 1
ATOM 5231 C CA . ILE A 1 682 ? -13.485 12.562 33.315 1.00 98.56 682 ILE A CA 1
ATOM 5232 C C . ILE A 1 682 ? -14.494 13.695 33.236 1.00 98.56 682 ILE A C 1
ATOM 5234 O O . ILE A 1 682 ? -15.109 14.039 34.244 1.00 98.56 682 ILE A O 1
ATOM 5238 N N . SER A 1 683 ? -14.678 14.288 32.058 1.00 98.50 683 SER A N 1
ATOM 5239 C CA . SER A 1 683 ? -15.580 15.432 31.931 1.00 98.50 683 SER A CA 1
ATOM 5240 C C . SER A 1 683 ? -16.324 15.512 30.610 1.00 98.50 683 SER A C 1
ATOM 5242 O O . SER A 1 683 ? -15.830 15.060 29.588 1.00 98.50 683 SER A O 1
ATOM 5244 N N . ARG A 1 684 ? -17.510 16.128 30.618 1.00 98.56 684 ARG A N 1
ATOM 5245 C CA . ARG A 1 684 ? -18.329 16.356 29.409 1.00 98.56 684 ARG A CA 1
ATOM 5246 C C . ARG A 1 684 ? -18.516 15.076 28.584 1.00 98.56 684 ARG A C 1
ATOM 5248 O O . ARG A 1 684 ? -18.141 15.012 27.413 1.00 98.56 684 ARG A O 1
ATOM 5255 N N . ILE A 1 685 ? -19.072 14.058 29.235 1.00 98.81 685 ILE A N 1
ATOM 5256 C CA . ILE A 1 685 ? -19.415 12.775 28.623 1.00 98.81 685 ILE A CA 1
ATOM 5257 C C . ILE A 1 685 ? -20.931 12.684 28.481 1.00 98.81 685 ILE A C 1
ATOM 5259 O O . ILE A 1 685 ? -21.652 12.789 29.475 1.00 98.81 685 ILE A O 1
ATOM 5263 N N . LEU A 1 686 ? -21.413 12.477 27.258 1.00 98.88 686 LEU A N 1
ATOM 5264 C CA . LEU A 1 686 ? -22.832 12.285 26.964 1.00 98.88 686 LEU A CA 1
ATOM 5265 C C . LEU A 1 686 ? -23.129 10.810 26.680 1.00 98.88 686 LEU A C 1
ATOM 5267 O O . LEU A 1 686 ? -22.477 10.191 25.845 1.00 98.88 686 LEU A O 1
ATOM 5271 N N . PHE A 1 687 ? -24.154 10.270 27.326 1.00 98.81 687 PHE A N 1
ATOM 5272 C CA . PHE A 1 687 ? -24.733 8.961 27.049 1.00 98.81 687 PHE A CA 1
ATOM 5273 C C . PHE A 1 687 ? -26.191 9.172 26.641 1.00 98.81 687 PHE A C 1
ATOM 5275 O O . PHE A 1 687 ? -27.011 9.521 27.486 1.00 98.81 687 PHE A O 1
ATOM 5282 N N . GLU A 1 688 ? -26.520 8.994 25.364 1.00 98.75 688 GLU A N 1
ATOM 5283 C CA . GLU A 1 688 ? -27.857 9.272 24.829 1.00 98.75 688 GLU A CA 1
ATOM 5284 C C . GLU A 1 688 ? -28.460 8.055 24.111 1.00 98.75 688 GLU A C 1
ATOM 5286 O O . GLU A 1 688 ? -27.776 7.360 23.363 1.00 98.75 688 GLU A O 1
ATOM 5291 N N . ASN A 1 689 ? -29.754 7.792 24.311 1.00 98.62 689 ASN A N 1
ATOM 5292 C CA . ASN A 1 689 ? -30.501 6.708 23.652 1.00 98.62 689 ASN A CA 1
ATOM 5293 C C . ASN A 1 689 ? -29.909 5.314 23.919 1.00 98.62 689 ASN A C 1
ATOM 5295 O O . ASN A 1 689 ? -29.338 4.675 23.032 1.00 98.62 689 ASN A O 1
ATOM 5299 N N . PHE A 1 690 ? -30.051 4.832 25.153 1.00 98.69 690 PHE A N 1
ATOM 5300 C CA . PHE A 1 690 ? -29.548 3.519 25.566 1.00 98.69 690 PHE A CA 1
ATOM 5301 C C . PHE A 1 690 ? -30.685 2.532 25.834 1.00 98.69 690 PHE A C 1
ATOM 5303 O O . PHE A 1 690 ? -31.685 2.891 26.458 1.00 98.69 690 PHE A O 1
ATOM 5310 N N . ASP A 1 691 ? -30.485 1.278 25.429 1.00 98.50 691 ASP A N 1
ATOM 5311 C CA . ASP A 1 691 ? -31.305 0.126 25.820 1.00 98.50 691 ASP A CA 1
ATOM 5312 C C . ASP A 1 691 ? -30.424 -0.892 26.555 1.00 98.50 691 ASP A C 1
ATOM 5314 O O . ASP A 1 691 ? -29.465 -1.413 25.977 1.00 98.50 691 ASP A O 1
ATOM 5318 N N . ILE A 1 692 ? -30.686 -1.110 27.844 1.00 98.00 692 ILE A N 1
ATOM 5319 C CA . ILE A 1 692 ? -29.756 -1.783 28.757 1.00 98.00 692 ILE A CA 1
ATOM 5320 C C . ILE A 1 692 ? -30.376 -3.042 29.360 1.00 98.00 692 ILE A C 1
ATOM 5322 O O . ILE A 1 692 ? -31.404 -2.989 30.026 1.00 98.00 692 ILE A O 1
ATOM 5326 N N . GLU A 1 693 ? -29.671 -4.160 29.244 1.00 97.56 693 GLU A N 1
ATOM 5327 C CA . GLU A 1 693 ? -29.845 -5.347 30.074 1.00 97.56 693 GLU A CA 1
ATOM 5328 C C . GLU A 1 693 ? -28.496 -5.696 30.713 1.00 97.56 693 GLU A C 1
ATOM 5330 O O . GLU A 1 693 ? -27.564 -6.159 30.049 1.00 97.56 693 GLU A O 1
ATOM 5335 N N . ALA A 1 694 ? -28.369 -5.428 32.013 1.00 97.06 694 ALA A N 1
ATOM 5336 C CA . ALA A 1 694 ? -27.118 -5.614 32.743 1.00 97.06 694 ALA A CA 1
ATOM 5337 C C . ALA A 1 694 ? -27.363 -6.026 34.199 1.00 97.06 694 ALA A C 1
ATOM 5339 O O . ALA A 1 694 ? -28.458 -5.880 34.730 1.00 97.06 694 ALA A O 1
ATOM 5340 N N . LYS A 1 695 ? -26.338 -6.510 34.905 1.00 95.94 695 LYS A N 1
ATOM 5341 C CA . LYS A 1 695 ? -26.435 -6.716 36.352 1.00 95.94 695 LYS A CA 1
ATOM 5342 C C . LYS A 1 695 ? -26.538 -5.373 37.073 1.00 95.94 695 LYS A C 1
ATOM 5344 O O . LYS A 1 695 ? -27.427 -5.235 37.897 1.00 95.94 695 LYS A O 1
ATOM 5349 N N . GLY A 1 696 ? -25.690 -4.395 36.766 1.00 95.50 696 GLY A N 1
ATOM 5350 C CA . GLY A 1 696 ? -25.766 -3.035 37.304 1.00 95.50 696 GLY A CA 1
ATOM 5351 C C . GLY A 1 696 ? -25.729 -1.973 36.207 1.00 95.50 696 GLY A C 1
ATOM 5352 O O . GLY A 1 696 ? -25.159 -2.193 35.138 1.00 95.50 696 GLY A O 1
ATOM 5353 N N . PHE A 1 697 ? -26.320 -0.808 36.479 1.00 95.94 697 PHE A N 1
ATOM 5354 C CA . PHE A 1 697 ? -26.312 0.310 35.533 1.00 95.94 697 PHE A CA 1
ATOM 5355 C C . PHE A 1 697 ? -24.980 1.077 35.594 1.00 95.94 697 PHE A C 1
ATOM 5357 O O . PHE A 1 697 ? -24.135 0.888 34.719 1.00 95.94 697 PHE A O 1
ATOM 5364 N N . CYS A 1 698 ? -24.748 1.870 36.646 1.00 96.81 698 CYS A N 1
ATOM 5365 C CA . CYS A 1 698 ? -23.526 2.669 36.794 1.00 96.81 698 CYS A CA 1
ATOM 5366 C C . CYS A 1 698 ? -22.641 2.184 37.948 1.00 96.81 698 CYS A C 1
ATOM 5368 O O . CYS A 1 698 ? -23.139 1.784 39.001 1.00 96.81 698 CYS A O 1
ATOM 5370 N N . LYS A 1 699 ? -21.318 2.276 37.780 1.00 97.06 699 LYS A N 1
ATOM 5371 C CA . LYS A 1 699 ? -20.340 2.094 38.864 1.00 97.06 699 LYS A CA 1
ATOM 5372 C C . LYS A 1 699 ? -19.217 3.125 38.775 1.00 97.06 699 LYS A C 1
ATOM 5374 O O . LYS A 1 699 ? -18.258 2.913 38.034 1.00 97.06 699 LYS A O 1
ATOM 5379 N N . PHE A 1 700 ? -19.326 4.224 39.521 1.00 97.62 700 PHE A N 1
ATOM 5380 C CA . PHE A 1 700 ? -18.381 5.349 39.500 1.00 97.62 700 PHE A CA 1
ATOM 5381 C C . PHE A 1 700 ? -17.680 5.504 40.841 1.00 97.62 700 PHE A C 1
ATOM 5383 O O . PHE A 1 700 ? -18.336 5.535 41.878 1.00 97.62 700 PHE A O 1
ATOM 5390 N N . TYR A 1 701 ? -16.349 5.563 40.825 1.00 96.25 701 TYR A N 1
ATOM 5391 C CA . TYR A 1 701 ? -15.550 5.561 42.048 1.00 96.25 701 TYR A CA 1
ATOM 5392 C C . TYR A 1 701 ? -14.101 5.987 41.786 1.00 96.25 701 TYR A C 1
ATOM 5394 O O . TYR A 1 701 ? -13.509 5.663 40.756 1.00 96.25 701 TYR A O 1
ATOM 5402 N N . TYR A 1 702 ? -13.469 6.669 42.739 1.00 93.94 702 TYR A N 1
ATOM 5403 C CA . TYR A 1 702 ? -12.070 7.103 42.585 1.00 93.94 702 TYR A CA 1
ATOM 5404 C C . TYR A 1 702 ? -11.047 5.997 42.880 1.00 93.94 702 TYR A C 1
ATOM 5406 O O . TYR A 1 702 ? -9.929 6.016 42.354 1.00 93.94 702 TYR A O 1
ATOM 5414 N N . ARG A 1 703 ? -11.430 5.007 43.698 1.00 92.81 703 ARG A N 1
ATOM 5415 C CA . ARG A 1 703 ? -10.603 3.881 44.164 1.00 92.81 703 ARG A CA 1
ATOM 5416 C C . ARG A 1 703 ? -9.265 4.308 44.786 1.00 92.81 703 ARG A C 1
ATOM 5418 O O . ARG A 1 703 ? -9.199 4.517 45.989 1.00 92.81 703 ARG A O 1
ATOM 5425 N N . LYS A 1 704 ? -8.178 4.351 44.004 1.00 91.44 704 LYS A N 1
ATOM 5426 C CA . LYS A 1 704 ? -6.825 4.724 44.463 1.00 91.44 704 LYS A CA 1
ATOM 5427 C C . LYS A 1 704 ? -6.403 6.126 44.014 1.00 91.44 704 LYS A C 1
ATOM 5429 O O . LYS A 1 704 ? -5.283 6.528 44.311 1.00 91.44 704 LYS A O 1
ATOM 5434 N N . ALA A 1 705 ? -7.269 6.858 43.315 1.00 93.06 705 ALA A N 1
ATOM 5435 C CA . ALA A 1 705 ? -6.939 8.185 42.822 1.00 93.06 705 ALA A CA 1
ATOM 5436 C C . ALA A 1 705 ? -6.795 9.181 43.979 1.00 93.06 705 ALA A C 1
ATOM 5438 O O . ALA A 1 705 ? -7.593 9.186 44.923 1.00 93.06 705 ALA A O 1
ATOM 5439 N N . THR A 1 706 ? -5.784 10.040 43.886 1.00 93.50 706 THR A N 1
ATOM 5440 C CA . THR A 1 706 ? -5.508 11.101 44.859 1.00 93.50 706 THR A CA 1
ATOM 5441 C C . THR A 1 706 ? -6.032 12.456 44.397 1.00 93.50 706 THR A C 1
ATOM 5443 O O . THR A 1 706 ? -6.396 13.259 45.248 1.00 93.50 706 THR A O 1
ATOM 5446 N N . GLY A 1 707 ? -6.229 12.679 43.091 1.00 92.50 707 GLY A N 1
ATOM 5447 C CA . GLY A 1 707 ? -6.603 13.984 42.527 1.00 92.50 707 GLY A CA 1
ATOM 5448 C C . GLY A 1 707 ? -7.628 14.001 41.383 1.00 92.50 707 GLY A C 1
ATOM 5449 O O . GLY A 1 707 ? -7.935 15.095 40.928 1.00 92.50 707 GLY A O 1
ATOM 5450 N N . SER A 1 708 ? -8.151 12.855 40.933 1.00 93.38 708 SER A N 1
ATOM 5451 C CA . SER A 1 708 ? -9.176 12.772 39.876 1.00 93.38 708 SER A CA 1
ATOM 5452 C C . SER A 1 708 ? -10.413 13.626 40.149 1.00 93.38 708 SER A C 1
ATOM 5454 O O . SER A 1 708 ? -10.892 13.678 41.286 1.00 93.38 708 SER A O 1
ATOM 5456 N N . VAL A 1 709 ? -10.985 14.175 39.078 1.00 95.75 709 VAL A N 1
ATOM 5457 C CA . VAL A 1 709 ? -12.266 14.890 39.062 1.00 95.75 709 VAL A CA 1
ATOM 5458 C C . VAL A 1 709 ? -13.204 14.276 38.029 1.00 95.75 709 VAL A C 1
ATOM 5460 O O . VAL A 1 709 ? -12.838 14.142 36.861 1.00 95.75 709 VAL A O 1
ATOM 5463 N N . PHE A 1 710 ? -14.432 13.939 38.440 1.00 97.81 710 PHE A N 1
ATOM 5464 C CA . PHE A 1 710 ? -15.511 13.593 37.507 1.00 97.81 710 PHE A CA 1
ATOM 5465 C C . PHE A 1 710 ? -16.511 14.751 37.435 1.00 97.81 710 PHE A C 1
ATOM 5467 O O . PHE A 1 710 ? -17.152 15.080 38.436 1.00 97.81 710 PHE A O 1
ATOM 5474 N N . ASP A 1 711 ? -16.625 15.381 36.264 1.00 97.69 711 ASP A N 1
ATOM 5475 C CA . ASP A 1 711 ? -17.410 16.603 36.067 1.00 97.69 711 ASP A CA 1
ATOM 5476 C C . ASP A 1 711 ? -18.150 16.629 34.719 1.00 97.69 711 ASP A C 1
ATOM 5478 O O . ASP A 1 711 ? -17.573 16.895 33.663 1.00 97.69 711 ASP A O 1
ATOM 5482 N N . GLY A 1 712 ? -19.459 16.391 34.746 1.00 97.12 712 GLY A N 1
ATOM 5483 C CA . GLY A 1 712 ? -20.307 16.486 33.558 1.00 97.12 712 GLY A CA 1
ATOM 5484 C C . GLY A 1 712 ? -20.486 15.153 32.846 1.00 97.12 712 GLY A C 1
ATOM 5485 O O . GLY A 1 712 ? -20.156 15.037 31.668 1.00 97.12 712 GLY A O 1
ATOM 5486 N N . LEU A 1 713 ? -21.007 14.152 33.555 1.00 98.38 713 LEU A N 1
ATOM 5487 C CA . LEU A 1 713 ? -21.497 12.911 32.956 1.00 98.38 713 LEU A CA 1
ATOM 5488 C C . LEU A 1 713 ? -23.019 13.023 32.830 1.00 98.38 713 LEU A C 1
ATOM 5490 O O . LEU A 1 713 ? -23.715 13.147 33.837 1.00 98.38 713 LEU A O 1
ATOM 5494 N N . HIS A 1 714 ? -23.535 13.006 31.605 1.00 98.44 714 HIS A N 1
ATOM 5495 C CA . HIS A 1 714 ? -24.951 13.213 31.324 1.00 98.44 714 HIS A CA 1
ATOM 5496 C C . HIS A 1 714 ? -25.559 11.978 30.659 1.00 98.44 714 HIS A C 1
ATOM 5498 O O . HIS A 1 714 ? -25.120 11.574 29.587 1.00 98.44 714 HIS A O 1
ATOM 5504 N N . PHE A 1 715 ? -26.578 11.404 31.289 1.00 98.50 715 PHE A N 1
ATOM 5505 C CA . PHE A 1 715 ? -27.389 10.311 30.766 1.00 98.50 715 PHE A CA 1
ATOM 5506 C C . PHE A 1 715 ? -28.731 10.849 30.287 1.00 98.50 715 PHE A C 1
ATOM 5508 O O . PHE A 1 715 ? -29.440 11.466 31.077 1.00 98.50 715 PHE A O 1
ATOM 5515 N N . LYS A 1 716 ? -29.086 10.589 29.029 1.00 98.31 716 LYS A N 1
ATOM 5516 C CA . LYS A 1 716 ? -30.307 11.083 28.397 1.00 98.31 716 LYS A CA 1
ATOM 5517 C C . LYS A 1 716 ? -31.027 9.975 27.627 1.00 98.31 716 LYS A C 1
ATOM 5519 O O . LYS A 1 716 ? -30.391 9.233 26.881 1.00 98.31 716 LYS A O 1
ATOM 5524 N N . HIS A 1 717 ? -32.343 9.850 27.792 1.00 98.06 717 HIS A N 1
ATOM 5525 C CA . HIS A 1 717 ? -33.160 8.842 27.095 1.00 98.06 717 HIS A CA 1
ATOM 5526 C C . HIS A 1 717 ? -32.613 7.413 27.274 1.00 98.06 717 HIS A C 1
ATOM 5528 O O . HIS A 1 717 ? -32.318 6.696 26.314 1.00 98.06 717 HIS A O 1
ATOM 5534 N N . VAL A 1 718 ? -32.431 7.000 28.527 1.00 97.75 718 VAL A N 1
ATOM 5535 C CA . VAL A 1 718 ? -31.897 5.675 28.869 1.00 97.75 718 VAL A CA 1
ATOM 5536 C C . VAL A 1 718 ? -33.023 4.803 29.393 1.00 97.75 718 VAL A C 1
ATOM 5538 O O . VAL A 1 718 ? -33.729 5.191 30.319 1.00 97.75 718 VAL A O 1
ATOM 5541 N N . ARG A 1 719 ? -33.173 3.595 28.858 1.00 97.50 719 ARG A N 1
ATOM 5542 C CA . ARG A 1 719 ? -34.105 2.597 29.390 1.00 97.50 719 ARG A CA 1
ATOM 5543 C C . ARG A 1 719 ? -33.419 1.255 29.588 1.00 97.50 719 ARG A C 1
ATOM 5545 O O . ARG A 1 719 ? -32.449 0.950 28.899 1.00 97.50 719 ARG A O 1
ATOM 5552 N N . GLY A 1 720 ? -33.922 0.436 30.502 1.00 95.06 720 GLY A N 1
ATOM 5553 C CA . GLY A 1 720 ? -33.380 -0.907 30.661 1.00 95.06 720 GLY A CA 1
ATOM 5554 C C . GLY A 1 720 ? -33.796 -1.634 31.927 1.00 95.06 720 GLY A C 1
ATOM 5555 O O . GLY A 1 720 ? -34.559 -1.116 32.739 1.00 95.06 720 GLY A O 1
ATOM 5556 N N . LYS A 1 721 ? -33.255 -2.840 32.090 1.00 94.75 721 LYS A N 1
ATOM 5557 C CA . LYS A 1 721 ? -33.449 -3.728 33.237 1.00 94.75 721 LYS A CA 1
ATOM 5558 C C . LYS A 1 721 ? -32.115 -4.007 33.911 1.00 94.75 721 LYS A C 1
ATOM 5560 O O . LYS A 1 721 ? -31.139 -4.355 33.241 1.00 94.75 721 LYS A O 1
ATOM 5565 N N . VAL A 1 722 ? -32.087 -3.888 35.236 1.00 94.62 722 VAL A N 1
ATOM 5566 C CA . VAL A 1 722 ? -30.919 -4.233 36.051 1.00 94.62 722 VAL A CA 1
ATOM 5567 C C . VAL A 1 722 ? -31.271 -5.078 37.266 1.00 94.62 722 VAL A C 1
ATOM 5569 O O . VAL A 1 722 ? -32.389 -5.052 37.775 1.00 94.62 722 VAL A O 1
ATOM 5572 N N . LYS A 1 723 ? -30.288 -5.836 37.753 1.00 91.94 723 LYS A N 1
ATOM 5573 C CA . LYS A 1 723 ? -30.434 -6.734 38.913 1.00 91.94 723 LYS A CA 1
ATOM 5574 C C . LYS A 1 723 ? -29.814 -6.178 40.197 1.00 91.94 723 LYS A C 1
ATOM 5576 O O . LYS A 1 723 ? -29.991 -6.749 41.267 1.00 91.94 723 LYS A O 1
ATOM 5581 N N . ALA A 1 724 ? -29.051 -5.096 40.096 1.00 88.56 724 ALA A N 1
ATOM 5582 C CA . ALA A 1 724 ? -28.311 -4.476 41.181 1.00 88.56 724 ALA A CA 1
ATOM 5583 C C . ALA A 1 724 ? -28.327 -2.949 41.050 1.00 88.56 724 ALA A C 1
ATOM 5585 O O . ALA A 1 724 ? -28.426 -2.397 39.952 1.00 88.56 724 ALA A O 1
ATOM 5586 N N . GLU A 1 725 ? -28.196 -2.283 42.194 1.00 86.81 725 GLU A N 1
ATOM 5587 C CA . GLU A 1 725 ? -28.145 -0.827 42.289 1.00 86.81 725 GLU A CA 1
ATOM 5588 C C . GLU A 1 725 ? -26.883 -0.250 41.627 1.00 86.81 725 GLU A C 1
ATOM 5590 O O . GLU A 1 725 ? -25.827 -0.893 41.559 1.00 86.81 725 GLU A O 1
ATOM 5595 N N . SER A 1 726 ? -26.998 0.992 41.154 1.00 90.69 726 SER A N 1
ATOM 5596 C CA . SER A 1 726 ? -25.841 1.784 40.739 1.00 90.69 726 SER A CA 1
ATOM 5597 C C . SER A 1 726 ? -24.986 2.166 41.946 1.00 90.69 726 SER A C 1
ATOM 5599 O O . SER A 1 726 ? -25.506 2.440 43.023 1.00 90.69 726 SER A O 1
ATOM 5601 N N . ILE A 1 727 ? -23.671 2.233 41.749 1.00 93.94 727 ILE A N 1
ATOM 5602 C CA . ILE A 1 727 ? -22.700 2.599 42.783 1.00 93.94 727 ILE A CA 1
ATOM 5603 C C . ILE A 1 727 ? -22.061 3.932 42.404 1.00 93.94 727 ILE A C 1
ATOM 5605 O O . ILE A 1 727 ? -21.470 4.049 41.329 1.00 93.94 727 ILE A O 1
ATOM 5609 N N . PHE A 1 728 ? -22.132 4.899 43.313 1.00 94.38 728 PHE A N 1
ATOM 5610 C CA . PHE A 1 728 ? -21.437 6.179 43.227 1.00 94.38 728 PHE A CA 1
ATOM 5611 C C . PHE A 1 728 ? -20.660 6.369 44.531 1.00 94.38 728 PHE A C 1
ATOM 5613 O O . PHE A 1 728 ? -21.263 6.517 45.587 1.00 94.38 728 PHE A O 1
ATOM 5620 N N . ASP A 1 729 ? -19.336 6.271 44.454 1.00 93.62 729 ASP A N 1
ATOM 5621 C CA . ASP A 1 729 ? -18.417 6.317 45.597 1.00 93.62 729 ASP A CA 1
ATOM 5622 C C . ASP A 1 729 ? -17.465 7.511 45.426 1.00 93.62 729 ASP A C 1
ATOM 5624 O O . ASP A 1 729 ? -16.318 7.380 44.973 1.00 93.62 729 ASP A O 1
ATOM 5628 N N . ASP A 1 730 ? -18.009 8.701 45.686 1.00 91.50 730 ASP A N 1
ATOM 5629 C CA . ASP A 1 730 ? -17.273 9.956 45.806 1.00 91.50 730 ASP A CA 1
ATOM 5630 C C . ASP A 1 730 ? -16.947 10.275 47.276 1.00 91.50 730 ASP A C 1
ATOM 5632 O O . ASP A 1 730 ? -17.216 9.489 48.184 1.00 91.50 730 ASP A O 1
ATOM 5636 N N . THR A 1 731 ? -16.285 11.408 47.527 1.00 86.69 731 THR A N 1
ATOM 5637 C CA . THR A 1 731 ? -16.008 11.872 48.897 1.00 86.69 731 THR A CA 1
ATOM 5638 C C . THR A 1 731 ? -16.456 13.321 49.065 1.00 86.69 731 THR A C 1
ATOM 5640 O O . THR A 1 731 ? -16.490 14.050 48.069 1.00 86.69 731 THR A O 1
ATOM 5643 N N . PRO A 1 732 ? -16.749 13.791 50.293 1.00 87.50 732 PRO A N 1
ATOM 5644 C CA . PRO A 1 732 ? -17.107 15.192 50.533 1.00 87.50 732 PRO A CA 1
ATOM 5645 C C . PRO A 1 732 ? -16.078 16.194 49.987 1.00 87.50 732 PRO A C 1
ATOM 5647 O O . PRO A 1 732 ? -16.436 17.286 49.554 1.00 87.50 732 PRO A O 1
ATOM 5650 N N . GLU A 1 733 ? -14.797 15.818 49.964 1.00 91.00 733 GLU A N 1
ATOM 5651 C CA . GLU A 1 733 ? -13.699 16.641 49.447 1.00 91.00 733 GLU A CA 1
ATOM 5652 C C . GLU A 1 733 ? -13.615 16.621 47.913 1.00 91.00 733 GLU A C 1
ATOM 5654 O O . GLU A 1 733 ? -13.038 17.529 47.311 1.00 91.00 733 GLU A O 1
ATOM 5659 N N . ARG A 1 734 ? -14.162 15.585 47.265 1.00 91.62 734 ARG A N 1
ATOM 5660 C CA . ARG A 1 734 ? -14.113 15.376 45.810 1.00 91.62 734 ARG A CA 1
ATOM 5661 C C . ARG A 1 734 ? -15.450 14.850 45.277 1.00 91.62 734 ARG A C 1
ATOM 5663 O O . ARG A 1 734 ? -15.474 13.769 44.689 1.00 91.62 734 ARG A O 1
ATOM 5670 N N . PRO A 1 735 ? -16.557 15.589 45.451 1.00 94.31 735 PRO A N 1
ATOM 5671 C CA . PRO A 1 735 ? -17.857 15.124 44.994 1.00 94.31 735 PRO A CA 1
ATOM 5672 C C . PRO A 1 735 ? -17.870 15.002 43.472 1.00 94.31 735 PRO A C 1
ATOM 5674 O O . PRO A 1 735 ? -17.192 15.769 42.775 1.00 94.31 735 PRO A O 1
ATOM 5677 N N . PHE A 1 736 ? -18.665 14.076 42.942 1.00 96.06 736 PHE A N 1
ATOM 5678 C CA . PHE A 1 736 ? -18.968 14.081 41.514 1.00 96.06 736 PHE A CA 1
ATOM 5679 C C . PHE A 1 736 ? -19.761 15.343 41.164 1.00 96.06 736 PHE A C 1
ATOM 5681 O O . PHE A 1 736 ? -20.700 15.729 41.862 1.00 96.06 736 PHE A O 1
ATOM 5688 N N . ARG A 1 737 ? -19.383 16.012 40.074 1.00 96.81 737 ARG A N 1
ATOM 5689 C CA . ARG A 1 737 ? -19.991 17.279 39.650 1.00 96.81 737 ARG A CA 1
ATOM 5690 C C . ARG A 1 737 ? -20.763 17.087 38.359 1.00 96.81 737 ARG A C 1
ATOM 5692 O O . ARG A 1 737 ? -20.379 16.298 37.499 1.00 96.81 737 ARG A O 1
ATOM 5699 N N . ASN A 1 738 ? -21.875 17.809 38.232 1.00 96.50 738 ASN A N 1
ATOM 5700 C CA . ASN A 1 738 ? -22.698 17.821 37.021 1.00 96.50 738 ASN A CA 1
ATOM 5701 C C . ASN A 1 738 ? -23.063 16.414 36.495 1.00 96.50 738 ASN A C 1
ATOM 5703 O O . ASN A 1 738 ? -23.151 16.206 35.287 1.00 96.50 738 ASN A O 1
ATOM 5707 N N . LEU A 1 739 ? -23.281 15.455 37.400 1.00 96.50 739 LEU A N 1
ATOM 5708 C CA . LEU A 1 739 ? -23.842 14.150 37.067 1.00 96.50 739 LEU A CA 1
ATOM 5709 C C . LEU A 1 739 ? -25.354 14.315 36.859 1.00 96.50 739 LEU A C 1
ATOM 5711 O O . LEU A 1 739 ? -26.064 14.686 37.793 1.00 96.50 739 LEU A O 1
ATOM 5715 N N . ARG A 1 740 ? -25.838 14.093 35.635 1.00 96.88 740 ARG A N 1
ATOM 5716 C CA . ARG A 1 740 ? -27.230 14.363 35.239 1.00 96.88 740 ARG A CA 1
ATOM 5717 C C . ARG A 1 740 ? -27.887 13.124 34.644 1.00 96.88 740 ARG A C 1
ATOM 5719 O O . ARG A 1 740 ? -27.255 12.408 33.870 1.00 96.88 740 ARG A O 1
ATOM 5726 N N . PHE A 1 741 ? -29.157 12.920 34.977 1.00 96.44 741 PHE A N 1
ATOM 5727 C CA . PHE A 1 741 ? -30.012 11.873 34.422 1.00 96.44 741 PHE A CA 1
ATOM 5728 C C . PHE A 1 741 ? -31.303 12.529 33.921 1.00 96.44 741 PHE A C 1
ATOM 5730 O O . PHE A 1 741 ? -32.048 13.083 34.719 1.00 96.44 741 PHE A O 1
ATOM 5737 N N . GLU A 1 742 ? -31.551 12.478 32.616 1.00 96.88 742 GLU A N 1
ATOM 5738 C CA . GLU A 1 742 ? -32.702 13.073 31.932 1.00 96.88 742 GLU A CA 1
ATOM 5739 C C . GLU A 1 742 ? -33.464 11.965 31.184 1.00 96.88 742 GLU A C 1
ATOM 5741 O O . GLU A 1 742 ? -32.895 11.271 30.344 1.00 96.88 742 GLU A O 1
ATOM 5746 N N . ASP A 1 743 ? -34.747 11.757 31.496 1.00 96.25 743 ASP A N 1
ATOM 5747 C CA . ASP A 1 743 ? -35.564 10.669 30.917 1.00 96.25 743 ASP A CA 1
ATOM 5748 C C . ASP A 1 743 ? -34.880 9.286 31.011 1.00 96.25 743 ASP A C 1
ATOM 5750 O O . ASP A 1 743 ? -34.638 8.591 30.021 1.00 96.25 743 ASP A O 1
ATOM 5754 N N . VAL A 1 744 ? -34.534 8.898 32.243 1.00 95.50 744 VAL A N 1
ATOM 5755 C CA . VAL A 1 744 ? -33.917 7.603 32.560 1.00 95.50 744 VAL A CA 1
ATOM 5756 C C . VAL A 1 744 ? -34.932 6.686 33.248 1.00 95.50 744 VAL A C 1
ATOM 5758 O O . VAL A 1 744 ? -35.496 7.030 34.285 1.00 95.50 744 VAL A O 1
ATOM 5761 N N . LYS A 1 745 ? -35.172 5.504 32.669 1.00 94.50 745 LYS A N 1
ATOM 5762 C CA . LYS A 1 745 ? -36.146 4.497 33.122 1.00 94.50 745 LYS A CA 1
ATOM 5763 C C . LYS A 1 745 ? -35.472 3.137 33.293 1.00 94.50 745 LYS A C 1
ATOM 5765 O O . LYS A 1 745 ? -35.376 2.362 32.345 1.00 94.50 745 LYS A O 1
ATOM 5770 N N . ILE A 1 746 ? -35.017 2.845 34.508 1.00 92.06 746 ILE A N 1
ATOM 5771 C CA . ILE A 1 746 ? -34.373 1.572 34.846 1.00 92.06 746 ILE A CA 1
ATOM 5772 C C . ILE A 1 746 ? -35.302 0.736 35.734 1.00 92.06 746 ILE A C 1
ATOM 5774 O O . ILE A 1 746 ? -35.672 1.150 36.831 1.00 92.06 746 ILE A O 1
ATOM 5778 N N . GLU A 1 747 ? -35.678 -0.449 35.262 1.00 88.88 747 GLU A N 1
ATOM 5779 C CA . GLU A 1 747 ? -36.452 -1.431 36.021 1.00 88.88 747 GLU A CA 1
ATOM 5780 C C . GLU A 1 747 ? -35.504 -2.315 36.849 1.00 88.88 747 GLU A C 1
ATOM 5782 O O . GLU A 1 747 ? -34.564 -2.901 36.310 1.00 88.88 747 GLU A O 1
ATOM 5787 N N . GLY A 1 748 ? -35.741 -2.410 38.160 1.00 78.94 748 GLY A N 1
ATOM 5788 C CA . GLY A 1 748 ? -34.997 -3.286 39.072 1.00 78.94 748 GLY A CA 1
ATOM 5789 C C . GLY A 1 748 ? -35.793 -4.536 39.462 1.00 78.94 748 GLY A C 1
ATOM 5790 O O . GLY A 1 748 ? -37.012 -4.464 39.603 1.00 78.94 748 GLY A O 1
ATOM 5791 N N . GLU A 1 749 ? -35.121 -5.671 39.692 1.00 63.03 749 GLU A N 1
ATOM 5792 C CA . GLU A 1 749 ? -35.746 -6.887 40.265 1.00 63.03 749 GLU A CA 1
ATOM 5793 C C . GLU A 1 749 ? -36.032 -6.770 41.782 1.00 63.03 749 GLU A C 1
ATOM 5795 O O . GLU A 1 749 ? -36.826 -7.535 42.328 1.00 63.03 749 GLU A O 1
ATOM 5800 N N . THR A 1 750 ? -35.439 -5.799 42.486 1.00 50.69 750 THR A N 1
ATOM 5801 C CA . THR A 1 750 ? -35.720 -5.519 43.904 1.00 50.69 750 THR A CA 1
ATOM 5802 C C . THR A 1 750 ? -36.817 -4.458 44.057 1.00 50.69 750 THR A C 1
ATOM 5804 O O . THR A 1 750 ? -36.835 -3.442 43.369 1.00 50.69 750 THR A O 1
ATOM 5807 N N . SER A 1 751 ? -37.747 -4.661 44.997 1.00 38.41 751 SER A N 1
ATOM 5808 C CA . SER A 1 751 ? -38.954 -3.842 45.227 1.00 38.41 751 SER A CA 1
ATOM 5809 C C . SER A 1 751 ? -38.711 -2.421 45.782 1.00 38.41 751 SER A C 1
ATOM 5811 O O . SER A 1 751 ? -39.573 -1.861 46.463 1.00 38.41 751 SER A O 1
ATOM 5813 N N . ARG A 1 752 ? -37.546 -1.814 45.530 1.00 41.50 752 ARG A N 1
ATOM 5814 C CA . ARG A 1 752 ? -37.229 -0.423 45.880 1.00 41.50 752 ARG A CA 1
ATOM 5815 C C . ARG A 1 752 ? -36.834 0.332 44.616 1.00 41.50 752 ARG A C 1
ATOM 5817 O O . ARG A 1 752 ? -35.905 -0.056 43.922 1.00 41.50 752 ARG A O 1
ATOM 5824 N N . ARG A 1 753 ? -37.576 1.406 44.320 1.00 37.88 753 ARG A N 1
ATOM 5825 C CA . ARG A 1 753 ? -37.360 2.293 43.165 1.00 37.88 753 ARG A CA 1
ATOM 5826 C C . ARG A 1 753 ? -35.905 2.770 43.118 1.00 37.88 753 ARG A C 1
ATOM 5828 O O . ARG A 1 753 ? -35.482 3.535 43.981 1.00 37.88 753 ARG A O 1
ATOM 5835 N N . VAL A 1 754 ? -35.179 2.359 42.083 1.00 49.03 754 VAL A N 1
ATOM 5836 C CA . VAL A 1 754 ? -33.823 2.819 41.773 1.00 49.03 754 VAL A CA 1
ATOM 5837 C C . VAL A 1 754 ? -33.955 4.043 40.858 1.00 49.03 754 VAL A C 1
ATOM 5839 O O . VAL A 1 754 ? -34.052 3.906 39.649 1.00 49.03 754 VAL A O 1
ATOM 5842 N N . LEU A 1 755 ? -34.011 5.235 41.464 1.00 42.28 755 LEU A N 1
ATOM 5843 C CA . LEU A 1 755 ? -33.913 6.566 40.831 1.00 42.28 755 LEU A CA 1
ATOM 5844 C C . LEU A 1 755 ? -35.067 6.984 39.881 1.00 42.28 755 LEU A C 1
ATOM 5846 O O . LEU A 1 755 ? -35.115 6.625 38.712 1.00 42.28 755 LEU A O 1
ATOM 5850 N N . GLN A 1 756 ? -35.953 7.857 40.379 1.00 33.59 756 GLN A N 1
ATOM 5851 C CA . GLN A 1 756 ? -36.694 8.837 39.570 1.00 33.59 756 GLN A CA 1
ATOM 5852 C C . GLN A 1 756 ? -36.265 10.228 40.052 1.00 33.59 756 GLN A C 1
ATOM 5854 O O . GLN A 1 756 ? -36.527 10.575 41.202 1.00 33.59 756 GLN A O 1
ATOM 5859 N N . GLY A 1 757 ? -35.589 10.999 39.205 1.00 36.22 757 GLY A N 1
ATOM 5860 C CA . GLY A 1 757 ? -35.295 12.414 39.433 1.00 36.22 757 GLY A CA 1
ATOM 5861 C C . GLY A 1 757 ? -35.709 13.213 38.200 1.00 36.22 757 GLY A C 1
ATOM 5862 O O . GLY A 1 757 ? -35.445 12.755 37.090 1.00 36.22 757 GLY A O 1
ATOM 5863 N N . ASN A 1 758 ? -36.415 14.328 38.419 1.00 30.94 758 ASN A N 1
ATOM 5864 C CA . ASN A 1 758 ? -36.804 15.301 37.388 1.00 30.94 758 ASN A CA 1
ATOM 5865 C C . ASN A 1 758 ? -35.607 16.094 36.869 1.00 30.94 758 ASN A C 1
ATOM 5867 O O . ASN A 1 758 ? -34.707 16.379 37.696 1.00 30.94 758 ASN A O 1
#